Protein 1FMC (pdb70)

GO terms:
  GO:0051287 NAD binding (F, IDA)
  GO:0008709 cholate 7-alpha-dehydrogenase (NAD+) activity (F, IDA)
  GO:0106281 chenodeoxycholate 7-alpha-dehydrogenase (NAD+) activity (F, EXP)
  GO:0005829 cytosol (C, IDA)
  GO:0042802 identical protein binding (F, IDA)
  GO:0032991 protein-containing complex (C, IDA)
  GO:0030573 bile acid catabolic process (P, IDA)
  GO:0005829 cytosol (C, HDA)

Organism: Escherichia coli (strain K12) (NCBI:txid83333)

Solvent-accessible surface area: 20377 Å² total; per-residue (Å²): 237,162,74,63,92,64,69,92,0,78,61,63,9,0,0,0,0,16,0,6,55,27,27,0,52,45,0,0,26,18,0,8,66,8,27,3,24,0,0,0,1,18,98,78,44,116,21,0,80,86,0,14,68,53,0,96,147,97,70,18,86,6,50,33,19,115,6,30,13,43,25,76,132,53,3,45,52,0,6,103,52,0,51,81,100,22,51,67,0,16,2,0,0,4,21,23,33,23,38,18,51,56,72,22,116,4,85,21,73,50,0,66,118,2,0,40,24,4,0,7,4,0,0,24,1,0,25,52,0,1,76,23,0,82,151,61,45,17,12,17,0,0,2,13,4,14,27,10,13,134,30,106,18,44,54,24,0,1,44,1,0,0,9,10,0,2,5,2,0,0,69,1,0,15,93,7,0,38,141,52,103,3,29,0,1,0,0,4,11,15,10,10,58,21,102,72,22,108,98,60,36,42,99,124,33,58,86,48,5,18,126,93,6,97,116,147,118,17,15,84,22,71,34,0,0,83,14,0,36,86,6,4,0,52,48,1,80,246,47,42,12,98,43,78,58,34,20,28,66,8,60,20,37,47,94,233,156,68,62,96,61,70,97,0,83,56,59,11,0,0,0,0,21,0,9,60,26,29,0,58,38,0,0,23,18,0,7,68,9,27,3,27,0,0,0,1,19,95,73,40,121,25,0,79,102,1,11,69,54,0,95,151,103,70,20,101,4,44,22,21,123,4,32,12,45,30,60,140,54,2,48,54,0,6,96,51,0,52,88,102,25,56,63,0,14,2,0,0,5,20,21,35,21,39,21,55,59,71,21,115,5,85,18,72,44,0,70,127,2,0,47,18,5,0,7,4,0,0,28,0,0,27,44,0,2,75,31,0,81,153,58,55,11,12,15,0,0,2,13,5,14,26,6,13,128,27,102,18,34,59,32,0,1,42,0,0,0,11,10,0,2,4,2,0,0,65,0,0,15,95,4,1,40,125,58,105,3,30,0,0,0,0,5,11,16,11,11,53,21,112,79,23,127,97,56,39,54,86,127,34,56,80,41,4,19,131,93,6,97,111,161,135,19,14,90,24,75,38,0,0,78,13,0,35,90,6,4,0,52,45,2,80,242,43,43,11,97,42,79,61,34,20,31,65,8,60,21,40,51,110

InterPro domains:
  IPR002347 Short-chain dehydrogenase/reductase SDR [PF13561] (18-249)
  IPR002347 Short-chain dehydrogenase/reductase SDR [PR00080] (87-98)
  IPR002347 Short-chain dehydrogenase/reductase SDR [PR00080] (139-147)
  IPR002347 Short-chain dehydrogenase/reductase SDR [PR00080] (159-178)
  IPR002347 Short-chain dehydrogenase/reductase SDR [PR00081] (13-30)
  IPR002347 Short-chain dehydrogenase/reductase SDR [PR00081] (87-98)
  IPR002347 Short-chain dehydrogenase/reductase SDR [PR00081] (133-149)
  IPR002347 Short-chain dehydrogenase/reductase SDR [PR00081] (159-178)
  IPR002347 Short-chain dehydrogenase/reductase SDR [PR00081] (180-197)
  IPR002347 Short-chain dehydrogenase/reductase SDR [PR00081] (214-234)
  IPR020904 Short-chain dehydrogenase/reductase, conserved site [PS00061] (146-174)
  IPR036291 NAD(P)-binding domain superfamily [SSF51735] (10-249)
  IPR050259 Short-chain dehydrogenases/reductases [PTHR42879] (8-251)

Sequence (510 aa):
MFNSDNLRLDGKCAIITGAGAGIGKEIAITFATAGASVVVSDINADAANHVVDEIQQLGGQAFACRCDITSEQELSALADFAISKLGKVDILVNNAGGGGPKPFDMPMADFRRAYELNVFSFFHLSQLVAPEMEKNGGGVILTITSMAAENKNINMTSYASSKAAASHLVRNMAFDLGEKNIRVNGIAPGAILTDALKSVITPEIEQKMLQHTPIRRLGQPQDIANAALFLCSPAASWVSGQILTVSGGGVQELNMFNSDNLRLDGKCAIITGAGAGIGKEIAITFATAGASVVVSDINADAANHVVDEIQQLGGQAFACRCDITSEQELSALADFAISKLGKVDILVNNAGGGGPKPFDMPMADFRRAYELNVFSFFHLSQLVAPEMEKNGGGVILTITSMAAENKNINMTSYASSKAAASHLVRNMAFDLGEKNIRVNGIAPGAILTDALKSVITPEIEQKMLQHTPIRRLGQPQDIANAALFLCSPAASWVSGQILTVSGGGVQELN

Radius of gyration: 24.28 Å; Cα contacts (8 Å, |Δi|>4): 1160; chains: 2; bounding box: 56×53×75 Å

Secondary structure (DSSP, 8-state):
---GGGG--TT-EEEETTTTSHHHHHHHHHHHTTT-EEEEEES-HHHHHHHHHHHHHTT--EEEEE--TT-HHHHHHHHHHHHHHHSS--EEEE---------TT--HHHHHHHHIIIIIHHHHHHHHHHHHHHHHT-EEEEEE--GGGT---TT-HHHHHHHHHHHHHHHHHHHHHHTTTEEEEEEEE-SB-SHHHHTT--HHHHHHHHHT-SS-S-B-HHHHHHHHHHHHSGGGTT--S-EEEESTTS-----/---GGGG--TT-EEEETTTTSHHHHHHHHHHHHTT-EEEEEES-HHHHHHHHHHHHHTT--EEEEE--TT-HHHHHHHHHHHHHHHSS--EEEE---------TT--HHHHHHHHIIIIIHHHHHHHHHHHHHHHTT-EEEEEE--GGGT---TT-HHHHHHHHHHHHHHHHHHHHHHTTTEEEEEEEE-SB-SHHHHTT--HHHHHHHHHT-SS-S-B-HHHHHHHHHHHHSGGGTT--S-EEEESTTS-----

CATH classification: 3.40.50.720

Nearest PDB structures (foldseek):
  1ahi-assembly1_A  TM=1.003E+00  e=1.357E-51  Escherichia coli
  8hdi-assembly2_D  TM=9.750E-01  e=6.947E-38  Brucella melitensis bv. 1 str. 16M
  3gaf-assembly1_A  TM=9.792E-01  e=3.522E-37  Brucella abortus 2308
  8hsa-assembly3_D  TM=9.774E-01  e=2.941E-37  Brucella melitensis bv. 1 str. 16M
  8hs6-assembly2_D  TM=9.474E-01  e=1.299E-35  Brucella melitensis bv. 1 str. 16M

Foldseek 3Di:
DDDLLLLAQALAEEEFEQCLFFLRVLLQQLNQLSHYAYEQEYLDQVSQVVSCVVSVVVVGHYHYANADLLDLVSLLVSLVVRCVRSVAHAEYEAEWADLDFAAPPDDVVSLVRNLSRQPPSLVSSCVSRLVRQLVVQEHEYEYEAACLCVDDDGRCVSRNVSSVNNLVCQLVVCVVSVVSVYAGEYEHEAAEDTVRSVVQDDPVLLVVLQVFAQQRDGHYSNLVSSVVSCCRGSVNSPDHSYYHYDRNPGHRDSD/DDDLLLLADALAEEEFEQCLFFLRVLLQLLNQLSHYAYEQEYLDQVSSVVSCVVSVVSPGHYHYDYADLLDLVSLLVSLVVSCVRSVFHAEYEAEWADLDFAAPPDDVVSLVRRLSRQPPSLVSSCVNRLVRQLVVQEHEYEYEAACLCPDDDGRCPSRNVSSVNNLQCQLVVCVVSVVSLYAGEYEHEAAEDTVSNVVQDDVVLLVVQQVFAQQRDGHYSNLVSSVVSCCRGSVNSPDHSYYHYHYNPGHRDSD

B-factor: mean 26.11, std 12.67, range [6.68, 84.81]

Structure (mmCIF, N/CA/C/O backbone):
data_1FMC
#
_entry.id   1FMC
#
_cell.length_a   81.650
_cell.length_b   81.650
_cell.length_c   214.600
_cell.angle_alpha   90.00
_cell.angle_beta   90.00
_cell.angle_gamma   90.00
#
_symmetry.space_group_name_H-M   'P 41 21 2'
#
loop_
_entity.id
_entity.type
_entity.pdbx_description
1 polymer '7 ALPHA-HYDROXYSTEROID DEHYDROGENASE'
2 non-polymer 'GLYCOCHENODEOXYCHOLIC ACID'
3 non-polymer '1,4-DIHYDRONICOTINAMIDE ADENINE DINUCLEOTIDE'
4 water water
#
loop_
_atom_site.group_PDB
_atom_site.id
_atom_site.type_symbol
_atom_site.label_atom_id
_atom_site.label_alt_id
_atom_site.label_comp_id
_atom_site.label_asym_id
_atom_site.label_entity_id
_atom_site.label_seq_id
_atom_site.pdbx_PDB_ins_code
_atom_site.Cartn_x
_atom_site.Cartn_y
_atom_site.Cartn_z
_atom_site.occupancy
_atom_site.B_iso_or_equiv
_atom_site.auth_seq_id
_atom_site.auth_comp_id
_atom_site.auth_asym_id
_atom_site.auth_atom_id
_atom_site.pdbx_PDB_model_num
ATOM 1 N N . MET A 1 1 ? 22.518 17.379 31.003 1.00 34.99 1 MET A N 1
ATOM 2 C CA . MET A 1 1 ? 23.426 17.764 32.113 1.00 34.03 1 MET A CA 1
ATOM 3 C C . MET A 1 1 ? 24.847 17.467 31.658 1.00 31.63 1 MET A C 1
ATOM 4 O O . MET A 1 1 ? 25.068 16.552 30.866 1.00 30.35 1 MET A O 1
ATOM 9 N N . PHE A 1 2 ? 25.800 18.235 32.169 1.00 29.21 2 PHE A N 1
ATOM 10 C CA . PHE A 1 2 ? 27.202 18.085 31.815 1.00 30.12 2 PHE A CA 1
ATOM 11 C C . PHE A 1 2 ? 27.819 16.790 32.347 1.00 32.54 2 PHE A C 1
ATOM 12 O O . PHE A 1 2 ? 27.533 16.370 33.478 1.00 33.16 2 PHE A O 1
ATOM 20 N N . ASN A 1 3 ? 28.637 16.148 31.512 1.00 30.67 3 ASN A N 1
ATOM 21 C CA . ASN A 1 3 ? 29.330 14.920 31.877 1.00 28.32 3 ASN A CA 1
ATOM 22 C C . ASN A 1 3 ? 30.701 14.951 31.233 1.00 28.64 3 ASN A C 1
ATOM 23 O O . ASN A 1 3 ? 30.855 14.735 30.034 1.00 28.60 3 ASN A O 1
ATOM 28 N N . SER A 1 4 ? 31.700 15.221 32.050 1.00 28.08 4 SER A N 1
ATOM 29 C CA . SER A 1 4 ? 33.065 15.312 31.592 1.00 29.50 4 SER A CA 1
ATOM 30 C C . SER A 1 4 ? 33.536 14.084 30.839 1.00 27.19 4 SER A C 1
ATOM 31 O O . SER A 1 4 ? 34.386 14.185 29.963 1.00 26.71 4 SER A O 1
ATOM 34 N N . ASP A 1 5 ? 33.015 12.919 31.197 1.00 24.49 5 ASP A N 1
ATOM 35 C CA . ASP A 1 5 ? 33.434 11.694 30.538 1.00 24.03 5 ASP A CA 1
ATOM 36 C C . ASP A 1 5 ? 32.945 11.548 29.105 1.00 22.48 5 ASP A C 1
ATOM 37 O O . ASP A 1 5 ? 33.463 10.729 28.355 1.00 19.22 5 ASP A O 1
ATOM 42 N N . ASN A 1 6 ? 31.926 12.313 28.740 1.00 21.26 6 ASN A N 1
ATOM 43 C CA . ASN A 1 6 ? 31.381 12.266 27.388 1.00 23.61 6 ASN A CA 1
ATOM 44 C C . ASN A 1 6 ? 32.248 13.038 26.404 1.00 23.03 6 ASN A C 1
ATOM 45 O O . ASN A 1 6 ? 32.019 12.997 25.194 1.00 23.85 6 ASN A O 1
ATOM 50 N N . LEU A 1 7 ? 33.219 13.768 26.937 1.00 21.27 7 LEU A N 1
ATOM 51 C CA . LEU A 1 7 ? 34.133 14.549 26.126 1.00 22.48 7 LEU A CA 1
ATOM 52 C C . LEU A 1 7 ? 35.491 13.872 26.053 1.00 23.54 7 LEU A C 1
ATOM 53 O O . LEU A 1 7 ? 36.447 14.449 25.533 1.00 25.91 7 LEU A O 1
ATOM 58 N N . ARG A 1 8 ? 35.585 12.660 26.592 1.00 22.88 8 ARG A N 1
ATOM 59 C CA . ARG A 1 8 ? 36.838 11.918 26.575 1.00 22.62 8 ARG A CA 1
ATOM 60 C C . ARG A 1 8 ? 36.749 10.684 25.681 1.00 22.38 8 ARG A C 1
ATOM 61 O O . ARG A 1 8 ? 35.657 10.261 25.281 1.00 21.76 8 ARG A O 1
ATOM 69 N N . LEU A 1 9 ? 37.907 10.097 25.401 1.00 22.99 9 LEU A N 1
ATOM 70 C CA . LEU A 1 9 ? 38.018 8.939 24.522 1.00 25.34 9 LEU A CA 1
ATOM 71 C C . LEU A 1 9 ? 38.517 7.716 25.259 1.00 27.64 9 LEU A C 1
ATOM 72 O O . LEU A 1 9 ? 39.194 6.862 24.673 1.00 26.82 9 LEU A O 1
ATOM 77 N N . ASP A 1 10 ? 38.181 7.620 26.542 1.00 28.56 10 ASP A N 1
ATOM 78 C CA . ASP A 1 10 ? 38.621 6.486 27.341 1.00 27.78 10 ASP A CA 1
ATOM 79 C C . ASP A 1 10 ? 38.260 5.133 26.719 1.00 26.60 10 ASP A C 1
ATOM 80 O O . ASP A 1 10 ? 37.097 4.864 26.415 1.00 26.91 10 ASP A O 1
ATOM 85 N N . GLY A 1 11 ? 39.275 4.300 26.514 1.00 26.50 11 GLY A N 1
ATOM 86 C CA . GLY A 1 11 ? 39.060 2.976 25.954 1.00 27.05 11 GLY A CA 1
ATOM 87 C C . GLY A 1 11 ? 38.859 2.909 24.449 1.00 28.20 11 GLY A C 1
ATOM 88 O O . GLY A 1 11 ? 38.480 1.855 23.936 1.00 27.01 11 GLY A O 1
ATOM 89 N N . LYS A 1 12 ? 39.069 4.032 23.754 1.00 29.19 12 LYS A N 1
ATOM 90 C CA . LYS A 1 12 ? 38.925 4.117 22.295 1.00 26.40 12 LYS A CA 1
ATOM 91 C C . LYS A 1 12 ? 40.296 3.983 21.642 1.00 25.90 12 LYS A C 1
ATOM 92 O O . LYS A 1 12 ? 41.295 4.473 22.179 1.00 25.73 12 LYS A O 1
ATOM 98 N N . CYS A 1 13 ? 40.333 3.349 20.472 1.00 24.85 13 CYS A N 1
ATOM 99 C CA . CYS A 1 13 ? 41.571 3.139 19.713 1.00 23.61 13 CYS A CA 1
ATOM 100 C C . CYS A 1 13 ? 41.473 3.917 18.405 1.00 23.61 13 CYS A C 1
ATOM 101 O O . CYS A 1 13 ? 40.523 3.722 17.636 1.00 21.25 13 CYS A O 1
ATOM 104 N N . ALA A 1 14 ? 42.461 4.769 18.150 1.00 21.33 14 ALA A N 1
ATOM 105 C CA . ALA A 1 14 ? 42.464 5.614 16.961 1.00 20.05 14 ALA A CA 1
ATOM 106 C C . ALA A 1 14 ? 43.706 5.492 16.090 1.00 22.62 14 ALA A C 1
ATOM 107 O O . ALA A 1 14 ? 44.813 5.269 16.597 1.00 22.02 14 ALA A O 1
ATOM 109 N N . ILE A 1 15 ? 43.512 5.627 14.775 1.00 22.48 15 ILE A N 1
ATOM 110 C CA . ILE A 1 15 ? 44.613 5.622 13.814 1.00 21.31 15 ILE A CA 1
ATOM 111 C C . ILE A 1 15 ? 44.682 7.065 13.336 1.00 20.05 15 ILE A C 1
ATOM 112 O O . ILE A 1 15 ? 43.653 7.645 13.006 1.00 21.75 15 ILE A O 1
ATOM 117 N N . ILE A 1 16 ? 45.864 7.663 13.356 1.00 19.76 16 ILE A N 1
ATOM 118 C CA . ILE A 1 16 ? 46.031 9.042 12.908 1.00 23.07 16 ILE A CA 1
ATOM 119 C C . ILE A 1 16 ? 47.170 9.103 11.891 1.00 23.67 16 ILE A C 1
ATOM 120 O O . ILE A 1 16 ? 48.307 8.732 12.196 1.00 24.33 16 ILE A O 1
ATOM 125 N N . THR A 1 17 ? 46.839 9.505 10.666 1.00 22.47 17 THR A N 1
ATOM 126 C CA . THR A 1 17 ? 47.814 9.611 9.586 1.00 19.17 17 THR A CA 1
ATOM 127 C C . THR A 1 17 ? 48.455 10.982 9.602 1.00 18.77 17 THR A C 1
ATOM 128 O O . THR A 1 17 ? 47.827 11.956 10.013 1.00 20.48 17 THR A O 1
ATOM 132 N N . GLY A 1 18 ? 49.701 11.059 9.145 1.00 21.07 18 GLY A N 1
ATOM 133 C CA . GLY A 1 18 ? 50.434 12.319 9.140 1.00 22.03 18 GLY A CA 1
ATOM 134 C C . GLY A 1 18 ? 50.574 12.918 10.537 1.00 23.05 18 GLY A C 1
ATOM 135 O O . GLY A 1 18 ? 50.624 14.147 10.709 1.00 23.97 18 GLY A O 1
ATOM 136 N N . ALA A 1 19 ? 50.677 12.041 11.533 1.00 25.24 19 ALA A N 1
ATOM 137 C CA . ALA A 1 19 ? 50.773 12.439 12.935 1.00 26.55 19 ALA A CA 1
ATOM 138 C C . ALA A 1 19 ? 52.172 12.801 13.423 1.00 27.68 19 ALA A C 1
ATOM 139 O O . ALA A 1 19 ? 52.349 13.149 14.585 1.00 28.70 19 ALA A O 1
ATOM 141 N N . GLY A 1 20 ? 53.154 12.761 12.529 1.00 27.74 20 GLY A N 1
ATOM 142 C CA . GLY A 1 20 ? 54.521 13.081 12.903 1.00 25.82 20 GLY A CA 1
ATOM 143 C C . GLY A 1 20 ? 54.782 14.547 13.196 1.00 26.12 20 GLY A C 1
ATOM 144 O O . GLY A 1 20 ? 55.813 14.894 13.792 1.00 26.41 20 GLY A O 1
ATOM 145 N N . ALA A 1 21 ? 53.865 15.414 12.772 1.00 24.84 21 ALA A N 1
ATOM 146 C CA . ALA A 1 21 ? 54.019 16.846 12.992 1.00 23.83 21 ALA A CA 1
ATOM 147 C C . ALA A 1 21 ? 52.746 17.652 12.755 1.00 23.16 21 ALA A C 1
ATOM 148 O O . ALA A 1 21 ? 51.706 17.113 12.359 1.00 22.54 21 ALA A O 1
ATOM 150 N N . GLY A 1 22 ? 52.842 18.940 13.078 1.00 23.06 22 GLY A N 1
ATOM 151 C CA . GLY A 1 22 ? 51.747 19.879 12.908 1.00 23.61 22 GLY A CA 1
ATOM 152 C C . GLY A 1 22 ? 50.436 19.428 13.493 1.00 24.21 22 GLY A C 1
ATOM 153 O O . GLY A 1 22 ? 50.399 18.826 14.566 1.00 24.77 22 GLY A O 1
ATOM 154 N N . ILE A 1 23 ? 49.363 19.693 12.759 1.00 22.49 23 ILE A N 1
ATOM 155 C CA . ILE A 1 23 ? 48.013 19.331 13.164 1.00 21.86 23 ILE A CA 1
ATOM 156 C C . ILE A 1 23 ? 47.888 17.840 13.549 1.00 23.22 23 ILE A C 1
ATOM 157 O O . ILE A 1 23 ? 47.277 17.508 14.574 1.00 25.24 23 ILE A O 1
ATOM 162 N N . GLY A 1 24 ? 48.479 16.950 12.754 1.00 21.46 24 GLY A N 1
ATOM 163 C CA . GLY A 1 24 ? 48.387 15.528 13.036 1.00 20.86 24 GLY A CA 1
ATOM 164 C C . GLY A 1 24 ? 48.970 15.164 14.388 1.00 22.41 24 GLY A C 1
ATOM 165 O O . GLY A 1 24 ? 48.376 14.394 15.144 1.00 20.74 24 GLY A O 1
ATOM 166 N N . LYS A 1 25 ? 50.127 15.737 14.702 1.00 24.12 25 LYS A N 1
ATOM 167 C CA . LYS A 1 25 ? 50.789 15.482 15.982 1.00 27.88 25 LYS A CA 1
ATOM 168 C C . LYS A 1 25 ? 49.922 15.946 17.166 1.00 27.92 25 LYS A C 1
ATOM 169 O O . LYS A 1 25 ? 49.712 15.197 18.130 1.00 27.91 25 LYS A O 1
ATOM 175 N N . GLU A 1 26 ? 49.407 17.169 17.073 1.00 26.69 26 GLU A N 1
ATOM 176 C CA . GLU A 1 26 ? 48.574 17.730 18.124 1.00 26.24 26 GLU A CA 1
ATOM 177 C C . GLU A 1 26 ? 47.332 16.891 18.358 1.00 25.69 26 GLU A C 1
ATOM 178 O O . GLU A 1 26 ? 46.891 16.730 19.490 1.00 24.18 26 GLU A O 1
ATOM 184 N N . ILE A 1 27 ? 46.745 16.379 17.285 1.00 23.26 27 ILE A N 1
ATOM 185 C CA . ILE A 1 27 ? 45.570 15.542 17.420 1.00 21.66 27 ILE A CA 1
ATOM 186 C C . ILE A 1 27 ? 45.960 14.249 18.141 1.00 20.67 27 ILE A C 1
ATOM 187 O O . ILE A 1 27 ? 45.247 13.792 19.032 1.00 20.04 27 ILE A O 1
ATOM 192 N N . ALA A 1 28 ? 47.105 13.682 17.787 1.00 19.90 28 ALA A N 1
ATOM 193 C CA . ALA A 1 28 ? 47.565 12.446 18.406 1.00 19.84 28 ALA A CA 1
ATOM 194 C C . ALA A 1 28 ? 47.772 12.614 19.924 1.00 21.63 28 ALA A C 1
ATOM 195 O O . ALA A 1 28 ? 47.298 11.801 20.719 1.00 20.78 28 ALA A O 1
ATOM 197 N N . ILE A 1 29 ? 48.442 13.692 20.315 1.00 22.71 29 ILE A N 1
ATOM 198 C CA . ILE A 1 29 ? 48.713 13.963 21.722 1.00 23.47 29 ILE A CA 1
ATOM 199 C C . ILE A 1 29 ? 47.427 14.275 22.472 1.00 23.69 29 ILE A C 1
ATOM 200 O O . ILE A 1 29 ? 47.198 13.731 23.552 1.00 26.28 29 ILE A O 1
ATOM 205 N N . THR A 1 30 ? 46.577 15.119 21.898 1.00 21.99 30 THR A N 1
ATOM 206 C CA . THR A 1 30 ? 45.314 15.460 22.526 1.00 20.52 30 THR A CA 1
ATOM 207 C C . THR A 1 30 ? 44.430 14.225 22.722 1.00 22.41 30 THR A C 1
ATOM 208 O O . THR A 1 30 ? 43.829 14.065 23.781 1.00 24.16 30 THR A O 1
ATOM 212 N N . PHE A 1 31 ? 44.386 13.331 21.735 1.00 20.82 31 PHE A N 1
ATOM 213 C CA . PHE A 1 31 ? 43.574 12.114 21.828 1.00 20.64 31 PHE A CA 1
ATOM 214 C C . PHE A 1 31 ? 44.110 11.124 22.877 1.00 21.80 31 PHE A C 1
ATOM 215 O O . PHE A 1 31 ? 43.330 10.477 23.584 1.00 20.12 31 PHE A O 1
ATOM 223 N N . ALA A 1 32 ? 45.427 10.937 22.898 1.00 22.41 32 ALA A N 1
ATOM 224 C CA . ALA A 1 32 ? 46.072 10.033 23.858 1.00 23.92 32 ALA A CA 1
ATOM 225 C C . ALA A 1 32 ? 45.805 10.529 25.273 1.00 23.02 32 ALA A C 1
ATOM 226 O O . ALA A 1 32 ? 45.392 9.760 26.137 1.00 22.86 32 ALA A O 1
ATOM 228 N N . THR A 1 33 ? 45.979 11.831 25.482 1.00 22.89 33 THR A N 1
ATOM 229 C CA . THR A 1 33 ? 45.756 12.421 26.786 1.00 23.86 33 THR A CA 1
ATOM 230 C C . THR A 1 33 ? 44.279 12.575 27.172 1.00 24.99 33 THR A C 1
ATOM 231 O O . THR A 1 33 ? 43.970 13.044 28.265 1.00 27.99 33 THR A O 1
ATOM 235 N N . ALA A 1 34 ? 43.369 12.188 26.278 1.00 23.58 34 ALA A N 1
ATOM 236 C CA . ALA A 1 34 ? 41.934 12.233 26.551 1.00 19.92 34 ALA A CA 1
ATOM 237 C C . ALA A 1 34 ? 41.477 10.789 26.710 1.00 19.68 34 ALA A C 1
ATOM 238 O O . ALA A 1 34 ? 40.277 10.498 26.760 1.00 21.21 34 ALA A O 1
ATOM 240 N N . GLY A 1 35 ? 42.449 9.878 26.743 1.00 21.27 35 GLY A N 1
ATOM 241 C CA . GLY A 1 35 ? 42.147 8.475 26.953 1.00 21.09 35 GLY A CA 1
ATOM 242 C C . GLY A 1 35 ? 42.282 7.443 25.858 1.00 23.31 35 GLY A C 1
ATOM 243 O O . GLY A 1 35 ? 42.130 6.259 26.141 1.00 23.07 35 GLY A O 1
ATOM 244 N N . ALA A 1 36 ? 42.570 7.847 24.624 1.00 25.61 36 ALA A N 1
ATOM 245 C CA . ALA A 1 36 ? 42.667 6.870 23.538 1.00 25.85 36 ALA A CA 1
ATOM 246 C C . ALA A 1 36 ? 44.055 6.277 23.315 1.00 25.35 36 ALA A C 1
ATOM 247 O O . ALA A 1 36 ? 45.067 6.923 23.601 1.00 26.31 36 ALA A O 1
ATOM 249 N N . SER A 1 37 ? 44.078 5.023 22.863 1.00 25.66 37 SER A N 1
ATOM 250 C CA . SER A 1 37 ? 45.316 4.331 22.492 1.00 27.50 37 SER A CA 1
ATOM 251 C C . SER A 1 37 ? 45.502 4.808 21.048 1.00 25.98 37 SER A C 1
ATOM 252 O O . SER A 1 37 ? 44.575 4.731 20.242 1.00 25.26 37 SER A O 1
ATOM 255 N N . VAL A 1 38 ? 46.690 5.268 20.710 1.00 26.33 38 VAL A N 1
ATOM 256 C CA . VAL A 1 38 ? 46.907 5.818 19.385 1.00 28.14 38 VAL A CA 1
ATO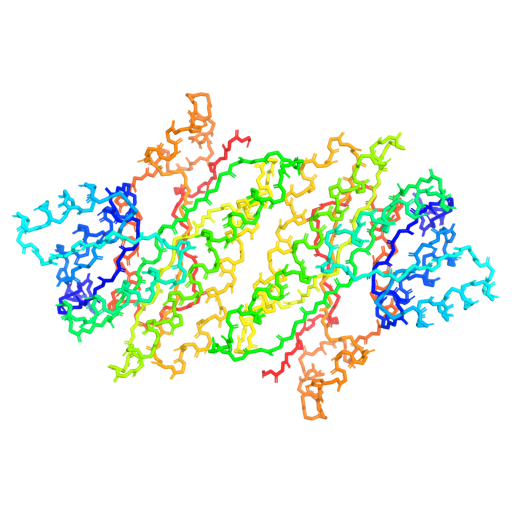M 257 C C . VAL A 1 38 ? 47.962 5.146 18.514 1.00 28.54 38 VAL A C 1
ATOM 258 O O . VAL A 1 38 ? 48.959 4.623 19.021 1.00 28.03 38 VAL A O 1
ATOM 262 N N . VAL A 1 39 ? 47.661 5.035 17.218 1.00 28.16 39 VAL A N 1
ATOM 263 C CA . VAL A 1 39 ? 48.635 4.539 16.254 1.00 26.21 39 VAL A CA 1
ATOM 264 C C . VAL A 1 39 ? 48.975 5.794 15.470 1.00 26.68 39 VAL A C 1
ATOM 265 O O . VAL A 1 39 ? 48.099 6.433 14.881 1.00 25.90 39 VAL A O 1
ATOM 269 N N . VAL A 1 40 ? 50.236 6.189 15.584 1.00 27.98 40 VAL A N 1
ATOM 270 C CA . VAL A 1 40 ? 50.805 7.360 14.936 1.00 30.12 40 VAL A CA 1
ATOM 271 C C . VAL A 1 40 ? 51.457 6.938 13.612 1.00 30.95 40 VAL A C 1
ATOM 272 O O . VAL A 1 40 ? 52.467 6.232 13.621 1.00 31.47 40 VAL A O 1
ATOM 276 N N . SER A 1 41 ? 50.852 7.292 12.482 1.00 29.63 41 SER A N 1
ATOM 277 C CA . SER A 1 41 ? 51.465 6.951 11.207 1.00 29.97 41 SER A CA 1
ATOM 278 C C . SER A 1 41 ? 51.985 8.214 10.527 1.00 29.06 41 SER A C 1
ATOM 279 O O . SER A 1 41 ? 51.460 9.311 10.743 1.00 30.34 41 SER A O 1
ATOM 282 N N . ASP A 1 42 ? 53.089 8.070 9.807 1.00 27.03 42 ASP A N 1
ATOM 283 C CA . ASP A 1 42 ? 53.707 9.178 9.108 1.00 26.87 42 ASP A CA 1
ATOM 284 C C . ASP A 1 42 ? 54.703 8.562 8.154 1.00 29.66 42 ASP A C 1
ATOM 285 O O . ASP A 1 42 ? 55.141 7.426 8.337 1.00 28.89 42 ASP A O 1
ATOM 290 N N . ILE A 1 43 ? 55.007 9.297 7.096 1.00 32.22 43 ILE A N 1
ATOM 291 C CA . ILE A 1 43 ? 55.962 8.844 6.105 1.00 34.71 43 ILE A CA 1
ATOM 292 C C . ILE A 1 43 ? 57.367 9.008 6.700 1.00 36.02 43 ILE A C 1
ATOM 293 O O . ILE A 1 43 ? 58.282 8.250 6.393 1.00 37.35 43 ILE A O 1
ATOM 298 N N . ASN A 1 44 ? 57.505 9.974 7.601 1.00 37.48 44 ASN A N 1
ATOM 299 C CA . ASN A 1 44 ? 58.765 10.249 8.279 1.00 39.95 44 ASN A CA 1
ATOM 300 C C . ASN A 1 44 ? 58.824 9.464 9.595 1.00 40.91 44 ASN A C 1
ATOM 301 O O . ASN A 1 44 ? 58.299 9.908 10.620 1.00 39.81 44 ASN A O 1
ATOM 306 N N . ALA A 1 45 ? 59.497 8.318 9.558 1.00 42.64 45 ALA A N 1
ATOM 307 C CA . ALA A 1 45 ? 59.630 7.438 10.717 1.00 44.85 45 ALA A CA 1
ATOM 308 C C . ALA A 1 45 ? 60.160 8.092 11.992 1.00 44.70 45 ALA A C 1
ATOM 309 O O . ALA A 1 45 ? 59.660 7.817 13.086 1.00 44.09 45 ALA A O 1
ATOM 311 N N . ASP A 1 46 ? 61.163 8.955 11.855 1.00 44.53 46 ASP A N 1
ATOM 312 C CA . ASP A 1 46 ? 61.749 9.619 13.012 1.00 44.52 46 ASP A CA 1
ATOM 313 C C . ASP A 1 46 ? 60.746 10.473 13.735 1.00 42.68 46 ASP A C 1
ATOM 314 O O . ASP A 1 46 ? 60.731 10.505 14.964 1.00 43.42 46 ASP A O 1
ATOM 319 N N . ALA A 1 47 ? 59.909 11.163 12.970 1.00 40.07 47 ALA A N 1
ATOM 320 C CA . ALA A 1 47 ? 58.888 12.021 13.542 1.00 36.06 47 ALA A CA 1
ATOM 321 C C . ALA A 1 47 ? 57.843 11.173 14.240 1.00 33.25 47 ALA A C 1
ATOM 322 O O . ALA A 1 47 ? 57.414 11.505 15.335 1.00 30.88 47 ALA A O 1
ATOM 324 N N . ALA A 1 48 ? 57.459 10.062 13.624 1.00 31.96 48 ALA A N 1
ATOM 325 C CA . ALA A 1 48 ? 56.454 9.183 14.217 1.00 34.14 48 ALA A CA 1
ATOM 326 C C . ALA A 1 48 ? 56.941 8.653 15.568 1.00 35.74 48 ALA A C 1
ATOM 327 O O . ALA A 1 48 ? 56.214 8.702 16.557 1.00 34.73 48 ALA A O 1
ATOM 329 N N . ASN A 1 49 ? 58.188 8.197 15.617 1.00 37.95 49 ASN A N 1
ATOM 330 C CA . ASN A 1 49 ? 58.765 7.672 16.852 1.00 39.15 49 ASN A CA 1
ATOM 331 C C . ASN A 1 49 ? 58.842 8.715 17.952 1.00 39.75 49 ASN A C 1
ATOM 332 O O . ASN A 1 49 ? 58.518 8.433 19.112 1.00 39.99 49 ASN A O 1
ATOM 337 N N . HIS A 1 50 ? 59.257 9.922 17.590 1.00 39.96 50 HIS A N 1
ATOM 338 C CA . HIS A 1 50 ? 59.344 11.013 18.547 1.00 42.27 50 HIS A CA 1
ATOM 339 C C . HIS A 1 50 ? 57.978 11.274 19.205 1.00 40.83 50 HIS A C 1
ATOM 340 O O . HIS A 1 50 ? 57.877 11.406 20.429 1.00 40.08 50 HIS A O 1
ATOM 347 N N . VAL A 1 51 ? 56.940 11.393 18.386 1.00 37.74 51 VAL A N 1
ATOM 348 C CA . VAL A 1 51 ? 55.605 11.637 18.897 1.00 33.96 51 VAL A CA 1
ATOM 349 C C . VAL A 1 51 ? 55.217 10.506 19.841 1.00 33.33 51 VAL A C 1
ATOM 350 O O . VAL A 1 51 ? 54.706 10.753 20.928 1.00 32.55 51 VAL A O 1
ATOM 354 N N . VAL A 1 52 ? 55.525 9.274 19.465 1.00 32.79 52 VAL A N 1
ATOM 355 C CA . VAL A 1 52 ? 55.199 8.144 20.313 1.00 35.09 52 VAL A CA 1
ATOM 356 C C . VAL A 1 52 ? 55.867 8.270 21.686 1.00 37.23 52 VAL A C 1
ATOM 357 O O . VAL A 1 52 ? 55.244 7.977 22.704 1.00 37.37 52 VAL A O 1
ATOM 361 N N . ASP A 1 53 ? 57.103 8.758 21.723 1.00 38.91 53 ASP A N 1
ATOM 362 C CA . ASP A 1 53 ? 57.807 8.932 22.995 1.00 42.82 53 ASP A CA 1
ATOM 363 C C . ASP A 1 53 ? 57.134 10.002 23.825 1.00 42.75 53 ASP A C 1
ATOM 364 O O . ASP A 1 53 ? 56.871 9.797 25.009 1.00 42.25 53 ASP A O 1
ATOM 369 N N . GLU A 1 54 ? 56.839 11.133 23.195 1.00 42.47 54 GLU A N 1
ATOM 370 C CA . GLU A 1 54 ? 56.173 12.237 23.870 1.00 42.72 54 GLU A CA 1
ATOM 371 C C . GLU A 1 54 ? 54.873 11.779 24.532 1.00 41.04 54 GLU A C 1
ATOM 372 O O . GLU A 1 54 ? 54.517 12.242 25.617 1.00 40.76 54 GLU A O 1
ATOM 378 N N . ILE A 1 55 ? 54.151 10.897 23.851 1.00 38.23 55 ILE A N 1
ATOM 379 C CA . ILE A 1 55 ? 52.887 10.390 24.356 1.00 36.95 55 ILE A CA 1
ATOM 380 C C . ILE A 1 55 ? 53.104 9.464 25.540 1.00 39.29 55 ILE A C 1
ATOM 381 O O . ILE A 1 55 ? 52.478 9.640 26.582 1.00 39.88 55 ILE A O 1
ATOM 386 N N . GLN A 1 56 ? 54.005 8.502 25.397 1.00 40.49 56 GLN A N 1
ATOM 387 C CA . GLN A 1 56 ? 54.285 7.574 26.484 1.00 43.52 56 GLN A CA 1
ATOM 388 C C . GLN A 1 56 ? 54.716 8.296 27.753 1.00 44.35 56 GLN A C 1
ATOM 389 O O . GLN A 1 56 ? 54.306 7.925 28.848 1.00 44.50 56 GLN A O 1
ATOM 395 N N . GLN A 1 57 ? 55.549 9.319 27.605 1.00 45.52 57 GLN A N 1
ATOM 396 C CA . GLN A 1 57 ? 56.014 10.096 28.747 1.00 49.34 57 GLN A CA 1
ATOM 397 C C . GLN A 1 57 ? 54.821 10.764 29.425 1.00 49.37 57 GLN A C 1
ATOM 398 O O . GLN A 1 57 ? 54.774 10.889 30.645 1.00 50.49 57 GLN A O 1
ATOM 404 N N . LEU A 1 58 ? 53.848 11.173 28.620 1.00 48.91 58 LEU A N 1
ATOM 405 C CA . LEU A 1 58 ? 52.631 11.797 29.121 1.00 47.29 58 LEU A CA 1
ATOM 406 C C . LEU A 1 58 ? 51.746 10.710 29.739 1.00 45.95 58 LEU A C 1
ATOM 407 O O . LEU A 1 58 ? 50.636 10.981 30.195 1.00 45.71 58 LEU A O 1
ATOM 412 N N . GLY A 1 59 ? 52.248 9.479 29.740 1.00 44.08 59 GLY A N 1
ATOM 413 C CA . GLY A 1 59 ? 51.502 8.361 30.283 1.00 46.08 59 GLY A CA 1
ATOM 414 C C . GLY A 1 59 ? 50.478 7.810 29.306 1.00 46.79 59 GLY A C 1
ATOM 415 O O . GLY A 1 59 ? 49.484 7.205 29.716 1.00 47.17 59 GLY A O 1
ATOM 416 N N . GLY A 1 60 ? 50.727 8.004 28.012 1.00 46.78 60 GLY A N 1
ATOM 417 C CA . GLY A 1 60 ? 49.808 7.530 26.994 1.00 45.08 60 GLY A CA 1
ATOM 418 C C . GLY A 1 60 ? 50.223 6.219 26.368 1.00 44.47 60 GLY A C 1
ATOM 419 O O . GLY A 1 60 ? 51.362 5.769 26.520 1.00 43.78 60 GLY A O 1
ATOM 420 N N . GLN A 1 61 ? 49.299 5.641 25.613 1.00 45.23 61 GLN A N 1
ATOM 421 C CA . GLN A 1 61 ? 49.498 4.365 24.927 1.00 45.93 61 GLN A CA 1
ATOM 422 C C . GLN A 1 61 ? 49.582 4.636 23.406 1.00 43.44 61 GLN A C 1
ATOM 423 O O . GLN A 1 61 ? 48.606 5.065 22.798 1.00 41.14 61 GLN A O 1
ATOM 429 N N . ALA A 1 62 ? 50.729 4.376 22.789 1.00 42.12 62 ALA A N 1
ATOM 430 C CA . ALA A 1 62 ? 50.882 4.653 21.364 1.00 41.93 62 ALA A CA 1
ATOM 431 C C . ALA A 1 62 ? 51.883 3.760 20.642 1.00 43.07 62 ALA A C 1
ATOM 432 O O . ALA A 1 62 ? 52.792 3.210 21.255 1.00 43.49 62 ALA A O 1
ATOM 434 N N . PHE A 1 63 ? 51.707 3.636 19.327 1.00 43.40 63 PHE A N 1
ATOM 435 C CA . PHE A 1 63 ? 52.579 2.831 18.468 1.00 42.68 63 PHE A CA 1
ATOM 436 C C . PHE A 1 63 ? 52.860 3.613 17.183 1.00 42.87 63 PHE A C 1
ATOM 437 O O . PHE A 1 63 ? 52.044 4.428 16.760 1.00 41.31 63 PHE A O 1
ATOM 445 N N . ALA A 1 64 ? 54.010 3.375 16.567 1.00 43.55 64 ALA A N 1
ATOM 446 C CA . ALA A 1 64 ? 54.367 4.085 15.344 1.00 44.45 64 ALA A CA 1
ATOM 447 C C . ALA A 1 64 ? 54.273 3.204 14.109 1.00 45.15 64 ALA A C 1
ATOM 448 O O . ALA A 1 64 ? 54.504 1.998 14.169 1.00 43.36 64 ALA A O 1
ATOM 450 N N . CYS A 1 65 ? 53.943 3.822 12.984 1.00 47.42 65 CYS A N 1
ATOM 451 C CA . CYS A 1 65 ? 53.816 3.103 11.726 1.00 49.84 65 CYS A CA 1
ATOM 452 C C . CYS A 1 65 ? 54.270 3.985 10.569 1.00 49.94 65 CYS A C 1
ATOM 453 O O . CYS A 1 65 ? 53.693 5.041 10.326 1.00 49.51 65 CYS A O 1
ATOM 456 N N . ARG A 1 66 ? 55.346 3.583 9.899 1.00 51.20 66 ARG A N 1
ATOM 457 C CA . ARG A 1 66 ? 55.857 4.336 8.763 1.00 52.63 66 ARG A CA 1
ATOM 458 C C . ARG A 1 66 ? 54.971 3.976 7.571 1.00 50.91 66 ARG A C 1
ATOM 459 O O . ARG A 1 66 ? 55.198 2.970 6.893 1.00 52.10 66 ARG A O 1
ATOM 467 N N . CYS A 1 67 ? 53.918 4.762 7.376 1.00 47.36 67 CYS A N 1
ATOM 468 C CA . CYS A 1 67 ? 52.978 4.541 6.290 1.00 43.88 67 CYS A CA 1
ATOM 469 C C . CYS A 1 67 ? 52.919 5.719 5.352 1.00 41.04 67 CYS A C 1
ATOM 470 O O . CYS A 1 67 ? 52.881 6.876 5.779 1.00 40.44 67 CYS A O 1
ATOM 473 N N . ASP A 1 68 ? 52.941 5.419 4.062 1.00 36.24 68 ASP A N 1
ATOM 474 C CA . ASP A 1 68 ? 52.824 6.445 3.054 1.00 31.95 68 ASP A CA 1
ATOM 475 C C . ASP A 1 68 ? 51.379 6.253 2.653 1.00 28.02 68 ASP A C 1
ATOM 476 O O . ASP A 1 68 ? 51.004 5.173 2.210 1.00 26.80 68 ASP A O 1
ATOM 481 N N . ILE A 1 69 ? 50.553 7.265 2.861 1.00 26.23 69 ILE A N 1
ATOM 482 C CA . ILE A 1 69 ? 49.138 7.146 2.514 1.00 29.03 69 ILE A CA 1
ATOM 483 C C . ILE A 1 69 ? 48.880 6.965 1.011 1.00 30.86 69 ILE A C 1
ATOM 484 O O . ILE A 1 69 ? 47.857 6.420 0.622 1.00 30.58 69 ILE A O 1
ATOM 489 N N . THR A 1 70 ? 49.809 7.416 0.171 1.00 32.19 70 THR A N 1
ATOM 490 C CA . THR A 1 70 ? 49.639 7.294 -1.272 1.00 33.68 70 THR A CA 1
ATOM 491 C C . THR A 1 70 ? 49.928 5.886 -1.827 1.00 35.66 70 THR A C 1
ATOM 492 O O . THR A 1 70 ? 49.990 5.700 -3.045 1.00 37.38 70 THR A O 1
ATOM 496 N N . SER A 1 71 ? 50.091 4.896 -0.947 1.00 36.21 71 SER A N 1
ATOM 497 C CA . SER A 1 71 ? 50.343 3.518 -1.380 1.00 36.16 71 SER A CA 1
ATOM 498 C C . SER A 1 71 ? 49.241 2.599 -0.878 1.00 36.27 71 SER A C 1
ATOM 499 O O . SER A 1 71 ? 49.057 2.462 0.331 1.00 37.95 71 SER A O 1
ATOM 502 N N . GLU A 1 72 ? 48.523 1.956 -1.796 1.00 36.04 72 GLU A N 1
ATOM 503 C CA . GLU A 1 72 ? 47.454 1.046 -1.413 1.00 38.69 72 GLU A CA 1
ATOM 504 C C . GLU A 1 72 ? 47.983 -0.041 -0.499 1.00 39.61 72 GLU A C 1
ATOM 505 O O . GLU A 1 72 ? 47.329 -0.431 0.465 1.00 38.94 72 GLU A O 1
ATOM 511 N N . GLN A 1 73 ? 49.189 -0.502 -0.793 1.00 40.49 73 GLN A N 1
ATOM 512 C CA . GLN A 1 73 ? 49.817 -1.567 -0.026 1.00 43.23 73 GLN A CA 1
ATOM 513 C C . GLN A 1 73 ? 50.156 -1.134 1.392 1.00 40.93 73 GLN A C 1
ATOM 514 O O . GLN A 1 73 ? 49.968 -1.897 2.335 1.00 40.17 73 GLN A O 1
ATOM 520 N N . GLU A 1 74 ? 50.672 0.078 1.546 1.00 38.05 74 GLU A N 1
ATOM 521 C CA . GLU A 1 74 ? 51.006 0.566 2.871 1.00 36.62 74 GLU A CA 1
ATOM 522 C C . GLU A 1 74 ? 49.763 0.941 3.668 1.00 34.81 74 GLU A C 1
ATOM 523 O O . GLU A 1 74 ? 49.789 0.952 4.894 1.00 34.63 74 GLU A O 1
ATOM 529 N N . LEU A 1 75 ? 48.663 1.217 2.981 1.00 32.93 75 LEU A N 1
ATOM 530 C CA . LEU A 1 75 ? 47.434 1.557 3.678 1.00 31.96 75 LEU A CA 1
ATOM 531 C C . LEU A 1 75 ? 46.834 0.314 4.332 1.00 31.72 75 LEU A C 1
ATOM 532 O O . LEU A 1 75 ? 46.411 0.362 5.494 1.00 31.01 75 LEU A O 1
ATOM 537 N N . SER A 1 76 ? 46.797 -0.806 3.617 1.00 29.51 76 SER A N 1
ATOM 538 C CA . SER A 1 76 ? 46.230 -2.001 4.226 1.00 30.92 76 SER A CA 1
ATOM 539 C C . SER A 1 76 ? 47.186 -2.532 5.296 1.00 29.37 76 SER A C 1
ATOM 540 O O . SER A 1 76 ? 46.771 -3.209 6.234 1.00 29.47 76 SER A O 1
ATOM 543 N N . ALA A 1 77 ? 48.466 -2.212 5.156 1.00 28.90 77 ALA A N 1
ATOM 544 C CA . ALA A 1 77 ? 49.461 -2.624 6.133 1.00 29.70 77 ALA A CA 1
ATOM 545 C C . ALA A 1 77 ? 49.174 -1.860 7.421 1.00 30.34 77 ALA A C 1
ATOM 546 O O . ALA A 1 77 ? 49.211 -2.440 8.508 1.00 31.39 77 ALA A O 1
ATOM 548 N N . LEU A 1 78 ? 48.893 -0.562 7.281 1.00 29.55 78 LEU A N 1
ATOM 549 C CA . LEU A 1 78 ? 48.583 0.330 8.399 1.00 29.00 78 LEU A CA 1
ATOM 550 C C . LEU A 1 78 ? 47.372 -0.238 9.084 1.00 29.36 78 LEU A C 1
ATOM 551 O O . LEU A 1 78 ? 47.339 -0.338 10.310 1.00 30.92 78 LEU A O 1
ATOM 556 N N . ALA A 1 79 ? 46.380 -0.618 8.285 1.00 28.78 79 ALA A N 1
ATOM 557 C CA . ALA A 1 79 ? 45.149 -1.183 8.822 1.00 30.88 79 ALA A CA 1
ATOM 558 C C . ALA A 1 79 ? 45.447 -2.450 9.629 1.00 32.15 79 ALA A C 1
ATOM 559 O O . ALA A 1 79 ? 45.032 -2.571 10.780 1.00 31.81 79 ALA A O 1
ATOM 561 N N . ASP A 1 80 ? 46.224 -3.359 9.056 1.00 32.87 80 ASP A N 1
ATOM 562 C CA . ASP A 1 80 ? 46.561 -4.593 9.747 1.00 35.13 80 ASP A CA 1
ATOM 563 C C . ASP A 1 80 ? 47.337 -4.368 11.033 1.00 34.15 80 ASP A C 1
ATOM 564 O O . ASP A 1 80 ? 47.044 -4.979 12.055 1.00 34.32 80 ASP A O 1
ATOM 569 N N . PHE A 1 81 ? 48.321 -3.482 10.976 1.00 33.56 81 PHE A N 1
ATOM 570 C CA . PHE A 1 81 ? 49.156 -3.164 12.124 1.00 32.93 81 PHE A CA 1
ATOM 571 C C . PHE A 1 81 ? 48.333 -2.591 13.282 1.00 33.54 81 PHE A C 1
ATOM 572 O O . PHE A 1 81 ? 48.508 -2.995 14.432 1.00 35.34 81 PHE A O 1
ATOM 580 N N . ALA A 1 82 ? 47.422 -1.672 12.977 1.00 31.23 82 ALA A N 1
ATOM 581 C CA . ALA A 1 82 ? 46.592 -1.058 14.002 1.00 31.47 82 ALA A CA 1
ATOM 582 C C . ALA A 1 82 ? 45.661 -2.044 14.707 1.00 32.60 82 ALA A C 1
ATOM 583 O O . ALA A 1 82 ? 45.547 -2.023 15.930 1.00 32.70 82 ALA A O 1
ATOM 585 N N . ILE A 1 83 ? 44.974 -2.890 13.950 1.00 32.70 83 ILE A N 1
ATOM 586 C CA . ILE A 1 83 ? 44.087 -3.862 14.570 1.00 35.27 83 ILE A CA 1
ATOM 587 C C . ILE A 1 83 ? 44.895 -4.873 15.389 1.00 36.22 83 ILE A C 1
ATOM 588 O O . ILE A 1 83 ? 44.394 -5.414 16.365 1.00 35.92 83 ILE A O 1
ATOM 593 N N . SER A 1 84 ? 46.144 -5.120 15.015 1.00 37.80 84 SER A N 1
ATOM 594 C CA . SER A 1 84 ? 46.959 -6.077 15.761 1.00 40.04 84 SER A CA 1
ATOM 595 C C . SER A 1 84 ? 47.496 -5.462 17.056 1.00 40.13 84 SER A C 1
ATOM 596 O O . SER A 1 84 ? 47.512 -6.118 18.104 1.00 41.73 84 SER A O 1
ATOM 599 N N . LYS A 1 85 ? 47.961 -4.219 16.965 1.00 38.61 85 LYS A N 1
ATOM 600 C CA . LYS A 1 85 ? 48.496 -3.507 18.113 1.00 37.74 85 LYS A CA 1
ATOM 601 C C . LYS A 1 85 ? 47.404 -3.016 19.057 1.00 37.43 85 LYS A C 1
ATOM 602 O O . LYS A 1 85 ? 47.467 -3.252 20.259 1.00 38.50 85 LYS A O 1
ATOM 608 N N . LEU A 1 86 ? 46.394 -2.350 18.511 1.00 35.60 86 LEU A N 1
ATOM 609 C CA . LEU A 1 86 ? 45.301 -1.815 19.316 1.00 34.57 86 LEU A CA 1
ATOM 610 C C . LEU A 1 86 ? 44.205 -2.817 19.693 1.00 33.25 86 LEU A C 1
ATOM 611 O O . LEU A 1 86 ? 43.531 -2.666 20.719 1.00 34.21 86 LEU A O 1
ATOM 616 N N . GLY A 1 87 ? 44.007 -3.823 18.852 1.00 32.78 87 GLY A N 1
ATOM 617 C CA . GLY A 1 87 ? 42.983 -4.819 19.110 1.00 30.24 87 GLY A CA 1
ATOM 618 C C . GLY A 1 87 ? 41.706 -4.530 18.344 1.00 30.04 87 GLY A C 1
ATOM 619 O O . GLY A 1 87 ? 40.954 -5.441 18.001 1.00 32.49 87 GLY A O 1
ATOM 620 N N . LYS A 1 88 ? 41.458 -3.256 18.069 1.00 28.09 88 LYS A N 1
ATOM 621 C CA . LYS A 1 88 ? 40.270 -2.840 17.345 1.00 25.59 88 LYS A CA 1
ATOM 622 C C . LYS A 1 88 ? 40.542 -1.423 16.895 1.00 24.79 88 LYS A C 1
ATOM 623 O O . LYS A 1 88 ? 41.572 -0.851 17.248 1.00 26.26 88 LYS A O 1
ATOM 629 N N . VAL A 1 89 ? 39.653 -0.872 16.077 1.00 22.96 89 VAL A N 1
ATOM 630 C CA . VAL A 1 89 ? 39.803 0.503 15.625 1.00 21.32 89 VAL A CA 1
ATOM 631 C C . VAL A 1 89 ? 38.444 1.133 15.797 1.00 19.97 89 VAL A C 1
ATOM 632 O O . VAL A 1 89 ? 37.450 0.584 15.356 1.00 22.87 89 VAL A O 1
ATOM 636 N N . ASP A 1 90 ? 38.391 2.241 16.512 1.00 19.36 90 ASP A N 1
ATOM 637 C CA . ASP A 1 90 ? 37.125 2.914 16.732 1.00 20.21 90 ASP A CA 1
ATOM 638 C C . ASP A 1 90 ? 37.103 4.253 16.023 1.00 18.45 90 ASP A C 1
ATOM 639 O O . ASP A 1 90 ? 36.044 4.759 15.651 1.00 19.47 90 ASP A O 1
ATOM 644 N N . ILE A 1 91 ? 38.280 4.834 15.861 1.00 18.48 91 ILE A N 1
ATOM 645 C CA . ILE A 1 91 ? 38.405 6.142 15.269 1.00 18.46 91 ILE A CA 1
ATOM 646 C C . ILE A 1 91 ? 39.512 6.192 14.215 1.00 19.12 91 ILE A C 1
ATOM 647 O O . ILE A 1 91 ? 40.604 5.664 14.416 1.00 19.05 91 ILE A O 1
ATOM 652 N N . LEU A 1 92 ? 39.201 6.810 13.080 1.00 19.02 92 LEU A N 1
ATOM 653 C CA . LEU A 1 92 ? 40.169 7.009 12.013 1.00 17.89 92 LEU A CA 1
ATOM 654 C C . LEU A 1 92 ? 40.239 8.498 11.758 1.00 16.66 92 LEU A C 1
ATOM 655 O O . LEU A 1 92 ? 39.220 9.126 11.449 1.00 19.01 92 LEU A O 1
ATOM 660 N N . VAL A 1 93 ? 41.413 9.077 11.979 1.00 16.78 93 VAL A N 1
ATOM 661 C CA . VAL A 1 93 ? 41.620 10.490 11.716 1.00 17.62 93 VAL A CA 1
ATOM 662 C C . VAL A 1 93 ? 42.532 10.596 10.484 1.00 18.93 93 VAL A C 1
ATOM 663 O O . VAL A 1 93 ? 43.744 10.362 10.555 1.00 18.93 93 VAL A O 1
ATOM 667 N N . ASN A 1 94 ? 41.918 10.895 9.345 1.00 20.44 94 ASN A N 1
ATOM 668 C CA . ASN A 1 94 ? 42.630 11.031 8.074 1.00 20.40 94 ASN A CA 1
ATOM 669 C C . ASN A 1 94 ? 43.111 12.471 7.986 1.00 17.81 94 ASN A C 1
ATOM 670 O O . ASN A 1 94 ? 42.378 13.369 7.583 1.00 18.98 94 ASN A O 1
ATOM 675 N N . ASN A 1 95 ? 44.335 12.685 8.440 1.00 17.28 95 ASN A N 1
ATOM 676 C CA . ASN A 1 95 ? 44.929 14.005 8.493 1.00 18.23 95 ASN A CA 1
ATOM 677 C C . ASN A 1 95 ? 45.888 14.307 7.358 1.00 18.35 95 ASN A C 1
ATOM 678 O O . ASN A 1 95 ? 45.877 15.415 6.827 1.00 20.95 95 ASN A O 1
ATOM 683 N N . ALA A 1 96 ? 46.752 13.346 7.030 1.00 18.85 96 ALA A N 1
ATOM 684 C CA . ALA A 1 96 ? 47.747 13.529 5.964 1.00 20.10 96 ALA A CA 1
ATOM 685 C C . ALA A 1 96 ? 47.089 13.902 4.642 1.00 20.24 96 ALA A C 1
ATOM 686 O O . ALA A 1 96 ? 46.073 13.332 4.254 1.00 19.76 96 ALA A O 1
ATOM 688 N N . GLY A 1 97 ? 47.653 14.906 3.995 1.00 21.35 97 GLY A N 1
ATOM 689 C CA . GLY A 1 97 ? 47.135 15.376 2.732 1.00 23.31 97 GLY A CA 1
ATOM 690 C C . GLY A 1 97 ? 48.108 16.444 2.293 1.00 25.53 97 GLY A C 1
ATOM 691 O O . GLY A 1 97 ? 49.240 16.482 2.791 1.00 28.82 97 GLY A O 1
ATOM 692 N N . GLY A 1 98 ? 47.699 17.310 1.372 1.00 25.19 98 GLY A N 1
ATOM 693 C CA . GLY A 1 98 ? 48.594 18.358 0.919 1.00 25.17 98 GLY A CA 1
ATOM 694 C C . GLY A 1 98 ? 48.427 18.705 -0.543 1.00 25.46 98 GLY A C 1
ATOM 695 O O . GLY A 1 98 ? 47.366 18.495 -1.118 1.00 24.42 98 GLY A O 1
ATOM 696 N N . GLY A 1 99 ? 49.487 19.220 -1.149 1.00 25.82 99 GLY A N 1
ATOM 697 C CA . GLY A 1 99 ? 49.424 19.604 -2.546 1.00 27.03 99 GLY A CA 1
ATOM 698 C C . GLY A 1 99 ? 49.858 21.047 -2.696 1.00 26.76 99 GLY A C 1
ATOM 699 O O . GLY A 1 99 ? 50.922 21.317 -3.253 1.00 31.20 99 GLY A O 1
ATOM 700 N N . GLY A 1 100 ? 49.060 21.976 -2.189 1.00 23.11 100 GLY A N 1
ATOM 701 C CA . GLY A 1 100 ? 49.430 23.373 -2.291 1.00 22.37 100 GLY A CA 1
ATOM 702 C C . GLY A 1 100 ? 49.150 24.071 -3.617 1.00 24.03 100 GLY A C 1
ATOM 703 O O . GLY A 1 100 ? 48.648 23.478 -4.584 1.00 19.95 100 GLY A O 1
ATOM 704 N N . PRO A 1 101 ? 49.524 25.350 -3.695 1.00 24.36 101 PRO A N 1
ATOM 705 C CA . PRO A 1 101 ? 49.346 26.218 -4.863 1.00 24.41 101 PRO A CA 1
ATOM 706 C C . PRO A 1 101 ? 50.101 25.692 -6.064 1.00 24.07 101 PRO A C 1
ATOM 707 O O . PRO A 1 101 ? 51.236 25.230 -5.936 1.00 23.94 101 PRO A O 1
ATOM 711 N N . LYS A 1 102 ? 49.485 25.799 -7.236 1.00 24.78 102 LYS A N 1
ATOM 712 C CA . LYS A 1 102 ? 50.097 25.341 -8.472 1.00 21.71 102 LYS A CA 1
ATOM 713 C C . LYS A 1 102 ? 49.553 26.135 -9.639 1.00 21.12 102 LYS A C 1
ATOM 714 O O . LYS A 1 102 ? 48.401 26.554 -9.622 1.00 19.61 102 LYS A O 1
ATOM 720 N N . PRO A 1 103 ? 50.397 26.411 -10.643 1.00 20.45 103 PRO A N 1
ATOM 721 C CA . PRO A 1 103 ? 49.985 27.175 -11.829 1.00 21.14 103 PRO A CA 1
ATOM 722 C C . PRO A 1 103 ? 49.059 26.334 -12.720 1.00 18.74 103 PRO A C 1
ATOM 723 O O . PRO A 1 103 ? 49.168 25.103 -12.748 1.00 20.15 103 PRO A O 1
ATOM 727 N N . PHE A 1 104 ? 48.156 26.992 -13.442 1.00 19.59 104 PHE A N 1
ATOM 728 C CA . PHE A 1 104 ? 47.210 26.296 -14.314 1.00 19.93 104 PHE A CA 1
ATOM 729 C C . PHE A 1 104 ? 47.853 25.319 -15.294 1.00 19.05 104 PHE A C 1
ATOM 730 O O . PHE A 1 104 ? 47.294 24.266 -15.589 1.00 17.26 104 PHE A O 1
ATOM 738 N N . ASP A 1 105 ? 49.044 25.647 -15.767 1.00 19.62 105 ASP A N 1
ATOM 739 C CA . ASP A 1 105 ? 49.726 24.793 -16.716 1.00 23.01 105 ASP A CA 1
ATOM 740 C C . ASP A 1 105 ? 50.681 23.791 -16.099 1.00 23.67 105 ASP A C 1
ATOM 741 O O . ASP A 1 105 ? 51.703 23.461 -16.690 1.00 24.11 105 ASP A O 1
ATOM 746 N N . MET A 1 106 ? 50.360 23.314 -14.903 1.00 22.89 106 MET A N 1
ATOM 747 C CA . MET A 1 106 ? 51.198 22.334 -14.212 1.00 20.29 106 MET A CA 1
ATOM 748 C C . MET A 1 106 ? 51.107 20.966 -14.906 1.00 19.59 106 MET A C 1
ATOM 749 O O . MET A 1 106 ? 50.122 20.683 -15.598 1.00 18.71 106 MET A O 1
ATOM 754 N N . PRO A 1 107 ? 52.129 20.103 -14.739 1.00 18.69 107 PRO A N 1
ATOM 755 C CA . PRO A 1 107 ? 52.089 18.774 -15.359 1.00 19.25 107 PRO A CA 1
ATOM 756 C C . PRO A 1 107 ? 50.867 18.042 -14.788 1.00 22.35 107 PRO A C 1
ATOM 757 O O . PRO A 1 107 ? 50.483 18.271 -13.629 1.00 22.70 107 PRO A O 1
ATOM 761 N N . MET A 1 108 ? 50.248 17.173 -15.576 1.00 20.79 108 MET A N 1
ATOM 762 C CA . MET A 1 108 ? 49.100 16.426 -15.085 1.00 21.37 108 MET A CA 1
ATOM 763 C C . MET A 1 108 ? 49.479 15.560 -13.862 1.00 22.13 108 MET A C 1
ATOM 764 O O . MET A 1 108 ? 48.618 15.198 -13.050 1.00 21.47 108 MET A O 1
ATOM 769 N N . ALA A 1 109 ? 50.760 15.209 -13.745 1.00 20.70 109 ALA A N 1
ATOM 770 C CA . ALA A 1 109 ? 51.219 14.415 -12.608 1.00 22.08 109 ALA A CA 1
ATOM 771 C C . ALA A 1 109 ? 50.946 15.187 -11.316 1.00 21.21 109 ALA A C 1
ATOM 772 O O . ALA A 1 109 ? 50.519 14.610 -10.323 1.00 21.29 109 ALA A O 1
ATOM 774 N N . ASP A 1 110 ? 51.217 16.485 -11.343 1.00 20.83 110 ASP A N 1
ATOM 775 C CA . ASP A 1 110 ? 51.001 17.356 -10.202 1.00 23.27 110 ASP A CA 1
ATOM 776 C C . ASP A 1 110 ? 49.526 17.445 -9.847 1.00 24.00 110 ASP A C 1
ATOM 777 O O . ASP A 1 110 ? 49.160 17.396 -8.666 1.00 24.37 110 ASP A O 1
ATOM 782 N N . PHE A 1 111 ? 48.680 17.595 -10.861 1.00 20.83 111 PHE A N 1
ATOM 783 C CA . PHE A 1 111 ? 47.251 17.696 -10.627 1.00 19.90 111 PHE A CA 1
ATOM 784 C C . PHE A 1 111 ? 46.741 16.393 -10.002 1.00 20.58 111 PHE A C 1
ATOM 785 O O . PHE A 1 111 ? 45.986 16.412 -9.022 1.00 20.86 111 PHE A O 1
ATOM 793 N N . ARG A 1 112 ? 47.188 15.265 -10.540 1.00 20.14 112 ARG A N 1
ATOM 794 C CA . ARG A 1 112 ? 46.771 13.966 -10.034 1.00 21.81 112 ARG A CA 1
ATOM 795 C C . ARG A 1 112 ? 47.297 13.688 -8.626 1.00 22.76 112 ARG A C 1
ATOM 796 O O . ARG A 1 112 ? 46.626 13.020 -7.844 1.00 23.33 112 ARG A O 1
ATOM 804 N N . ARG A 1 113 ? 48.487 14.197 -8.304 1.00 22.31 113 ARG A N 1
ATOM 805 C CA . ARG A 1 113 ? 49.073 13.998 -6.980 1.00 23.35 113 ARG A CA 1
ATOM 806 C C . ARG A 1 113 ? 48.167 14.544 -5.858 1.00 20.22 113 ARG A C 1
ATOM 807 O O . ARG A 1 113 ? 47.976 13.892 -4.828 1.00 22.32 113 ARG A O 1
ATOM 815 N N . ALA A 1 114 ? 47.578 15.713 -6.074 1.00 19.44 114 ALA A N 1
ATOM 816 C CA . ALA A 1 114 ? 46.698 16.303 -5.074 1.00 18.42 114 ALA A CA 1
ATOM 817 C C . ALA A 1 114 ? 45.549 15.353 -4.757 1.00 19.44 114 ALA A C 1
ATOM 818 O O . ALA A 1 114 ? 45.149 15.228 -3.606 1.00 19.68 114 ALA A O 1
ATOM 820 N N . TYR A 1 115 ? 45.057 14.644 -5.769 1.00 15.94 115 TYR A N 1
ATOM 821 C CA . TYR A 1 115 ? 43.966 13.707 -5.597 1.00 15.47 115 TYR A CA 1
ATOM 822 C C . TYR A 1 115 ? 44.401 12.423 -4.911 1.00 17.59 115 TYR A C 1
ATOM 823 O O . TYR A 1 115 ? 43.596 11.780 -4.228 1.00 17.13 115 TYR A O 1
ATOM 832 N N . GLU A 1 116 ? 45.661 12.035 -5.108 1.00 19.68 116 GLU A N 1
ATOM 833 C CA . GLU A 1 116 ? 46.208 10.842 -4.454 1.00 22.71 116 GLU A CA 1
ATOM 834 C C . GLU A 1 116 ? 46.252 11.145 -2.962 1.00 21.74 116 GLU A C 1
ATOM 835 O O . GLU A 1 116 ? 45.909 10.304 -2.137 1.00 22.60 116 GLU A O 1
ATOM 841 N N . LEU A 1 117 ? 46.721 12.346 -2.653 1.00 19.88 117 LEU A N 1
ATOM 842 C CA . LEU A 1 117 ? 46.877 12.825 -1.289 1.00 21.09 117 LEU A CA 1
ATOM 843 C C . LEU A 1 117 ? 45.614 13.146 -0.483 1.00 20.49 117 LEU A C 1
ATOM 844 O O . LEU A 1 117 ? 45.520 12.776 0.683 1.00 22.40 117 LEU A O 1
ATOM 849 N N . ASN A 1 118 ? 44.653 13.837 -1.091 1.00 20.12 118 ASN A N 1
ATOM 850 C CA . ASN A 1 118 ? 43.439 14.256 -0.392 1.00 17.10 118 ASN A CA 1
ATOM 851 C C . ASN A 1 118 ? 42.187 13.443 -0.625 1.00 17.23 118 ASN A C 1
ATOM 852 O O . ASN A 1 118 ? 41.218 13.565 0.125 1.00 17.51 118 ASN A O 1
ATOM 857 N N . VAL A 1 119 ? 42.197 12.594 -1.645 1.00 17.73 119 VAL A N 1
ATOM 858 C CA . VAL A 1 119 ? 40.987 11.858 -1.986 1.00 17.06 119 VAL A CA 1
ATOM 859 C C . VAL A 1 119 ? 41.066 10.348 -2.004 1.00 18.73 119 VAL A C 1
ATOM 860 O O . VAL A 1 119 ? 40.384 9.685 -1.203 1.00 18.06 119 VAL A O 1
ATOM 864 N N . PHE A 1 120 ? 41.855 9.802 -2.936 1.00 16.35 120 PHE A N 1
ATOM 865 C CA . PHE A 1 120 ? 41.967 8.356 -3.098 1.00 16.80 120 PHE A CA 1
ATOM 866 C C . PHE A 1 120 ? 42.463 7.648 -1.844 1.00 15.66 120 PHE A C 1
ATOM 867 O O . PHE A 1 120 ? 41.937 6.600 -1.470 1.00 16.70 120 PHE A O 1
ATOM 875 N N . SER A 1 121 ? 43.437 8.251 -1.177 1.00 16.33 121 SER A N 1
ATOM 876 C CA . SER A 1 121 ? 44.007 7.697 0.053 1.00 18.03 121 SER A CA 1
ATOM 877 C C . SER A 1 121 ? 42.909 7.640 1.127 1.00 15.43 121 SER A C 1
ATOM 878 O O . SER A 1 121 ? 42.609 6.580 1.685 1.00 18.18 121 SER A O 1
ATOM 881 N N . PHE A 1 122 ? 42.264 8.786 1.327 1.00 16.98 122 PHE A N 1
ATOM 882 C CA . PHE A 1 122 ? 41.172 8.948 2.271 1.00 16.10 122 PHE A CA 1
ATOM 883 C C . PHE A 1 122 ? 40.099 7.892 2.023 1.00 17.90 122 PHE A C 1
ATOM 884 O O . PHE A 1 122 ? 39.782 7.092 2.911 1.00 16.72 122 PHE A O 1
ATOM 892 N N . PHE A 1 123 ? 39.593 7.829 0.796 1.00 16.65 123 PHE A N 1
ATOM 893 C CA . PHE A 1 123 ? 38.553 6.865 0.477 1.00 14.65 123 PHE A CA 1
ATOM 894 C C . PHE A 1 123 ? 38.964 5.429 0.699 1.00 15.09 123 PHE A C 1
ATOM 895 O O . PHE A 1 123 ? 38.201 4.642 1.253 1.00 15.74 123 PHE A O 1
ATOM 903 N N . HIS A 1 124 ? 40.146 5.068 0.224 1.00 14.00 124 HIS A N 1
ATOM 904 C CA . HIS A 1 124 ? 40.617 3.709 0.382 1.00 15.98 124 HIS A CA 1
ATOM 905 C C . HIS A 1 124 ? 40.874 3.298 1.840 1.00 18.91 124 HIS A C 1
ATOM 906 O O . HIS A 1 124 ? 40.609 2.154 2.204 1.00 20.04 124 HIS A O 1
ATOM 913 N N . LEU A 1 125 ? 41.447 4.193 2.648 1.00 21.07 125 LEU A N 1
ATOM 914 C CA . LEU A 1 125 ? 41.691 3.878 4.060 1.00 19.01 125 LEU A CA 1
ATOM 915 C C . LEU A 1 125 ? 40.343 3.647 4.744 1.00 19.27 125 LEU A C 1
ATOM 916 O O . LEU A 1 125 ? 40.191 2.702 5.527 1.00 21.04 125 LEU A O 1
ATOM 921 N N . SER A 1 126 ? 39.345 4.460 4.404 1.00 17.75 126 SER A N 1
ATOM 922 C CA . SER A 1 126 ? 38.016 4.285 4.971 1.00 16.88 126 SER A CA 1
ATOM 923 C C . SER A 1 126 ? 37.429 2.921 4.627 1.00 18.88 126 SER A C 1
ATOM 924 O O . SER A 1 126 ? 36.777 2.295 5.456 1.00 18.25 126 SER A O 1
ATOM 927 N N . GLN A 1 127 ? 37.629 2.456 3.397 1.00 19.71 127 GLN A N 1
ATOM 928 C CA . GLN A 1 127 ? 37.093 1.153 3.012 1.00 19.05 127 GLN A CA 1
ATOM 929 C C . GLN A 1 127 ? 37.738 0.038 3.843 1.00 18.90 127 GLN A C 1
ATOM 930 O O . GLN A 1 127 ? 37.091 -0.963 4.174 1.00 17.54 127 GLN A O 1
ATOM 936 N N . LEU A 1 128 ? 39.031 0.205 4.113 1.00 18.81 128 LEU A N 1
ATOM 937 C CA . LEU A 1 128 ? 39.834 -0.751 4.876 1.00 21.49 128 LEU A CA 1
ATOM 938 C C . LEU A 1 128 ? 39.417 -0.852 6.344 1.00 21.99 128 LEU A C 1
ATOM 939 O O . LEU A 1 128 ? 39.394 -1.931 6.930 1.00 23.95 128 LEU A O 1
ATOM 944 N N . VAL A 1 129 ? 39.073 0.289 6.915 1.00 22.14 129 VAL A N 1
ATOM 945 C CA . VAL A 1 129 ? 38.682 0.408 8.314 1.00 23.69 129 VAL A CA 1
ATOM 946 C C . VAL A 1 129 ? 37.203 0.128 8.620 1.00 23.24 129 VAL A C 1
ATOM 947 O O . VAL A 1 129 ? 36.874 -0.502 9.632 1.00 21.69 129 VAL A O 1
ATOM 951 N N . ALA A 1 130 ? 36.320 0.519 7.709 1.00 21.86 130 ALA A N 1
ATOM 952 C CA . ALA A 1 130 ? 34.892 0.345 7.891 1.00 20.42 130 ALA A CA 1
ATOM 953 C C . ALA A 1 130 ? 34.412 -1.032 8.348 1.00 21.37 130 ALA A C 1
ATOM 954 O O . ALA A 1 130 ? 33.542 -1.127 9.206 1.00 19.75 130 ALA A O 1
ATOM 956 N N . PRO A 1 131 ? 34.959 -2.120 7.788 1.00 22.12 131 PRO A N 1
ATOM 957 C CA . PRO A 1 131 ? 34.517 -3.460 8.201 1.00 22.10 131 PRO A CA 1
ATOM 958 C C . PRO A 1 131 ? 34.828 -3.769 9.668 1.00 22.55 131 PRO A C 1
ATOM 959 O O . PRO A 1 131 ? 34.073 -4.495 10.336 1.00 20.36 131 PRO A O 1
ATOM 963 N N . GLU A 1 132 ? 35.953 -3.244 10.145 1.00 22.66 132 GLU A N 1
ATOM 964 C CA . GLU A 1 132 ? 36.373 -3.431 11.528 1.00 24.35 132 GLU A CA 1
ATOM 965 C C . GLU A 1 132 ? 35.358 -2.718 12.428 1.00 23.65 132 GLU A C 1
ATOM 966 O O . GLU A 1 132 ? 34.773 -3.315 13.345 1.00 23.91 132 GLU A O 1
ATOM 972 N N . MET A 1 133 ? 35.122 -1.449 12.121 1.00 20.35 133 MET A N 1
ATOM 973 C CA . MET A 1 133 ? 34.183 -0.644 12.872 1.00 19.80 133 MET A CA 1
ATOM 974 C C . MET A 1 133 ? 32.800 -1.257 12.831 1.00 21.26 133 MET A C 1
ATOM 975 O O . MET A 1 133 ? 32.102 -1.290 13.839 1.00 23.70 133 MET A O 1
ATOM 980 N N . GLU A 1 134 ? 32.409 -1.781 11.680 1.00 20.44 134 GLU A N 1
ATOM 981 C CA . GLU A 1 134 ? 31.098 -2.390 11.549 1.00 22.04 134 GLU A CA 1
ATOM 982 C C . GLU A 1 134 ? 30.977 -3.597 12.491 1.00 22.81 134 GLU A C 1
ATOM 983 O O . GLU A 1 134 ? 29.959 -3.792 13.152 1.00 22.87 134 GLU A O 1
ATOM 989 N N . LYS A 1 135 ? 32.043 -4.383 12.559 1.00 22.95 135 LYS A N 1
ATOM 990 C CA . LYS A 1 135 ? 32.088 -5.572 13.382 1.00 25.73 135 LYS A CA 1
ATOM 991 C C . LYS A 1 135 ? 31.891 -5.206 14.855 1.00 26.08 135 LYS A C 1
ATOM 992 O O . LYS A 1 135 ? 31.228 -5.937 15.606 1.00 27.25 135 LYS A O 1
ATOM 998 N N . ASN A 1 136 ? 32.466 -4.075 15.253 1.00 23.42 136 ASN A N 1
ATOM 999 C CA . ASN A 1 136 ? 32.377 -3.602 16.623 1.00 23.17 136 ASN A CA 1
ATOM 1000 C C . ASN A 1 136 ? 31.090 -2.853 16.929 1.00 24.12 136 ASN A C 1
ATOM 1001 O O . ASN A 1 136 ? 30.857 -2.461 18.070 1.00 25.25 136 ASN A O 1
ATOM 1006 N N . GLY A 1 137 ? 30.276 -2.598 15.914 1.00 20.54 137 GLY A N 1
ATOM 1007 C CA . GLY A 1 137 ? 29.035 -1.895 16.143 1.00 17.26 137 GLY A CA 1
ATOM 1008 C C . GLY A 1 137 ? 29.084 -0.394 15.979 1.00 15.90 137 GLY A C 1
ATOM 1009 O O . GLY A 1 137 ? 28.100 0.278 16.290 1.00 17.40 137 GLY A O 1
ATOM 1010 N N . GLY A 1 138 ? 30.199 0.147 15.501 1.00 14.30 138 GLY A N 1
ATOM 1011 C CA . GLY A 1 138 ? 30.276 1.587 15.317 1.00 13.39 138 GLY A CA 1
ATOM 1012 C C . GLY A 1 138 ? 31.679 2.135 15.244 1.00 13.00 138 GLY A C 1
ATOM 1013 O O . GLY A 1 138 ? 32.656 1.438 15.519 1.00 17.32 138 GLY A O 1
ATOM 1014 N N . GLY A 1 139 ? 31.801 3.403 14.895 1.00 11.55 139 GLY A N 1
ATOM 1015 C CA . GLY A 1 139 ? 33.115 3.991 14.808 1.00 10.95 139 GLY A CA 1
ATOM 1016 C C . GLY A 1 139 ? 32.972 5.411 14.335 1.00 7.95 139 GLY A C 1
ATOM 1017 O O . GLY A 1 139 ? 31.865 5.901 14.112 1.00 10.73 139 GLY A O 1
ATOM 1018 N N . VAL A 1 140 ? 34.089 6.093 14.190 1.00 12.57 140 VAL A N 1
ATOM 1019 C CA . VAL A 1 140 ? 34.059 7.464 13.724 1.00 15.03 140 VAL A CA 1
ATOM 1020 C C . VAL A 1 140 ? 35.212 7.690 12.750 1.00 17.75 140 VAL A C 1
ATOM 1021 O O . VAL A 1 140 ? 36.312 7.167 12.948 1.00 18.65 140 VAL A O 1
ATOM 1025 N N . ILE A 1 141 ? 34.934 8.412 11.667 1.00 16.88 141 ILE A N 1
ATOM 1026 C CA . ILE A 1 141 ? 35.955 8.754 10.680 1.00 14.75 141 ILE A CA 1
ATOM 1027 C C . ILE A 1 141 ? 35.915 10.272 10.593 1.00 13.26 141 ILE A C 1
ATOM 1028 O O . ILE A 1 141 ? 34.834 10.870 10.522 1.00 13.64 141 ILE A O 1
ATOM 1033 N N . LEU A 1 142 ? 37.087 10.884 10.658 1.00 13.53 142 LEU A N 1
ATOM 1034 C CA . LEU A 1 142 ? 37.217 12.324 10.578 1.00 17.29 142 LEU A CA 1
ATOM 1035 C C . LEU A 1 142 ? 38.324 12.583 9.567 1.00 17.18 142 LEU A C 1
ATOM 1036 O O . LEU A 1 142 ? 39.325 11.864 9.543 1.00 19.18 142 LEU A O 1
ATOM 1041 N N . THR A 1 143 ? 38.131 13.563 8.695 1.00 17.90 143 THR A N 1
ATOM 1042 C CA . THR A 1 143 ? 39.178 13.879 7.727 1.00 18.25 143 THR A CA 1
ATOM 1043 C C . THR A 1 143 ? 39.453 15.367 7.826 1.00 15.53 143 THR A C 1
ATOM 1044 O O . THR A 1 143 ? 38.566 16.141 8.184 1.00 16.59 143 THR A O 1
ATOM 1048 N N . ILE A 1 144 ? 40.701 15.751 7.599 1.00 15.11 144 ILE A N 1
ATOM 1049 C CA . ILE A 1 144 ? 41.077 17.145 7.623 1.00 15.49 144 ILE A CA 1
ATOM 1050 C C . ILE A 1 144 ? 41.067 17.634 6.167 1.00 17.65 144 ILE A C 1
ATOM 1051 O O . ILE A 1 144 ? 41.896 17.203 5.365 1.00 16.75 144 ILE A O 1
ATOM 1056 N N . THR A 1 145 ? 40.072 18.441 5.809 1.00 19.37 145 THR A N 1
ATOM 1057 C CA . THR A 1 145 ? 40.000 19.007 4.465 1.00 20.55 145 THR A CA 1
ATOM 1058 C C . THR A 1 145 ? 40.657 20.391 4.486 1.00 16.65 145 THR A C 1
ATOM 1059 O O . THR A 1 145 ? 41.794 20.519 4.928 1.00 20.23 145 THR A O 1
ATOM 1063 N N . SER A 1 146 ? 39.943 21.435 4.089 1.00 14.33 146 SER A N 1
ATOM 1064 C CA . SER A 1 146 ? 40.524 22.772 4.062 1.00 14.58 146 SER A CA 1
ATOM 1065 C C . SER A 1 146 ? 39.497 23.796 3.620 1.00 15.24 146 SER A C 1
ATOM 1066 O O . SER A 1 146 ? 38.508 23.447 2.972 1.00 17.75 146 SER A O 1
ATOM 1069 N N . MET A 1 147 ? 39.724 25.057 3.976 1.00 13.05 147 MET A N 1
ATOM 1070 C CA . MET A 1 147 ? 38.840 26.132 3.548 1.00 16.47 147 MET A CA 1
ATOM 1071 C C . MET A 1 147 ? 38.982 26.294 2.016 1.00 15.78 147 MET A C 1
ATOM 1072 O O . MET A 1 147 ? 38.149 26.934 1.374 1.00 16.12 147 MET A O 1
ATOM 1077 N N . ALA A 1 148 ? 40.062 25.746 1.453 1.00 16.46 148 ALA A N 1
ATOM 1078 C CA . ALA A 1 148 ? 40.293 25.803 0.007 1.00 15.23 148 ALA A CA 1
ATOM 1079 C C . ALA A 1 148 ? 39.112 25.145 -0.734 1.00 17.34 148 ALA A C 1
ATOM 1080 O O . ALA A 1 148 ? 38.767 25.556 -1.842 1.00 18.43 148 ALA A O 1
ATOM 1082 N N . ALA A 1 149 ? 38.456 24.177 -0.086 1.00 15.71 149 ALA A N 1
ATOM 1083 C CA . ALA A 1 149 ? 37.298 23.485 -0.646 1.00 15.84 149 ALA A CA 1
ATOM 1084 C C . ALA A 1 149 ? 36.128 24.440 -0.877 1.00 15.71 149 ALA A C 1
ATOM 1085 O O . ALA A 1 149 ? 35.171 24.111 -1.578 1.00 18.36 149 ALA A O 1
ATOM 1087 N N . GLU A 1 150 ? 36.202 25.629 -0.301 1.00 17.15 150 GLU A N 1
ATOM 1088 C CA . GLU A 1 150 ? 35.147 26.619 -0.483 1.00 20.69 150 GLU A CA 1
ATOM 1089 C C . GLU A 1 150 ? 35.656 27.938 -1.068 1.00 19.17 150 GLU A C 1
ATOM 1090 O O . GLU A 1 150 ? 34.893 28.673 -1.698 1.00 21.73 150 GLU A O 1
ATOM 1096 N N . ASN A 1 151 ? 36.930 28.240 -0.851 1.00 17.19 151 ASN A N 1
ATOM 1097 C CA . ASN A 1 151 ? 37.526 29.453 -1.394 1.00 18.81 151 ASN A CA 1
ATOM 1098 C C . ASN A 1 151 ? 37.746 29.306 -2.904 1.00 18.75 151 ASN A C 1
ATOM 1099 O O . ASN A 1 151 ? 37.813 28.183 -3.430 1.00 18.35 151 ASN A O 1
ATOM 1104 N N . LYS A 1 152 ? 37.891 30.445 -3.577 1.00 19.40 152 LYS A N 1
ATOM 1105 C CA . LYS A 1 152 ? 38.143 30.489 -5.016 1.00 18.49 152 LYS A CA 1
ATOM 1106 C C . LYS A 1 152 ? 39.241 31.528 -5.192 1.00 17.58 152 LYS A C 1
ATOM 1107 O O . LYS A 1 152 ? 39.109 32.656 -4.725 1.00 18.03 152 LYS A O 1
ATOM 1113 N N . ASN A 1 153 ? 40.331 31.147 -5.844 1.00 18.09 153 ASN A N 1
ATOM 1114 C CA . ASN A 1 153 ? 41.437 32.065 -6.087 1.00 20.31 153 ASN A CA 1
ATOM 1115 C C . ASN A 1 153 ? 42.326 31.475 -7.169 1.00 20.22 153 ASN A C 1
ATOM 1116 O O . ASN A 1 153 ? 42.106 30.355 -7.641 1.00 19.50 153 ASN A O 1
ATOM 1121 N N . ILE A 1 154 ? 43.331 32.242 -7.556 1.00 21.17 154 ILE A N 1
ATOM 1122 C CA . ILE A 1 154 ? 44.263 31.827 -8.587 1.00 22.64 154 ILE A CA 1
ATOM 1123 C C . ILE A 1 154 ? 45.292 30.848 -8.016 1.00 22.55 154 ILE A C 1
ATOM 1124 O O . ILE A 1 154 ? 45.491 30.789 -6.798 1.00 22.76 154 ILE A O 1
ATOM 1129 N N . ASN A 1 155 ? 45.869 30.023 -8.885 1.00 21.38 155 ASN A N 1
ATOM 1130 C CA . ASN A 1 155 ? 46.886 29.032 -8.513 1.00 22.59 155 ASN A CA 1
ATOM 1131 C C . ASN A 1 155 ? 46.452 27.992 -7.493 1.00 22.49 155 ASN A C 1
ATOM 1132 O O . ASN A 1 155 ? 47.286 27.469 -6.750 1.00 23.17 155 ASN A O 1
ATOM 1137 N N . MET A 1 156 ? 45.179 27.624 -7.514 1.00 21.42 156 MET A N 1
ATOM 1138 C CA . MET A 1 156 ? 44.638 26.676 -6.540 1.00 21.41 156 MET A CA 1
ATOM 1139 C C . MET A 1 156 ? 43.825 25.545 -7.147 1.00 21.25 156 MET A C 1
ATOM 1140 O O . MET A 1 156 ? 43.201 24.780 -6.412 1.00 17.5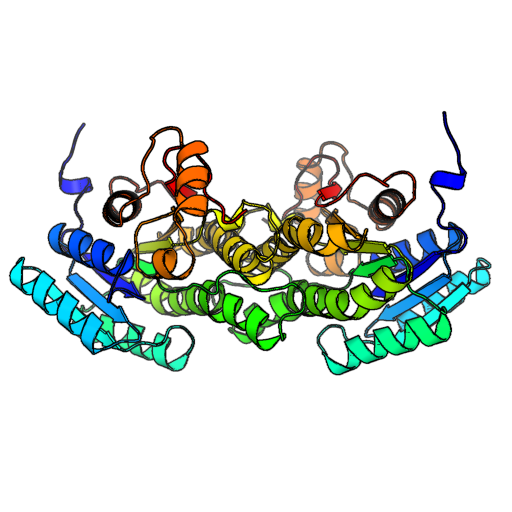4 156 MET A O 1
ATOM 1145 N N . THR A 1 157 ? 43.822 25.418 -8.471 1.00 20.14 157 THR A N 1
ATOM 1146 C CA . THR A 1 157 ? 43.006 24.388 -9.116 1.00 16.61 157 THR A CA 1
ATOM 1147 C C . THR A 1 157 ? 43.087 22.971 -8.533 1.00 15.09 157 THR A C 1
ATOM 1148 O O . THR A 1 157 ? 42.058 22.395 -8.188 1.00 17.16 157 THR A O 1
ATOM 1152 N N . SER A 1 158 ? 44.294 22.417 -8.441 1.00 14.45 158 SER A N 1
ATOM 1153 C CA . SER A 1 158 ? 44.501 21.065 -7.920 1.00 15.84 158 SER A CA 1
ATOM 1154 C C . SER A 1 158 ? 44.158 20.906 -6.425 1.00 16.91 158 SER A C 1
ATOM 1155 O O . SER A 1 158 ? 43.391 20.018 -6.045 1.00 17.08 158 SER A O 1
ATOM 1158 N N . TYR A 1 159 ? 44.723 21.782 -5.594 1.00 18.92 159 TYR A N 1
ATOM 1159 C CA . TYR A 1 159 ? 44.504 21.741 -4.152 1.00 17.26 159 TYR A CA 1
ATOM 1160 C C . TYR A 1 159 ? 43.039 21.967 -3.781 1.00 15.22 159 TYR A C 1
ATOM 1161 O O . TYR A 1 159 ? 42.430 21.133 -3.118 1.00 17.78 159 TYR A O 1
ATOM 1170 N N . ALA A 1 160 ? 42.464 23.068 -4.252 1.00 14.67 160 ALA A N 1
ATOM 1171 C CA . ALA A 1 160 ? 41.083 23.393 -3.934 1.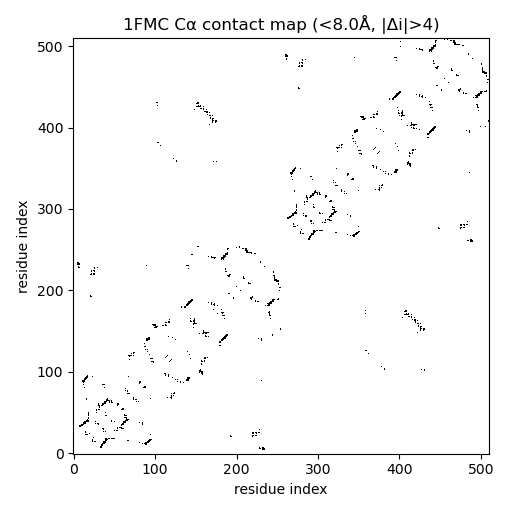00 13.18 160 ALA A CA 1
ATOM 1172 C C . ALA A 1 160 ? 40.050 22.380 -4.441 1.00 16.72 160 ALA A C 1
ATOM 1173 O O . ALA A 1 160 ? 39.098 22.027 -3.716 1.00 14.66 160 ALA A O 1
ATOM 1175 N N . SER A 1 161 ? 40.219 21.889 -5.667 1.00 15.61 161 SER A N 1
ATOM 1176 C CA . SER A 1 161 ? 39.243 20.945 -6.200 1.00 13.88 161 SER A CA 1
ATOM 1177 C C . SER A 1 161 ? 39.317 19.565 -5.529 1.00 12.00 161 SER A C 1
ATOM 1178 O O . SER A 1 161 ? 38.285 18.912 -5.335 1.00 11.26 161 SER A O 1
ATOM 1181 N N . SER A 1 162 ? 40.524 19.122 -5.172 1.00 12.19 162 SER A N 1
ATOM 1182 C CA . SER A 1 162 ? 40.689 17.833 -4.495 1.00 13.79 162 SER A CA 1
ATOM 1183 C C . SER A 1 162 ? 40.124 17.907 -3.060 1.00 14.37 162 SER A C 1
ATOM 1184 O O . SER A 1 162 ? 39.527 16.954 -2.595 1.00 15.29 162 SER A O 1
ATOM 1187 N N . LYS A 1 163 ? 40.305 19.034 -2.374 1.00 16.59 163 LYS A N 1
ATOM 1188 C CA . LYS A 1 163 ? 39.744 19.190 -1.023 1.00 16.55 163 LYS A CA 1
ATOM 1189 C C . LYS A 1 163 ? 38.213 19.287 -1.114 1.00 16.29 163 LYS A C 1
ATOM 1190 O O . LYS A 1 163 ? 37.501 18.792 -0.241 1.00 15.94 163 LYS A O 1
ATOM 1196 N N . ALA A 1 164 ? 37.702 19.878 -2.196 1.00 14.80 164 ALA A N 1
ATOM 1197 C CA . ALA A 1 164 ? 36.256 19.970 -2.391 1.00 12.70 164 ALA A CA 1
ATOM 1198 C C . ALA A 1 164 ? 35.689 18.566 -2.578 1.00 12.55 164 ALA A C 1
ATOM 1199 O O . ALA A 1 164 ? 34.594 18.257 -2.101 1.00 15.80 164 ALA A O 1
ATOM 1201 N N . ALA A 1 165 ? 36.441 17.697 -3.242 1.00 11.43 165 ALA A N 1
ATOM 1202 C CA . ALA A 1 165 ? 35.995 16.337 -3.446 1.00 10.50 165 ALA A CA 1
ATOM 1203 C C . ALA A 1 165 ? 35.959 15.623 -2.094 1.00 13.59 165 ALA A C 1
ATOM 1204 O O . ALA A 1 165 ? 35.027 14.867 -1.826 1.00 9.99 165 ALA A O 1
ATOM 1206 N N . ALA A 1 166 ? 36.997 15.827 -1.277 1.00 13.50 166 ALA A N 1
ATOM 1207 C CA . ALA A 1 166 ? 37.079 15.191 0.054 1.00 14.72 166 ALA A CA 1
ATOM 1208 C C . ALA A 1 166 ? 35.914 15.643 0.938 1.00 12.00 166 ALA A C 1
ATOM 1209 O O . ALA A 1 166 ? 35.302 14.817 1.617 1.00 14.83 166 ALA A O 1
ATOM 1211 N N . SER A 1 167 ? 35.560 16.927 0.885 1.00 12.55 167 SER A N 1
ATOM 1212 C CA . SER A 1 167 ? 34.431 17.418 1.667 1.00 13.02 167 SER A CA 1
ATOM 1213 C C . SER A 1 167 ? 33.112 16.818 1.198 1.00 13.16 167 SER A C 1
ATOM 1214 O O . SER A 1 167 ? 32.289 16.401 2.025 1.00 12.50 167 SER A O 1
ATOM 1217 N N . HIS A 1 168 ? 32.902 16.709 -0.117 1.00 12.61 168 HIS A N 1
ATOM 1218 C CA . HIS A 1 168 ? 31.648 16.141 -0.574 1.00 11.35 168 HIS A CA 1
ATOM 1219 C C . HIS A 1 168 ? 31.542 14.638 -0.367 1.00 8.88 168 HIS A C 1
ATOM 1220 O O . HIS A 1 168 ? 30.446 14.105 -0.193 1.00 10.93 168 HIS A O 1
ATOM 1227 N N . LEU A 1 169 ? 32.689 13.969 -0.358 1.00 10.83 169 LEU A N 1
ATOM 1228 C CA . LEU A 1 169 ? 32.783 12.533 -0.107 1.00 12.10 169 LEU A CA 1
ATOM 1229 C C . LEU A 1 169 ? 32.257 12.311 1.329 1.00 13.98 169 LEU A C 1
ATOM 1230 O O . LEU A 1 169 ? 31.550 11.331 1.594 1.00 14.29 169 LEU A O 1
ATOM 1235 N N . VAL A 1 170 ? 32.628 13.218 2.243 1.00 15.76 170 VAL A N 1
ATOM 1236 C CA . VAL A 1 170 ? 32.191 13.167 3.641 1.00 13.94 170 VAL A CA 1
ATOM 1237 C C . VAL A 1 170 ? 30.668 13.183 3.721 1.00 12.87 170 VAL A C 1
ATOM 1238 O O . VAL A 1 170 ? 30.083 12.316 4.371 1.00 11.62 170 VAL A O 1
ATOM 1242 N N . ARG A 1 171 ? 30.026 14.125 3.034 1.00 10.65 171 ARG A N 1
ATOM 1243 C CA . ARG A 1 171 ? 28.561 14.202 3.068 1.00 12.18 171 ARG A CA 1
ATOM 1244 C C . ARG A 1 171 ? 27.848 12.962 2.541 1.00 13.50 171 ARG A C 1
ATOM 1245 O O . ARG A 1 171 ? 26.779 12.579 3.023 1.00 15.64 171 ARG A O 1
ATOM 1253 N N . ASN A 1 172 ? 28.456 12.302 1.564 1.00 15.69 172 ASN A N 1
ATOM 1254 C CA . ASN A 1 172 ? 27.860 11.115 0.971 1.00 14.29 172 ASN A CA 1
ATOM 1255 C C . ASN A 1 172 ? 28.221 9.825 1.680 1.00 11.82 172 ASN A C 1
ATOM 1256 O O . ASN A 1 172 ? 27.373 8.946 1.827 1.00 11.51 172 ASN A O 1
ATOM 1261 N N . MET A 1 173 ? 29.471 9.714 2.128 1.00 13.76 173 MET A N 1
ATOM 1262 C CA . MET A 1 173 ? 29.935 8.539 2.871 1.00 16.62 173 MET A CA 1
ATOM 1263 C C . MET A 1 173 ? 29.092 8.354 4.163 1.00 16.58 173 MET A C 1
ATOM 1264 O O . MET A 1 173 ? 28.819 7.227 4.586 1.00 19.13 173 MET A O 1
ATOM 1269 N N . ALA A 1 174 ? 28.663 9.470 4.754 1.00 17.05 174 ALA A N 1
ATOM 1270 C CA . ALA A 1 174 ? 27.835 9.472 5.962 1.00 14.33 174 ALA A CA 1
ATOM 1271 C C . ALA A 1 174 ? 26.601 8.608 5.745 1.00 16.93 174 ALA A C 1
ATOM 1272 O O . ALA A 1 174 ? 26.114 7.948 6.670 1.00 14.88 174 ALA A O 1
ATOM 1274 N N . PHE A 1 175 ? 26.078 8.632 4.519 1.00 14.36 175 PHE A N 1
ATOM 1275 C CA . PHE A 1 175 ? 24.917 7.838 4.181 1.00 13.00 175 PHE A CA 1
ATOM 1276 C C . PHE A 1 175 ? 25.253 6.365 4.106 1.00 15.17 175 PHE A C 1
ATOM 1277 O O . PHE A 1 175 ? 24.567 5.535 4.702 1.00 16.62 175 PHE A O 1
ATOM 1285 N N . ASP A 1 176 ? 26.332 6.037 3.399 1.00 14.95 176 ASP A N 1
ATOM 1286 C CA . ASP A 1 176 ? 26.735 4.646 3.234 1.00 17.44 176 ASP A CA 1
ATOM 1287 C C . ASP A 1 176 ? 27.153 3.993 4.543 1.00 18.08 176 ASP A C 1
ATOM 1288 O O . ASP A 1 176 ? 26.799 2.849 4.818 1.00 19.01 176 ASP A O 1
ATOM 1293 N N . LEU A 1 177 ? 27.932 4.721 5.331 1.00 19.00 177 LEU A N 1
ATOM 1294 C CA . LEU A 1 177 ? 28.441 4.220 6.601 1.00 17.67 177 LEU A CA 1
ATOM 1295 C C . LEU A 1 177 ? 27.474 4.371 7.790 1.00 20.15 177 LEU A C 1
ATOM 1296 O O . LEU A 1 177 ? 27.627 3.692 8.819 1.00 18.38 177 LEU A O 1
ATOM 1301 N N . GLY A 1 178 ? 26.460 5.219 7.626 1.00 18.46 178 GLY A N 1
ATOM 1302 C CA . GLY A 1 178 ? 25.467 5.422 8.666 1.00 21.95 178 GLY A CA 1
ATOM 1303 C C . GLY A 1 178 ? 24.779 4.107 8.988 1.00 23.51 178 GLY A C 1
ATOM 1304 O O . GLY A 1 178 ? 24.450 3.821 10.139 1.00 21.43 178 GLY A O 1
ATOM 1305 N N . GLU A 1 179 ? 24.598 3.279 7.968 1.00 25.37 179 GLU A N 1
ATOM 1306 C CA . GLU A 1 179 ? 23.975 1.977 8.141 1.00 25.79 179 GLU A CA 1
ATOM 1307 C C . GLU A 1 179 ? 24.831 1.071 9.018 1.00 22.21 179 GLU A C 1
ATOM 1308 O O . GLU A 1 179 ? 24.300 0.205 9.680 1.00 24.27 179 GLU A O 1
ATOM 1314 N N . LYS A 1 180 ? 26.146 1.282 9.033 1.00 20.21 180 LYS A N 1
ATOM 1315 C CA . LYS A 1 180 ? 27.046 0.472 9.845 1.00 19.44 180 LYS A CA 1
ATOM 1316 C C . LYS A 1 180 ? 27.216 1.155 11.205 1.00 20.59 180 LYS A C 1
ATOM 1317 O O . LYS A 1 180 ? 28.075 0.765 11.993 1.00 18.67 180 LYS A O 1
ATOM 1323 N N . ASN A 1 181 ? 26.458 2.228 11.424 1.00 18.78 181 ASN A N 1
ATOM 1324 C CA . ASN A 1 181 ? 26.520 3.019 12.647 1.00 19.93 181 ASN A CA 1
ATOM 1325 C C . ASN A 1 181 ? 27.869 3.758 12.768 1.00 17.55 181 ASN A C 1
ATOM 1326 O O . ASN A 1 181 ? 28.433 3.870 13.857 1.00 15.74 181 ASN A O 1
ATOM 1331 N N . ILE A 1 182 ? 28.380 4.251 11.634 1.00 16.22 182 ILE A N 1
ATOM 1332 C CA . ILE A 1 182 ? 29.641 4.996 11.590 1.00 14.27 182 ILE A CA 1
ATOM 1333 C C . ILE A 1 182 ? 29.357 6.453 11.213 1.00 16.60 182 ILE A C 1
ATOM 1334 O O . ILE A 1 182 ? 28.593 6.720 10.277 1.00 16.88 182 ILE A O 1
ATOM 1339 N N . ARG A 1 183 ? 29.941 7.389 11.963 1.00 15.16 183 ARG A N 1
ATOM 1340 C CA . ARG A 1 183 ? 29.763 8.813 11.703 1.00 15.99 183 ARG A CA 1
ATOM 1341 C C . ARG A 1 183 ? 30.962 9.284 10.890 1.00 15.57 183 ARG A C 1
ATOM 1342 O O . ARG A 1 183 ? 32.074 8.774 11.083 1.00 14.97 183 ARG A O 1
ATOM 1350 N N . VAL A 1 184 ? 30.745 10.246 9.994 1.00 13.77 184 VAL A N 1
ATOM 1351 C CA . VAL A 1 184 ? 31.822 10.751 9.152 1.00 12.22 184 VAL A CA 1
ATOM 1352 C C . VAL A 1 184 ? 31.715 12.255 9.129 1.00 8.93 184 VAL A C 1
ATOM 1353 O O . VAL A 1 184 ? 30.661 12.788 8.827 1.00 12.43 184 VAL A O 1
ATOM 1357 N N . ASN A 1 185 ? 32.797 12.942 9.475 1.00 13.19 185 ASN A N 1
ATOM 1358 C CA . ASN A 1 185 ? 32.809 14.403 9.477 1.00 13.57 185 ASN A CA 1
ATOM 1359 C C . ASN A 1 185 ? 34.174 14.884 9.012 1.00 12.90 185 ASN A C 1
ATOM 1360 O O . ASN A 1 185 ? 35.107 14.092 8.833 1.00 14.36 185 ASN A O 1
ATOM 1365 N N . GLY A 1 186 ? 34.282 16.186 8.807 1.00 12.87 186 GLY A N 1
ATOM 1366 C CA . GLY A 1 186 ? 35.536 16.757 8.418 1.00 12.16 186 GLY A CA 1
ATOM 1367 C C . GLY A 1 186 ? 35.705 18.089 9.111 1.00 13.45 186 GLY A C 1
ATOM 1368 O O . GLY A 1 186 ? 34.750 18.655 9.660 1.00 15.38 186 GLY A O 1
ATOM 1369 N N . ILE A 1 187 ? 36.942 18.559 9.146 1.00 12.58 187 ILE A N 1
ATOM 1370 C CA . ILE A 1 187 ? 37.261 19.861 9.700 1.00 16.17 187 ILE A CA 1
ATOM 1371 C C . ILE A 1 187 ? 38.018 20.579 8.580 1.00 15.36 187 ILE A C 1
ATOM 1372 O O . ILE A 1 187 ? 38.963 20.017 8.006 1.00 15.61 187 ILE A O 1
ATOM 1377 N N . ALA A 1 188 ? 37.610 21.813 8.302 1.00 16.15 188 ALA A N 1
ATOM 1378 C CA . ALA A 1 188 ? 38.242 22.641 7.287 1.00 15.66 188 ALA A CA 1
ATOM 1379 C C . ALA A 1 188 ? 38.960 23.787 7.985 1.00 14.45 188 ALA A C 1
ATOM 1380 O O . ALA A 1 188 ? 38.358 24.810 8.320 1.00 16.15 188 ALA A O 1
ATOM 1382 N N . PRO A 1 189 ? 40.261 23.630 8.224 1.00 15.79 189 PRO A N 1
ATOM 1383 C CA . PRO A 1 189 ? 41.050 24.667 8.889 1.00 17.14 189 PRO A CA 1
ATOM 1384 C C . PRO A 1 189 ? 41.360 25.837 7.963 1.00 20.64 189 PRO A C 1
ATOM 1385 O O . PRO A 1 189 ? 41.386 25.681 6.727 1.00 22.20 189 PRO A O 1
ATOM 1389 N N . GLY A 1 190 ? 41.530 27.008 8.568 1.00 20.32 190 GLY A N 1
ATOM 1390 C CA . GLY A 1 190 ? 41.920 28.203 7.850 1.00 19.22 190 GLY A CA 1
ATOM 1391 C C . GLY A 1 190 ? 43.437 28.177 7.995 1.00 17.62 190 GLY A C 1
ATOM 1392 O O . GLY A 1 190 ? 44.026 27.094 8.079 1.00 18.04 190 GLY A O 1
ATOM 1393 N N . ALA A 1 191 ? 44.074 29.338 8.080 1.00 20.53 191 ALA A N 1
ATOM 1394 C CA . ALA A 1 191 ? 45.535 29.395 8.211 1.00 23.56 191 ALA A CA 1
ATOM 1395 C C . ALA A 1 191 ? 45.995 28.871 9.571 1.00 24.40 191 ALA A C 1
ATOM 1396 O O . ALA A 1 191 ? 45.715 29.484 10.601 1.00 24.68 191 ALA A O 1
ATOM 1398 N N . ILE A 1 192 ? 46.675 27.734 9.575 1.00 23.28 192 ILE A N 1
ATOM 1399 C CA . ILE A 1 192 ? 47.156 27.147 10.811 1.00 25.21 192 ILE A CA 1
ATOM 1400 C C . ILE A 1 192 ? 48.680 27.174 10.796 1.00 28.41 192 ILE A C 1
ATOM 1401 O O . ILE A 1 192 ? 49.313 26.719 9.834 1.00 28.69 192 ILE A O 1
ATOM 1406 N N . LEU A 1 193 ? 49.264 27.692 11.874 1.00 31.38 193 LEU A N 1
ATOM 1407 C CA . LEU A 1 193 ? 50.716 27.782 1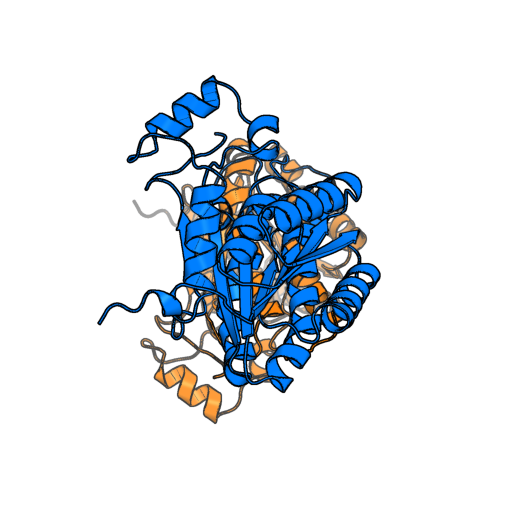2.010 1.00 34.36 193 LEU A CA 1
ATOM 1408 C C . LEU A 1 193 ? 51.452 26.434 12.113 1.00 35.89 193 LEU A C 1
ATOM 1409 O O . LEU A 1 193 ? 51.631 25.883 13.207 1.00 38.00 193 LEU A O 1
ATOM 1414 N N . THR A 1 194 ? 51.862 25.904 10.964 1.00 34.71 194 THR A N 1
ATOM 1415 C CA . THR A 1 194 ? 52.607 24.649 10.887 1.00 32.41 194 THR A CA 1
ATOM 1416 C C . THR A 1 194 ? 53.764 24.918 9.930 1.00 33.12 194 THR A C 1
ATOM 1417 O O . THR A 1 194 ? 53.861 26.007 9.354 1.00 29.18 194 THR A O 1
ATOM 1421 N N . ASP A 1 195 ? 54.645 23.943 9.753 1.00 34.22 195 ASP A N 1
ATOM 1422 C CA . ASP A 1 195 ? 55.757 24.142 8.840 1.00 38.22 195 ASP A CA 1
ATOM 1423 C C . ASP A 1 195 ? 55.211 24.327 7.430 1.00 38.86 195 ASP A C 1
ATOM 1424 O O . ASP A 1 195 ? 55.760 25.109 6.650 1.00 38.49 195 ASP A O 1
ATOM 1429 N N . ALA A 1 196 ? 54.086 23.664 7.149 1.00 38.91 196 ALA A N 1
ATOM 1430 C CA . ALA A 1 196 ? 53.417 23.743 5.851 1.00 39.05 196 ALA A CA 1
ATOM 1431 C C . ALA A 1 196 ? 52.978 25.176 5.536 1.00 40.05 196 ALA A C 1
ATOM 1432 O O . ALA A 1 196 ? 53.269 25.693 4.4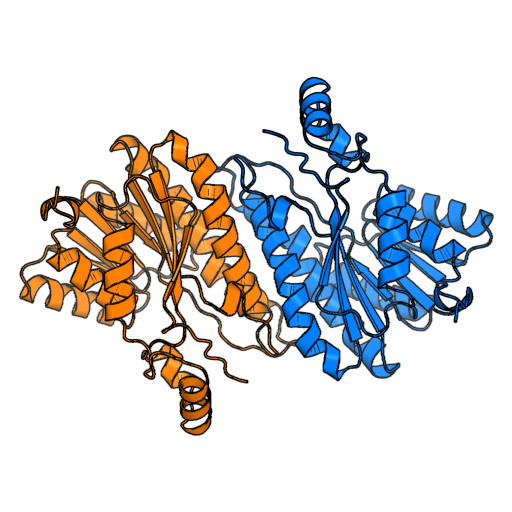63 1.00 38.96 196 ALA A O 1
ATOM 1434 N N . LEU A 1 197 ? 52.298 25.828 6.475 1.00 41.35 197 LEU A N 1
ATOM 1435 C CA . LEU A 1 197 ? 51.869 27.206 6.251 1.00 42.42 197 LEU A CA 1
ATOM 1436 C C . LEU A 1 197 ? 53.103 28.077 6.124 1.00 44.46 197 LEU A C 1
ATOM 1437 O O . LEU A 1 197 ? 53.167 28.948 5.265 1.00 42.81 197 LEU A O 1
ATOM 1442 N N . LYS A 1 198 ? 54.094 27.809 6.967 1.00 47.98 198 LYS A N 1
ATOM 1443 C CA . LYS A 1 198 ? 55.337 28.569 6.969 1.00 52.72 198 LYS A CA 1
ATOM 1444 C C . LYS A 1 198 ? 56.141 28.486 5.666 1.00 53.88 198 LYS A C 1
ATOM 1445 O O . LYS A 1 198 ? 56.946 29.376 5.376 1.00 53.47 198 LYS A O 1
ATOM 1451 N N . SER A 1 199 ? 55.887 27.456 4.862 1.00 53.66 199 SER A N 1
ATOM 1452 C CA . SER A 1 199 ? 56.598 27.291 3.602 1.00 54.94 199 SER A CA 1
ATOM 1453 C C . SER A 1 199 ? 56.041 28.155 2.461 1.00 56.22 199 SER A C 1
ATOM 1454 O O . SER A 1 199 ? 56.683 28.312 1.421 1.00 56.51 199 SER A O 1
ATOM 1457 N N . VAL A 1 200 ? 54.852 28.715 2.648 1.00 57.02 200 VAL A N 1
ATOM 1458 C CA . VAL A 1 200 ? 54.240 29.533 1.606 1.00 57.50 200 VAL A CA 1
ATOM 1459 C C . VAL A 1 200 ? 53.790 30.924 2.104 1.00 58.70 200 VAL A C 1
ATOM 1460 O O . VAL A 1 200 ? 53.431 31.801 1.311 1.00 58.75 200 VAL A O 1
ATOM 1464 N N . ILE A 1 201 ? 53.853 31.141 3.412 1.00 59.51 201 ILE A N 1
ATOM 1465 C CA . ILE A 1 201 ? 53.440 32.412 3.992 1.00 59.50 201 ILE A CA 1
ATOM 1466 C C . ILE A 1 201 ? 54.595 33.406 4.028 1.00 59.46 201 ILE A C 1
ATOM 1467 O O . ILE A 1 201 ? 55.755 33.023 4.174 1.00 59.56 201 ILE A O 1
ATOM 1472 N N . THR A 1 202 ? 54.267 34.679 3.850 1.00 60.12 202 THR A N 1
ATOM 1473 C CA . THR A 1 202 ? 55.251 35.754 3.886 1.00 60.35 202 THR A CA 1
ATOM 1474 C C . THR A 1 202 ? 54.646 36.826 4.803 1.00 61.24 202 THR A C 1
ATOM 1475 O O . THR A 1 202 ? 53.421 36.929 4.903 1.00 61.97 202 THR A O 1
ATOM 1479 N N . PRO A 1 203 ? 55.481 37.609 5.513 1.00 61.90 203 PRO A N 1
ATOM 1480 C CA . PRO A 1 203 ? 54.953 38.645 6.411 1.00 61.92 203 PRO A CA 1
ATOM 1481 C C . PRO A 1 203 ? 53.893 39.563 5.798 1.00 61.35 203 PRO A C 1
ATOM 1482 O O . PRO A 1 203 ? 53.018 40.057 6.508 1.00 60.02 203 PRO A O 1
ATOM 1486 N N . GLU A 1 204 ? 53.958 39.767 4.483 1.00 62.30 204 GLU A N 1
ATOM 1487 C CA . GLU A 1 204 ? 52.975 40.597 3.787 1.00 63.42 204 GLU A CA 1
ATOM 1488 C C . GLU A 1 204 ? 51.656 39.836 3.719 1.00 60.60 204 GLU A C 1
ATOM 1489 O O . GLU A 1 204 ? 50.585 40.412 3.900 1.00 60.49 204 GLU A O 1
ATOM 1495 N N . ILE A 1 205 ? 51.748 38.539 3.439 1.00 56.89 205 ILE A N 1
ATOM 1496 C CA . ILE A 1 205 ? 50.581 37.670 3.355 1.00 54.06 205 ILE A CA 1
ATOM 1497 C C . ILE A 1 205 ? 49.923 37.527 4.738 1.00 52.89 205 ILE A C 1
ATOM 1498 O O . ILE A 1 205 ? 48.705 37.649 4.873 1.00 50.63 205 ILE A O 1
ATOM 1503 N N . GLU A 1 206 ? 50.741 37.340 5.769 1.00 52.12 206 GLU A N 1
ATOM 1504 C CA . GLU A 1 206 ? 50.232 37.187 7.122 1.00 52.29 206 GLU A CA 1
ATOM 1505 C C . GLU A 1 206 ? 49.389 38.371 7.535 1.00 50.62 206 GLU A C 1
ATOM 1506 O O . GLU A 1 206 ? 48.310 38.206 8.090 1.00 48.75 206 GLU A O 1
ATOM 1512 N N . GLN A 1 207 ? 49.892 39.566 7.266 1.00 50.66 207 GLN A N 1
ATOM 1513 C CA . GLN A 1 207 ? 49.171 40.777 7.612 1.00 52.53 207 GLN A CA 1
ATOM 1514 C C . GLN A 1 207 ? 47.819 40.871 6.935 1.00 50.64 207 GLN A C 1
ATOM 1515 O O . GLN A 1 207 ? 46.853 41.330 7.549 1.00 49.52 207 GLN A O 1
ATOM 1521 N N . LYS A 1 208 ? 47.752 40.438 5.677 1.00 49.30 208 LYS A N 1
ATOM 1522 C CA . LYS A 1 208 ? 46.504 40.460 4.920 1.00 46.73 208 LYS A CA 1
ATOM 1523 C C . LYS A 1 208 ? 45.561 39.459 5.548 1.00 41.54 208 LYS A C 1
ATOM 1524 O O . LYS A 1 208 ? 44.385 39.750 5.761 1.00 40.83 208 LYS A O 1
ATOM 1530 N N . MET A 1 209 ? 46.083 38.272 5.829 1.00 37.09 209 MET A N 1
ATOM 1531 C CA . MET A 1 209 ? 45.292 37.220 6.444 1.00 34.58 209 MET A CA 1
ATOM 1532 C C . MET A 1 209 ? 44.643 37.751 7.715 1.00 32.86 209 MET A C 1
ATOM 1533 O O . MET A 1 209 ? 43.416 37.695 7.866 1.00 30.16 209 MET A O 1
ATOM 1538 N N . LEU A 1 210 ? 45.463 38.343 8.581 1.00 31.76 210 LEU A N 1
ATOM 1539 C CA . LEU A 1 210 ? 44.978 38.894 9.841 1.00 31.16 210 LEU A CA 1
ATOM 1540 C C . LEU A 1 210 ? 43.954 39.992 9.647 1.00 31.60 210 LEU A C 1
ATOM 1541 O O . LEU A 1 210 ? 42.971 40.045 10.379 1.00 31.97 210 LEU A O 1
ATOM 1546 N N . GLN A 1 211 ? 44.135 40.848 8.648 1.00 34.03 211 GLN A N 1
ATOM 1547 C CA . GLN A 1 211 ? 43.157 41.908 8.465 1.00 37.95 211 GLN A CA 1
ATOM 1548 C C . GLN A 1 211 ? 41.804 41.392 7.979 1.00 37.18 211 GLN A C 1
ATOM 1549 O O . GLN A 1 211 ? 40.816 42.125 7.986 1.00 37.14 211 GLN A O 1
ATOM 1555 N N . HIS A 1 212 ? 41.747 40.116 7.610 1.00 36.20 212 HIS A N 1
ATOM 1556 C CA . HIS A 1 212 ? 40.495 39.521 7.151 1.00 36.21 212 HIS A CA 1
ATOM 1557 C C . HIS A 1 212 ? 39.954 38.479 8.127 1.00 32.08 212 HIS A C 1
ATOM 1558 O O . HIS A 1 212 ? 39.017 37.750 7.811 1.00 30.42 212 HIS A O 1
ATOM 1565 N N . THR A 1 213 ? 40.539 38.439 9.320 1.00 27.48 213 THR A N 1
ATOM 1566 C CA . THR A 1 213 ? 40.133 37.505 10.368 1.00 25.18 213 THR A CA 1
ATOM 1567 C C . THR A 1 213 ? 39.607 38.268 11.604 1.00 23.16 213 THR A C 1
ATOM 1568 O O . THR A 1 213 ? 40.376 38.935 12.303 1.00 23.72 213 THR A O 1
ATOM 1572 N N . PRO A 1 214 ? 38.283 38.218 11.850 1.00 21.22 214 PRO A N 1
ATOM 1573 C CA . PRO A 1 214 ? 37.620 38.884 12.978 1.00 22.02 214 PRO A CA 1
ATOM 1574 C C . PRO A 1 214 ? 38.314 38.590 14.320 1.00 22.81 214 PRO A C 1
ATOM 1575 O O . PRO A 1 214 ? 38.619 39.522 15.067 1.00 24.29 214 PRO A O 1
ATOM 1579 N N . ILE A 1 215 ? 38.520 37.308 14.641 1.00 22.59 215 ILE A N 1
ATOM 1580 C CA . ILE A 1 215 ? 39.229 36.916 15.865 1.00 22.20 215 ILE A CA 1
ATOM 1581 C C . ILE A 1 215 ? 40.679 36.956 15.397 1.00 23.97 215 ILE A C 1
ATOM 1582 O O . ILE A 1 215 ? 41.269 35.955 14.992 1.00 24.01 215 ILE A O 1
ATOM 1587 N N . ARG A 1 216 ? 41.228 38.160 15.449 1.00 27.32 216 ARG A N 1
ATOM 1588 C CA . ARG A 1 216 ? 42.549 38.456 14.948 1.00 28.63 216 ARG A CA 1
ATOM 1589 C C . ARG A 1 216 ? 43.778 37.715 15.431 1.00 28.74 216 ARG A C 1
ATOM 1590 O O . ARG A 1 216 ? 44.542 38.197 16.269 1.00 29.66 216 ARG A O 1
ATOM 1598 N N . ARG A 1 217 ? 43.997 36.563 14.816 1.00 27.22 217 ARG A N 1
ATOM 1599 C CA . ARG A 1 217 ? 45.155 35.736 15.077 1.00 25.29 217 ARG A CA 1
ATOM 1600 C C . ARG A 1 217 ? 45.113 34.579 14.106 1.00 24.52 217 ARG A C 1
ATOM 1601 O O . ARG A 1 217 ? 44.091 34.338 13.477 1.00 23.24 217 ARG A O 1
ATOM 1609 N N . LEU A 1 218 ? 46.245 33.914 13.942 1.00 24.46 218 LEU A N 1
ATOM 1610 C CA . LEU A 1 218 ? 46.323 32.750 13.079 1.00 25.87 218 LEU A CA 1
ATOM 1611 C C . LEU A 1 218 ? 46.001 31.537 13.955 1.00 26.99 218 LEU A C 1
ATOM 1612 O O . LEU A 1 218 ? 46.168 31.575 15.183 1.00 26.48 218 LEU A O 1
ATOM 1617 N N . GLY A 1 219 ? 45.500 30.480 13.326 1.00 26.04 219 GLY A N 1
ATOM 1618 C CA . GLY A 1 219 ? 45.142 29.277 14.040 1.00 23.82 219 GLY A CA 1
ATOM 1619 C C . GLY A 1 219 ? 46.366 28.551 14.528 1.00 26.57 219 GLY A C 1
ATOM 1620 O O . GLY A 1 219 ? 47.478 28.804 14.062 1.00 25.81 219 GLY A O 1
ATOM 1621 N N . GLN A 1 220 ? 46.136 27.607 15.433 1.00 26.31 220 GLN A N 1
ATOM 1622 C CA . GLN A 1 220 ? 47.178 26.800 16.042 1.00 25.84 220 GLN A CA 1
ATOM 1623 C C . GLN A 1 220 ? 46.739 25.358 15.943 1.00 21.95 220 GLN A C 1
ATOM 1624 O O . GLN A 1 220 ? 45.544 25.071 15.952 1.00 21.91 220 GLN A O 1
ATOM 1630 N N . PRO A 1 221 ? 47.691 24.423 15.868 1.00 21.72 221 PRO A N 1
ATOM 1631 C CA . PRO A 1 221 ? 47.314 23.009 15.782 1.00 20.82 221 PRO A CA 1
ATOM 1632 C C . PRO A 1 221 ? 46.303 22.609 16.879 1.00 21.54 221 PRO A C 1
ATOM 1633 O O . PRO A 1 221 ? 45.424 21.771 16.654 1.00 20.15 221 PRO A O 1
ATOM 1637 N N . GLN A 1 222 ? 46.418 23.225 18.059 1.00 20.99 222 GLN A N 1
ATOM 1638 C CA . GLN A 1 222 ? 45.517 22.919 19.165 1.00 20.78 222 GLN A CA 1
ATOM 1639 C C . GLN A 1 222 ? 44.054 23.277 18.865 1.00 20.19 222 GLN A C 1
ATOM 1640 O O . GLN A 1 222 ? 43.141 22.587 19.327 1.00 18.78 222 GLN A O 1
ATOM 1646 N N . ASP A 1 223 ? 43.831 24.339 18.091 1.00 18.95 223 ASP A N 1
ATOM 1647 C CA . ASP A 1 223 ? 42.474 24.743 17.717 1.00 18.67 223 ASP A CA 1
ATOM 1648 C C . ASP A 1 223 ? 41.801 23.614 16.943 1.00 18.32 223 ASP A C 1
ATOM 1649 O O . ASP A 1 223 ? 40.617 23.329 17.119 1.00 18.94 223 ASP A O 1
ATOM 1654 N N . ILE A 1 224 ? 42.578 22.958 16.094 1.00 17.74 224 ILE A N 1
ATOM 1655 C CA . ILE A 1 224 ? 42.054 21.863 15.303 1.00 17.63 224 ILE A CA 1
ATOM 1656 C C . ILE A 1 224 ? 41.905 20.608 16.154 1.00 19.00 224 ILE A C 1
ATOM 1657 O O . ILE A 1 224 ? 40.918 19.882 16.010 1.00 17.87 224 ILE A O 1
ATOM 1662 N N . ALA A 1 225 ? 42.872 20.349 17.038 1.00 18.11 225 ALA A N 1
ATOM 1663 C CA . ALA A 1 225 ? 42.800 19.161 17.893 1.00 16.91 225 ALA A CA 1
ATOM 1664 C C . ALA A 1 225 ? 41.566 19.227 18.811 1.00 15.22 225 ALA A C 1
ATOM 1665 O O . ALA A 1 225 ? 40.886 18.231 19.014 1.00 15.23 225 ALA A O 1
ATOM 1667 N N . ASN A 1 226 ? 41.218 20.422 19.275 1.00 16.08 226 ASN A N 1
ATOM 1668 C CA . ASN A 1 226 ? 40.053 20.580 20.143 1.00 16.77 226 ASN A CA 1
ATOM 1669 C C . ASN A 1 226 ? 38.782 20.203 19.397 1.00 17.60 226 ASN A C 1
ATOM 1670 O O . ASN A 1 226 ? 37.968 19.430 19.903 1.00 17.40 226 ASN A O 1
ATOM 1675 N N . ALA A 1 227 ? 38.643 20.711 18.173 1.00 16.24 227 ALA A N 1
ATOM 1676 C CA . ALA A 1 227 ? 37.477 20.418 17.352 1.00 14.77 227 ALA A CA 1
ATOM 1677 C C . ALA A 1 227 ? 37.416 18.924 17.003 1.00 13.57 227 ALA A C 1
ATOM 1678 O O . ALA A 1 227 ? 36.350 18.308 17.049 1.00 13.47 227 ALA A O 1
ATOM 1680 N N . ALA A 1 228 ? 38.569 18.336 16.700 1.00 14.22 228 ALA A N 1
ATOM 1681 C CA . ALA A 1 228 ? 38.653 16.927 16.371 1.00 13.52 228 ALA A CA 1
ATOM 1682 C C . ALA A 1 228 ? 38.193 16.088 17.559 1.00 15.68 228 ALA A C 1
ATOM 1683 O O . ALA A 1 228 ? 37.466 15.103 17.381 1.00 16.86 228 ALA A O 1
ATOM 1685 N N . LEU A 1 229 ? 38.627 16.472 18.766 1.00 15.74 229 LEU A N 1
ATOM 1686 C CA . LEU A 1 229 ? 38.250 15.750 20.000 1.00 15.91 229 LEU A CA 1
ATOM 1687 C C . LEU A 1 229 ? 36.749 15.722 20.128 1.00 12.32 229 LEU A C 1
ATOM 1688 O O . LEU A 1 229 ? 36.163 14.656 20.282 1.00 14.71 229 LEU A O 1
ATOM 1693 N N . PHE A 1 230 ? 36.131 16.894 20.027 1.00 14.12 230 PHE A N 1
ATOM 1694 C CA . PHE A 1 230 ? 34.685 17.001 20.114 1.00 16.05 230 PHE A CA 1
ATOM 1695 C C . PHE A 1 230 ? 33.960 16.127 19.074 1.00 16.23 230 PHE A C 1
ATOM 1696 O O . PHE A 1 230 ? 33.096 15.306 19.427 1.00 13.83 230 PHE A O 1
ATOM 1704 N N . LEU A 1 231 ? 34.325 16.294 17.803 1.00 15.94 231 LEU A N 1
ATOM 1705 C CA . LEU A 1 231 ? 33.678 15.545 16.722 1.00 17.25 231 LEU A CA 1
ATOM 1706 C C . LEU A 1 231 ? 33.810 14.041 16.849 1.00 14.73 231 LEU A C 1
ATOM 1707 O O . LEU A 1 231 ? 32.912 13.312 16.452 1.00 18.93 231 LEU A O 1
ATOM 1712 N N . CYS A 1 232 ? 34.907 13.578 17.433 1.00 16.16 232 CYS A N 1
ATOM 1713 C CA . CYS A 1 232 ? 35.122 12.146 17.616 1.00 16.91 232 CYS A CA 1
ATOM 1714 C C . CYS A 1 232 ? 34.646 11.595 18.960 1.00 17.18 232 CYS A C 1
ATOM 1715 O O . CYS A 1 232 ? 34.745 10.388 19.201 1.00 17.02 232 CYS A O 1
ATOM 1718 N N . SER A 1 233 ? 34.124 12.469 19.816 1.00 18.62 233 SER A N 1
ATOM 1719 C CA . SER A 1 233 ? 33.683 12.078 21.158 1.00 17.96 233 SER A CA 1
ATOM 1720 C C . SER A 1 233 ? 32.223 11.710 21.237 1.00 18.40 233 SER A C 1
ATOM 1721 O O . SER A 1 233 ? 31.434 12.086 20.370 1.00 19.88 233 SER A O 1
ATOM 1724 N N . PRO A 1 234 ? 31.818 11.025 22.326 1.00 17.66 234 PRO A N 1
ATOM 1725 C CA . PRO A 1 234 ? 30.414 10.642 22.493 1.00 15.52 234 PRO A CA 1
ATOM 1726 C C . PRO A 1 234 ? 29.508 11.885 22.551 1.00 13.81 234 PRO A C 1
ATOM 1727 O O . PRO A 1 234 ? 28.317 11.801 22.280 1.00 17.32 234 PRO A O 1
ATOM 1731 N N . ALA A 1 235 ? 30.063 13.042 22.894 1.00 12.30 235 ALA A N 1
ATOM 1732 C CA . ALA A 1 235 ? 29.261 14.255 22.956 1.00 13.87 235 ALA A CA 1
ATOM 1733 C C . ALA A 1 235 ? 28.704 14.647 21.570 1.00 16.37 235 ALA A C 1
ATOM 1734 O O . ALA A 1 235 ? 27.758 15.436 21.477 1.00 15.52 235 ALA A O 1
ATOM 1736 N N . ALA A 1 236 ? 29.303 14.106 20.506 1.00 16.09 236 ALA A N 1
ATOM 1737 C CA . ALA A 1 236 ? 28.881 14.386 19.125 1.00 16.01 236 ALA A CA 1
ATOM 1738 C C . ALA A 1 236 ? 28.232 13.165 18.459 1.00 17.99 236 ALA A C 1
ATOM 1739 O O . ALA A 1 236 ? 28.276 13.023 17.237 1.00 18.05 236 ALA A O 1
ATOM 1741 N N . SER A 1 237 ? 27.566 12.322 19.240 1.00 15.76 237 SER A N 1
ATOM 1742 C CA . SER A 1 237 ? 26.949 11.116 18.707 1.00 16.22 237 SER A CA 1
ATOM 1743 C C . SER A 1 237 ? 25.878 11.276 17.610 1.00 13.35 237 SER A C 1
ATOM 1744 O O . SER A 1 237 ? 25.532 10.297 16.960 1.00 15.65 237 SER A O 1
ATOM 1747 N N . TRP A 1 238 ? 25.331 12.469 17.415 1.00 11.23 238 TRP A N 1
ATOM 1748 C CA . TRP A 1 238 ? 24.327 12.640 16.376 1.00 12.45 238 TRP A CA 1
ATOM 1749 C C . TRP A 1 238 ? 24.803 13.668 15.354 1.00 11.59 238 TRP A C 1
ATOM 1750 O O . TRP A 1 238 ? 23.999 14.336 14.707 1.00 14.55 238 TRP A O 1
ATOM 1761 N N . VAL A 1 239 ? 26.110 13.844 15.267 1.00 11.35 239 VAL A N 1
ATOM 1762 C CA . VAL A 1 239 ? 26.688 14.777 14.315 1.00 12.79 239 VAL A CA 1
ATOM 1763 C C . VAL A 1 239 ? 27.387 13.952 13.240 1.00 13.98 239 VAL A C 1
ATOM 1764 O O . VAL A 1 239 ? 28.326 13.213 13.533 1.00 12.70 239 VAL A O 1
ATOM 1768 N N . SER A 1 240 ? 26.899 14.036 12.002 1.00 14.84 240 SER A N 1
ATOM 1769 C CA . SER A 1 240 ? 27.511 13.272 10.910 1.00 12.86 240 SER A CA 1
ATOM 1770 C C . SER A 1 240 ? 27.313 14.018 9.599 1.00 10.91 240 SER A C 1
ATOM 1771 O O . SER A 1 240 ? 26.414 14.844 9.492 1.00 10.29 240 SER A O 1
ATOM 1774 N N . GLY A 1 241 ? 28.192 13.742 8.640 1.00 14.22 241 GLY A N 1
ATOM 1775 C CA . GLY A 1 241 ? 28.145 14.384 7.336 1.00 16.27 241 GLY A CA 1
ATOM 1776 C C . GLY A 1 241 ? 28.440 15.869 7.360 1.00 16.89 241 GLY A C 1
ATOM 1777 O O . GLY A 1 241 ? 28.102 16.580 6.415 1.00 16.52 241 GLY A O 1
ATOM 1778 N N . GLN A 1 242 ? 29.131 16.338 8.396 1.00 15.59 242 GLN A N 1
ATOM 1779 C CA . GLN A 1 242 ? 29.426 17.766 8.535 1.00 13.15 242 GLN A CA 1
ATOM 1780 C C . GLN A 1 242 ? 30.871 18.160 8.363 1.00 10.61 242 GLN A C 1
ATOM 1781 O O . GLN A 1 242 ? 31.768 17.352 8.565 1.00 16.06 242 GLN A O 1
ATOM 1787 N N . ILE A 1 243 ? 31.083 19.406 7.967 1.00 10.88 243 ILE A N 1
ATOM 1788 C CA . ILE A 1 243 ? 32.408 19.964 7.809 1.00 12.63 243 ILE A CA 1
ATOM 1789 C C . ILE A 1 243 ? 32.424 21.173 8.746 1.00 15.13 243 ILE A C 1
ATOM 1790 O O . ILE A 1 243 ? 31.658 22.133 8.560 1.00 15.12 243 ILE A O 1
ATOM 1795 N N . LEU A 1 244 ? 33.299 21.152 9.739 1.00 14.06 244 LEU A N 1
ATOM 1796 C CA . LEU A 1 244 ? 33.389 22.283 10.637 1.00 14.62 244 LEU A CA 1
ATOM 1797 C C . LEU A 1 244 ? 34.589 23.134 10.246 1.00 13.41 244 LEU A C 1
ATOM 1798 O O . LEU A 1 244 ? 35.711 22.631 10.180 1.00 15.14 244 LEU A O 1
ATOM 1803 N N . THR A 1 245 ? 34.351 24.422 10.004 1.00 14.92 245 THR A N 1
ATOM 1804 C CA . THR A 1 245 ? 35.417 25.344 9.624 1.00 16.68 245 THR A CA 1
ATOM 1805 C C . THR A 1 245 ? 35.951 26.070 10.853 1.00 16.72 245 THR A C 1
ATOM 1806 O O . THR A 1 245 ? 35.181 26.672 11.606 1.00 18.77 245 THR A O 1
ATOM 1810 N N . VAL A 1 246 ? 37.263 25.994 11.041 1.00 18.16 246 VAL A N 1
ATOM 1811 C CA . VAL A 1 246 ? 37.960 26.627 12.166 1.00 17.67 246 VAL A CA 1
ATOM 1812 C C . VAL A 1 246 ? 38.795 27.693 11.465 1.00 17.27 246 VAL A C 1
ATOM 1813 O O . VAL A 1 246 ? 39.841 27.399 10.862 1.00 18.42 246 VAL A O 1
ATOM 1817 N N . SER A 1 247 ? 38.321 28.929 11.550 1.00 16.90 247 SER A N 1
ATOM 1818 C CA . SER A 1 247 ? 38.924 30.016 10.799 1.00 20.57 247 SER A CA 1
ATOM 1819 C C . SER A 1 247 ? 38.998 31.388 11.458 1.00 20.41 247 SER A C 1
ATOM 1820 O O . SER A 1 247 ? 39.370 32.370 10.796 1.00 19.30 247 SER A O 1
ATOM 1823 N N . GLY A 1 248 ? 38.581 31.496 12.716 1.00 19.54 248 GLY A N 1
ATOM 1824 C CA . GLY A 1 248 ? 38.602 32.795 13.360 1.00 15.10 248 GLY A CA 1
ATOM 1825 C C . GLY A 1 248 ? 37.504 33.675 12.790 1.00 16.89 248 GLY A C 1
ATOM 1826 O O . GLY A 1 248 ? 37.504 34.885 13.023 1.00 16.72 248 GLY A O 1
ATOM 1827 N N . GLY A 1 249 ? 36.577 33.064 12.041 1.00 16.08 249 GLY A N 1
ATOM 1828 C CA . GLY A 1 249 ? 35.469 33.789 11.439 1.00 18.06 249 GLY A CA 1
ATOM 1829 C C . GLY A 1 249 ? 35.821 34.500 10.137 1.00 20.15 249 GLY A C 1
ATOM 1830 O O . GLY A 1 249 ? 34.989 35.209 9.550 1.00 20.42 249 GLY A O 1
ATOM 1831 N N . GLY A 1 250 ? 37.041 34.301 9.661 1.00 19.76 250 GLY A N 1
ATOM 1832 C CA . GLY A 1 250 ? 37.451 34.982 8.451 1.00 21.45 250 GLY A CA 1
ATOM 1833 C C . GLY A 1 250 ? 37.958 34.067 7.368 1.00 23.07 250 GLY A C 1
ATOM 1834 O O . GLY A 1 250 ? 37.618 32.879 7.318 1.00 23.02 250 GLY A O 1
ATOM 1835 N N . VAL A 1 251 ? 38.792 34.635 6.507 1.00 24.48 251 VAL A N 1
ATOM 1836 C CA . VAL A 1 251 ? 39.368 33.918 5.381 1.00 27.29 251 VAL A CA 1
ATOM 1837 C C . VAL A 1 251 ? 40.836 34.313 5.223 1.00 27.08 251 VAL A C 1
ATOM 1838 O O . VAL A 1 251 ? 41.175 35.500 5.170 1.00 29.27 251 VAL A O 1
ATOM 1842 N N . GLN A 1 252 ? 41.700 33.313 5.138 1.00 26.18 252 GLN A N 1
ATOM 1843 C CA . GLN A 1 252 ? 43.125 33.545 4.980 1.00 27.32 252 GLN A CA 1
ATOM 1844 C C . GLN A 1 252 ? 43.546 32.917 3.643 1.00 28.01 252 GLN A C 1
ATOM 1845 O O . GLN A 1 252 ? 43.452 31.694 3.437 1.00 24.52 252 GLN A O 1
ATOM 1851 N N . GLU A 1 253 ? 43.954 33.771 2.716 1.00 30.62 253 GLU A N 1
ATOM 1852 C CA . GLU A 1 253 ? 44.357 33.312 1.394 1.00 32.09 253 GLU A CA 1
ATOM 1853 C C . GLU A 1 253 ? 45.699 33.887 1.049 1.00 34.18 253 GLU A C 1
ATOM 1854 O O . GLU A 1 253 ? 46.164 34.821 1.716 1.00 34.68 253 GLU A O 1
ATOM 1860 N N . LEU A 1 254 ? 46.326 33.297 0.032 1.00 35.36 254 LEU A N 1
ATOM 1861 C CA . LEU A 1 254 ? 47.643 33.714 -0.451 1.00 38.11 254 LEU A CA 1
ATOM 1862 C C . LEU A 1 254 ? 47.557 34.909 -1.403 1.00 41.18 254 LEU A C 1
ATOM 1863 O O . LEU A 1 254 ? 48.558 35.583 -1.665 1.00 41.19 254 LEU A O 1
ATOM 1868 N N . ASN A 1 255 ? 46.350 35.165 -1.900 1.00 45.52 255 ASN A N 1
ATOM 1869 C CA . ASN A 1 255 ? 46.088 36.258 -2.829 1.00 50.06 255 ASN A CA 1
ATOM 1870 C C . ASN A 1 255 ? 44.877 37.037 -2.317 1.00 51.61 255 ASN A C 1
ATOM 1871 O O . ASN A 1 255 ? 43.942 36.397 -1.787 1.00 53.41 255 ASN A O 1
ATOM 1877 N N . MET B 1 1 ? 19.556 47.588 -24.039 1.00 52.24 1 MET B N 1
ATOM 1878 C CA . MET B 1 1 ? 18.382 47.328 -24.914 1.00 51.22 1 MET B CA 1
ATOM 1879 C C . MET B 1 1 ? 18.564 45.939 -25.504 1.00 48.91 1 MET B C 1
ATOM 1880 O O . MET B 1 1 ? 19.695 45.456 -25.581 1.00 47.95 1 MET B O 1
ATOM 1885 N N . PHE B 1 2 ? 17.471 45.310 -25.930 1.00 45.39 2 PHE B N 1
ATOM 1886 C CA . PHE B 1 2 ? 17.548 43.970 -26.493 1.00 44.19 2 PHE B CA 1
ATOM 1887 C C . PHE B 1 2 ? 18.402 43.955 -27.756 1.00 43.24 2 PHE B C 1
ATOM 1888 O O . PHE B 1 2 ? 18.300 44.858 -28.580 1.00 44.90 2 PHE B O 1
ATOM 1896 N N . ASN B 1 3 ? 19.287 42.967 -27.864 1.00 41.35 3 ASN B N 1
ATOM 1897 C CA . ASN B 1 3 ? 20.146 42.807 -29.036 1.00 39.10 3 ASN B CA 1
ATOM 1898 C C . ASN B 1 3 ? 20.273 41.332 -29.387 1.00 37.26 3 ASN B C 1
ATOM 1899 O O . ASN B 1 3 ? 21.177 40.646 -28.911 1.00 35.63 3 ASN B O 1
ATOM 1904 N N . SER B 1 4 ? 19.408 40.874 -30.286 1.00 37.63 4 SER B N 1
ATOM 1905 C CA . SER B 1 4 ? 19.379 39.474 -30.714 1.00 37.96 4 SER B CA 1
ATOM 1906 C C . SER B 1 4 ? 20.725 38.895 -31.114 1.00 35.50 4 SER B C 1
ATOM 1907 O O . SER B 1 4 ? 20.936 37.699 -31.001 1.00 35.35 4 SER B O 1
ATOM 1910 N N . ASP B 1 5 ? 21.639 39.734 -31.577 1.00 35.94 5 ASP B N 1
ATOM 1911 C CA . ASP B 1 5 ? 22.941 39.245 -31.995 1.00 36.99 5 ASP B CA 1
ATOM 1912 C C . ASP B 1 5 ? 23.769 38.725 -30.837 1.00 35.96 5 ASP B C 1
ATOM 1913 O O . ASP B 1 5 ? 24.526 37.764 -30.992 1.00 35.64 5 ASP B O 1
ATOM 1918 N N . ASN B 1 6 ? 23.609 39.327 -29.665 1.00 32.85 6 ASN B N 1
ATOM 1919 C CA . ASN B 1 6 ? 24.375 38.882 -28.510 1.00 31.48 6 ASN B CA 1
ATOM 1920 C C . ASN B 1 6 ? 23.983 37.508 -28.022 1.00 28.95 6 ASN B C 1
ATOM 1921 O O . ASN B 1 6 ? 24.710 36.890 -27.252 1.00 28.40 6 ASN B O 1
ATOM 1926 N N . LEU B 1 7 ? 22.849 37.019 -28.503 1.00 25.14 7 LEU B N 1
ATOM 1927 C CA . LEU B 1 7 ? 22.361 35.716 -28.122 1.00 25.20 7 LEU B CA 1
ATOM 1928 C C . LEU B 1 7 ? 22.766 34.651 -29.112 1.00 26.36 7 LEU B C 1
ATOM 1929 O O . LEU B 1 7 ? 22.437 33.474 -28.917 1.00 27.59 7 LEU B O 1
ATOM 1934 N N . ARG B 1 8 ? 23.483 35.058 -30.163 1.00 25.50 8 ARG B N 1
ATOM 1935 C CA . ARG B 1 8 ? 23.931 34.147 -31.216 1.00 23.77 8 ARG B CA 1
ATOM 1936 C C . ARG B 1 8 ? 25.425 33.832 -31.142 1.00 22.78 8 ARG B C 1
ATOM 1937 O O . ARG B 1 8 ? 26.194 34.562 -30.512 1.00 25.00 8 ARG B O 1
ATOM 1945 N N . LEU B 1 9 ? 25.834 32.752 -31.803 1.00 20.96 9 LEU B N 1
ATOM 1946 C CA . LEU B 1 9 ? 27.228 32.315 -31.804 1.00 21.31 9 LEU B CA 1
ATOM 1947 C C . LEU B 1 9 ? 27.901 32.442 -33.182 1.00 21.63 9 LEU B C 1
ATOM 1948 O O . LEU B 1 9 ? 28.787 31.656 -33.528 1.00 20.94 9 LEU B O 1
ATOM 1953 N N . ASP B 1 10 ? 27.529 33.468 -33.933 1.00 23.76 10 ASP B N 1
ATOM 1954 C CA . ASP B 1 10 ? 28.055 33.667 -35.278 1.00 25.67 10 ASP B CA 1
ATOM 1955 C C . ASP B 1 10 ? 29.562 33.732 -35.409 1.00 25.59 10 ASP B C 1
ATOM 1956 O O . ASP B 1 10 ? 30.224 34.602 -34.834 1.00 27.60 10 ASP B O 1
ATOM 1961 N N . GLY B 1 11 ? 30.104 32.773 -36.150 1.00 26.49 11 GLY B N 1
ATOM 1962 C CA . GLY B 1 11 ? 31.533 32.745 -36.385 1.00 27.55 11 GLY B CA 1
ATOM 1963 C C . GLY B 1 11 ? 32.383 32.190 -35.265 1.00 28.48 11 GLY B C 1
ATOM 1964 O O . GLY B 1 11 ? 33.606 32.351 -35.280 1.00 28.69 11 GLY B O 1
ATOM 1965 N N . LYS B 1 12 ? 31.758 31.535 -34.294 1.00 26.67 12 LYS B N 1
ATOM 1966 C CA . LYS B 1 12 ? 32.518 30.963 -33.188 1.00 23.53 12 LYS B CA 1
ATOM 1967 C C . LYS B 1 12 ? 32.766 29.519 -33.555 1.00 20.26 12 LYS B C 1
ATOM 1968 O O . LYS B 1 12 ? 31.966 28.914 -34.272 1.00 19.99 12 LYS B O 1
ATOM 1974 N N . CYS B 1 13 ? 33.866 28.968 -33.063 1.00 16.45 13 CYS B N 1
ATOM 1975 C CA . CYS B 1 13 ? 34.214 27.585 -33.316 1.00 16.96 13 CYS B CA 1
ATOM 1976 C C . CYS B 1 13 ? 34.188 26.897 -31.961 1.00 15.98 13 CYS B C 1
ATOM 1977 O O . CYS B 1 13 ? 34.859 27.343 -31.022 1.00 17.35 13 CYS B O 1
ATOM 1980 N N . ALA B 1 14 ? 33.425 25.816 -31.876 1.00 15.68 14 ALA B N 1
ATOM 1981 C CA . ALA B 1 14 ? 33.250 25.069 -30.631 1.00 16.93 14 ALA B CA 1
ATOM 1982 C C . ALA B 1 14 ? 33.588 23.596 -30.697 1.00 16.93 14 ALA B C 1
ATOM 1983 O O . ALA B 1 14 ? 33.403 22.956 -31.731 1.00 18.24 14 ALA B O 1
ATOM 1985 N N . ILE B 1 15 ? 34.132 23.069 -29.602 1.00 17.10 15 ILE B N 1
ATOM 1986 C CA . ILE B 1 15 ? 34.427 21.644 -29.496 1.00 15.55 15 ILE B CA 1
ATOM 1987 C C . ILE B 1 15 ? 33.393 21.131 -28.487 1.00 18.33 15 ILE B C 1
ATOM 1988 O O . ILE B 1 15 ? 33.131 21.808 -27.491 1.00 17.17 15 ILE B O 1
ATOM 1993 N N . ILE B 1 16 ? 32.768 19.989 -28.766 1.00 17.35 16 ILE B N 1
ATOM 1994 C CA . ILE B 1 16 ? 31.776 19.402 -27.865 1.00 18.18 16 ILE B CA 1
ATOM 1995 C C . ILE B 1 16 ? 32.056 17.911 -27.693 1.00 18.63 16 ILE B C 1
ATOM 1996 O O . ILE B 1 16 ? 32.071 17.150 -28.675 1.00 16.70 16 ILE B O 1
ATOM 2001 N N . THR B 1 17 ? 32.321 17.504 -26.447 1.00 15.85 17 THR B N 1
ATOM 2002 C CA . THR B 1 17 ? 32.625 16.109 -26.126 1.00 14.48 17 THR B CA 1
ATOM 2003 C C . THR B 1 17 ? 31.351 15.308 -25.813 1.00 12.66 17 THR B C 1
ATOM 2004 O O . THR B 1 17 ? 30.363 15.865 -25.341 1.00 16.05 17 THR B O 1
ATOM 2008 N N . GLY B 1 18 ? 31.363 14.008 -26.075 1.00 12.42 18 GLY B N 1
ATOM 2009 C CA . GLY B 1 18 ? 30.180 13.191 -25.835 1.00 14.02 18 GLY B CA 1
ATOM 2010 C C . GLY B 1 18 ? 28.951 13.728 -26.551 1.00 15.63 18 GLY B C 1
ATOM 2011 O O . GLY B 1 18 ? 27.840 13.574 -26.061 1.00 14.13 18 GLY B O 1
ATOM 2012 N N . ALA B 1 19 ? 29.123 14.253 -27.768 1.00 16.10 19 ALA B N 1
ATOM 2013 C CA . ALA B 1 19 ? 28.012 14.857 -28.513 1.00 14.59 19 ALA B CA 1
ATOM 2014 C C . ALA B 1 19 ? 27.245 13.963 -29.480 1.00 16.65 19 ALA B C 1
ATOM 2015 O O . ALA B 1 19 ? 26.419 14.445 -30.246 1.00 18.57 19 ALA B O 1
ATOM 2017 N N . GLY B 1 20 ? 27.464 12.658 -29.388 1.00 16.72 20 GLY B N 1
ATOM 2018 C CA . GLY B 1 20 ? 26.791 11.706 -30.258 1.00 17.23 20 GLY B CA 1
ATOM 2019 C C . GLY B 1 20 ? 25.363 11.417 -29.846 1.00 20.35 20 GLY B C 1
ATOM 2020 O O . GLY B 1 20 ? 24.578 10.883 -30.631 1.00 19.81 20 GLY B O 1
ATOM 2021 N N . ALA B 1 21 ? 25.020 11.768 -28.610 1.00 19.43 21 ALA B N 1
ATOM 2022 C CA . ALA B 1 21 ? 23.680 11.543 -28.098 1.00 17.84 21 ALA B CA 1
ATOM 2023 C C . ALA B 1 21 ? 23.377 12.430 -26.891 1.00 16.83 21 ALA B C 1
ATOM 2024 O O . ALA B 1 21 ? 24.215 13.227 -26.448 1.00 16.04 21 ALA B O 1
ATOM 2026 N N . GLY B 1 22 ? 22.139 12.319 -26.421 1.00 18.76 22 GLY B N 1
ATOM 2027 C CA . GLY B 1 22 ? 21.679 13.033 -25.245 1.00 16.92 22 GLY B CA 1
ATOM 2028 C C . GLY B 1 22 ? 21.863 14.522 -25.203 1.00 17.29 22 GLY B C 1
ATOM 2029 O O . GLY B 1 22 ? 21.510 15.257 -26.136 1.00 17.31 22 GLY B O 1
ATOM 2030 N N . ILE B 1 23 ? 22.413 14.973 -24.083 1.00 17.95 23 ILE B N 1
ATOM 2031 C CA . ILE B 1 23 ? 22.646 16.394 -23.840 1.00 15.18 23 ILE B CA 1
ATOM 2032 C C . ILE B 1 23 ? 23.657 17.010 -24.820 1.00 14.51 23 ILE B C 1
ATOM 2033 O O . ILE B 1 23 ? 23.402 18.076 -25.371 1.00 12.36 23 ILE B O 1
ATOM 2038 N N . GLY B 1 24 ? 24.787 16.335 -25.026 1.00 14.97 24 GLY B N 1
ATOM 2039 C CA . GLY B 1 24 ? 25.827 16.832 -25.923 1.00 15.30 24 GLY B CA 1
ATOM 2040 C C . GLY B 1 24 ? 25.353 17.018 -27.356 1.00 14.94 24 GLY B C 1
ATOM 2041 O O . GLY B 1 24 ? 25.643 18.035 -27.982 1.00 14.03 24 GLY B O 1
ATOM 2042 N N . LYS B 1 25 ? 24.601 16.044 -27.855 1.00 15.62 25 LYS B N 1
ATOM 2043 C CA . LYS B 1 25 ? 24.052 16.112 -29.203 1.00 15.96 25 LYS B CA 1
ATOM 2044 C C . LYS B 1 25 ? 23.210 17.354 -29.361 1.00 18.51 25 LYS B C 1
ATOM 2045 O O . LYS B 1 25 ? 23.381 18.103 -30.322 1.00 18.24 25 LYS B O 1
ATOM 2051 N N . GLU B 1 26 ? 22.328 17.599 -28.389 1.00 18.02 26 GLU B N 1
ATOM 2052 C CA . GLU B 1 26 ? 21.445 18.742 -28.452 1.00 15.54 26 GLU B CA 1
ATOM 2053 C C . GLU B 1 26 ? 22.183 20.058 -28.318 1.00 14.19 26 GLU B C 1
ATOM 2054 O O . GLU B 1 26 ? 21.774 21.075 -28.879 1.00 15.84 26 GLU B O 1
ATOM 2060 N N . ILE B 1 27 ? 23.272 20.050 -27.568 1.00 13.80 27 ILE B N 1
ATOM 2061 C CA . ILE B 1 27 ? 24.056 21.263 -27.429 1.00 14.43 27 ILE B CA 1
ATOM 2062 C C . ILE B 1 27 ? 24.702 21.540 -28.794 1.00 14.89 27 ILE B C 1
ATOM 2063 O O . ILE B 1 27 ? 24.711 22.676 -29.254 1.00 13.86 27 ILE B O 1
ATOM 2068 N N . ALA B 1 28 ? 25.231 20.494 -29.424 1.00 15.94 28 ALA B N 1
ATOM 2069 C CA . ALA B 1 28 ? 25.869 20.625 -30.745 1.00 16.20 28 ALA B CA 1
ATOM 2070 C C . ALA B 1 28 ? 24.896 21.202 -31.781 1.00 16.00 28 ALA B C 1
ATOM 2071 O O . ALA B 1 28 ? 25.192 22.218 -32.424 1.00 19.35 28 ALA B O 1
ATOM 2073 N N . ILE B 1 29 ? 23.710 20.614 -31.889 1.00 14.38 29 ILE B N 1
ATOM 2074 C CA . ILE B 1 29 ? 22.731 21.094 -32.852 1.00 14.82 29 ILE B CA 1
ATOM 2075 C C . ILE B 1 29 ? 22.278 22.530 -32.580 1.00 16.94 29 ILE B C 1
ATOM 2076 O O . ILE B 1 29 ? 22.116 23.320 -33.513 1.00 17.36 29 ILE B O 1
ATOM 2081 N N . TH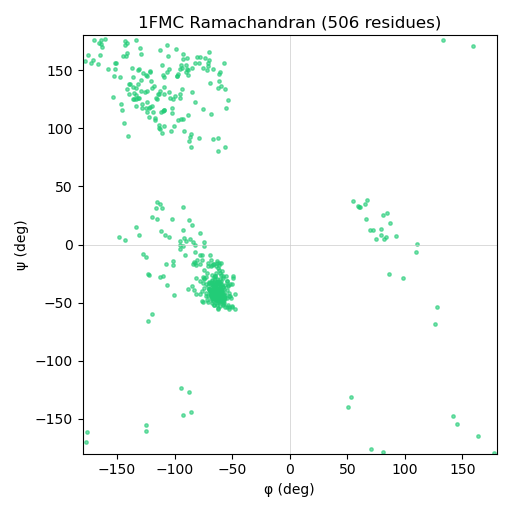R B 1 30 ? 22.086 22.882 -31.311 1.00 14.31 30 THR B N 1
ATOM 2082 C CA . THR B 1 30 ? 21.631 24.219 -30.968 1.00 12.63 30 THR B CA 1
ATOM 2083 C C . THR B 1 30 ? 22.721 25.231 -31.247 1.00 10.64 30 THR B C 1
ATOM 2084 O O . THR B 1 30 ? 22.443 26.320 -31.736 1.00 14.10 30 THR B O 1
ATOM 2088 N N . PHE B 1 31 ? 23.966 24.870 -30.955 1.00 12.45 31 PHE B N 1
ATOM 2089 C CA . PHE B 1 31 ? 25.096 25.767 -31.173 1.00 15.52 31 PHE B CA 1
ATOM 2090 C C . PHE B 1 31 ? 25.313 25.986 -32.672 1.00 17.52 31 PHE B C 1
ATOM 2091 O O . PHE B 1 31 ? 25.543 27.112 -33.121 1.00 18.04 31 PHE B O 1
ATOM 2099 N N . ALA B 1 32 ? 25.249 24.896 -33.428 1.00 18.85 32 ALA B N 1
ATOM 2100 C CA . ALA B 1 32 ? 25.437 24.942 -34.875 1.00 19.19 32 ALA B CA 1
ATOM 2101 C C . ALA B 1 32 ? 24.337 25.786 -35.499 1.00 19.93 32 ALA B C 1
ATOM 2102 O O . ALA B 1 32 ? 24.613 26.638 -36.344 1.00 22.02 32 ALA B O 1
ATOM 2104 N N . THR B 1 33 ? 23.098 25.598 -35.051 1.00 20.54 33 THR B N 1
ATOM 2105 C CA . THR B 1 33 ? 21.992 26.377 -35.585 1.00 19.40 33 THR B CA 1
ATOM 2106 C C . THR B 1 33 ? 21.957 27.808 -35.052 1.00 20.29 33 THR B C 1
ATOM 2107 O O . THR B 1 33 ? 21.198 28.637 -35.559 1.00 23.08 33 THR B O 1
ATOM 2111 N N . ALA B 1 34 ? 22.794 28.117 -34.055 1.00 20.42 34 ALA B N 1
ATOM 2112 C CA . ALA B 1 34 ? 22.874 29.479 -33.525 1.00 18.05 34 ALA B CA 1
ATOM 2113 C C . ALA B 1 34 ? 24.028 30.213 -34.210 1.00 18.41 34 ALA B C 1
ATOM 2114 O O . ALA B 1 34 ? 24.354 31.342 -33.852 1.00 19.22 34 ALA B O 1
ATOM 2116 N N . GLY B 1 35 ? 24.674 29.541 -35.166 1.00 19.82 35 GLY B N 1
ATOM 2117 C CA . GLY B 1 35 ? 25.746 30.155 -35.925 1.00 18.95 35 GLY B CA 1
ATOM 2118 C C . GLY B 1 35 ? 27.177 29.693 -35.732 1.00 19.83 35 GLY B C 1
ATOM 2119 O O . GLY B 1 35 ? 28.078 30.218 -36.395 1.00 22.01 35 GLY B O 1
ATOM 2120 N N . ALA B 1 36 ? 27.400 28.716 -34.863 1.00 19.02 36 ALA B N 1
ATOM 2121 C CA . ALA B 1 36 ? 28.747 28.233 -34.599 1.00 18.55 36 ALA B CA 1
ATOM 2122 C C . ALA B 1 36 ? 29.130 27.032 -35.449 1.00 18.90 36 ALA B C 1
ATOM 2123 O O . ALA B 1 36 ? 28.259 26.267 -35.870 1.00 18.97 36 ALA B O 1
ATOM 2125 N N . SER B 1 37 ? 30.431 26.896 -35.716 1.00 19.96 37 SER B N 1
ATOM 2126 C CA . SER B 1 37 ? 31.000 25.754 -36.456 1.00 21.36 37 SER B CA 1
ATOM 2127 C C . SER B 1 37 ? 31.402 24.815 -35.309 1.00 20.43 37 SER B C 1
ATOM 2128 O O . SER B 1 37 ? 32.074 25.237 -34.366 1.00 22.22 37 SER B O 1
ATOM 2131 N N . VAL B 1 38 ? 31.068 23.543 -35.425 1.00 17.82 38 VAL B N 1
ATOM 2132 C CA . VAL B 1 38 ? 31.278 22.616 -34.332 1.00 19.29 38 VAL B CA 1
ATOM 2133 C C . VAL B 1 38 ? 32.000 21.321 -34.630 1.00 18.66 38 VAL B C 1
ATOM 2134 O O . VAL B 1 38 ? 31.775 20.699 -35.660 1.00 22.58 38 VAL B O 1
ATOM 2138 N N . VAL B 1 39 ? 32.848 20.900 -33.699 1.00 18.80 39 VAL B N 1
ATOM 2139 C CA . VAL B 1 39 ? 33.542 19.625 -33.788 1.00 16.99 39 VAL B CA 1
ATOM 2140 C C . VAL B 1 39 ? 32.766 18.715 -32.815 1.00 20.42 39 VAL B C 1
ATOM 2141 O O . VAL B 1 39 ? 32.653 19.001 -31.616 1.00 22.25 39 VAL B O 1
ATOM 2145 N N . VAL B 1 40 ? 32.106 17.717 -33.377 1.00 18.19 40 VAL B N 1
ATOM 2146 C CA . VAL B 1 40 ? 31.303 16.760 -32.648 1.00 18.57 40 VAL B CA 1
ATOM 2147 C C . VAL B 1 40 ? 32.184 15.570 -32.307 1.00 21.91 40 VAL B C 1
ATOM 2148 O O . VAL B 1 40 ? 32.581 14.784 -33.176 1.00 22.75 40 VAL B O 1
ATOM 2152 N N . SER B 1 41 ? 32.522 15.456 -31.033 1.00 20.22 41 SER B N 1
ATOM 2153 C CA . SER B 1 41 ? 33.372 14.383 -30.578 1.00 19.61 41 SER B CA 1
ATOM 2154 C C . SER B 1 41 ? 32.597 13.361 -29.746 1.00 18.97 41 SER B C 1
ATOM 2155 O O . SER B 1 41 ? 31.657 13.717 -29.026 1.00 17.57 41 SER B O 1
ATOM 2158 N N . ASP B 1 42 ? 32.951 12.091 -29.884 1.00 17.00 42 ASP B N 1
ATOM 2159 C CA . ASP B 1 42 ? 32.295 11.036 -29.133 1.00 18.86 42 ASP B CA 1
ATOM 2160 C C . ASP B 1 42 ? 33.146 9.802 -29.219 1.00 21.00 42 ASP B C 1
ATOM 2161 O O . ASP B 1 42 ? 34.036 9.715 -30.066 1.00 23.90 42 ASP B O 1
ATOM 2166 N N . ILE B 1 43 ? 32.911 8.850 -28.327 1.00 21.00 43 ILE B N 1
ATOM 2167 C CA . ILE B 1 43 ? 33.678 7.626 -28.370 1.00 21.33 43 ILE B CA 1
ATOM 2168 C C . ILE B 1 43 ? 33.007 6.733 -29.407 1.00 22.22 43 ILE B C 1
ATOM 2169 O O . ILE B 1 43 ? 33.583 5.744 -29.843 1.00 24.27 43 ILE B O 1
ATOM 2174 N N . ASN B 1 44 ? 31.777 7.084 -29.780 1.00 23.24 44 ASN B N 1
ATOM 2175 C CA . ASN B 1 44 ? 31.030 6.352 -30.802 1.00 25.06 44 ASN B CA 1
ATOM 2176 C C . ASN B 1 44 ? 31.087 7.176 -32.101 1.00 23.83 44 ASN B C 1
ATOM 2177 O O . ASN B 1 44 ? 30.321 8.132 -32.287 1.00 21.86 44 ASN B O 1
ATOM 2182 N N . ALA B 1 45 ? 32.017 6.808 -32.979 1.00 24.31 45 ALA B N 1
ATOM 2183 C CA . ALA B 1 45 ? 32.220 7.498 -34.249 1.00 23.92 45 ALA B CA 1
ATOM 2184 C C . ALA B 1 45 ? 30.960 7.520 -35.104 1.00 22.81 45 ALA B C 1
ATOM 2185 O O . ALA B 1 45 ? 30.680 8.521 -35.763 1.00 24.62 45 ALA B O 1
ATOM 2187 N N . ASP B 1 46 ? 30.183 6.440 -35.070 1.00 23.12 46 ASP B N 1
ATOM 2188 C CA . ASP B 1 46 ? 28.952 6.382 -35.855 1.00 25.77 46 ASP B CA 1
ATOM 2189 C C . ASP B 1 46 ? 27.958 7.429 -35.376 1.00 25.15 46 ASP B C 1
ATOM 2190 O O . ASP B 1 46 ? 27.374 8.172 -36.191 1.00 24.64 46 ASP B O 1
ATOM 2195 N N . ALA B 1 47 ? 27.785 7.513 -34.058 1.00 20.26 47 ALA B N 1
ATOM 2196 C CA . ALA B 1 47 ? 26.860 8.481 -33.485 1.00 15.66 47 ALA B CA 1
ATOM 2197 C C . ALA B 1 47 ? 27.311 9.898 -33.791 1.00 14.04 47 ALA B C 1
ATOM 2198 O O . ALA B 1 47 ? 26.506 10.760 -34.161 1.00 16.51 47 ALA B O 1
ATOM 2200 N N . ALA B 1 48 ? 28.613 10.124 -33.669 1.00 11.56 48 ALA B N 1
ATOM 2201 C CA . ALA B 1 48 ? 29.184 11.435 -33.913 1.00 14.56 48 ALA B CA 1
ATOM 2202 C C . ALA B 1 48 ? 28.943 11.828 -35.357 1.00 17.28 48 ALA B C 1
ATOM 2203 O O . ALA B 1 48 ? 28.591 12.968 -35.647 1.00 17.14 48 ALA B O 1
ATOM 2205 N N . ASN B 1 49 ? 29.109 10.870 -36.263 1.00 18.45 49 ASN B N 1
ATOM 2206 C CA . ASN B 1 49 ? 28.902 11.169 -37.673 1.00 21.34 49 ASN B CA 1
ATOM 2207 C C . ASN B 1 49 ? 27.446 11.411 -38.010 1.00 21.92 49 ASN B C 1
ATOM 2208 O O . ASN B 1 49 ? 27.131 12.282 -38.832 1.00 21.21 49 ASN B O 1
ATOM 2213 N N . HIS B 1 50 ? 26.541 10.722 -37.326 1.00 22.93 50 HIS B N 1
ATOM 2214 C CA . HIS B 1 50 ? 25.145 10.971 -37.605 1.00 25.83 50 HIS B CA 1
ATOM 2215 C C . HIS B 1 50 ? 24.750 12.387 -37.192 1.00 24.06 50 HIS B C 1
ATOM 2216 O O . HIS B 1 50 ? 23.960 13.037 -37.879 1.00 22.97 50 HIS B O 1
ATOM 2223 N N . VAL B 1 51 ? 25.289 12.864 -36.071 1.00 21.91 51 VAL B N 1
ATOM 2224 C CA . VAL B 1 51 ? 24.992 14.212 -35.616 1.00 20.11 51 VAL B CA 1
ATOM 2225 C C . VAL B 1 51 ? 25.493 15.218 -36.635 1.00 18.94 51 VAL B C 1
ATOM 2226 O O . VAL B 1 51 ? 24.804 16.197 -36.918 1.00 20.04 51 VAL B O 1
ATOM 2230 N N . VAL B 1 52 ? 26.690 14.985 -37.173 1.00 20.62 52 VAL B N 1
ATOM 2231 C CA . VAL B 1 52 ? 27.267 15.877 -38.191 1.00 23.33 52 VAL B CA 1
ATOM 2232 C C . VAL B 1 52 ? 26.306 16.015 -39.379 1.00 23.75 52 VAL B C 1
ATOM 2233 O O . VAL B 1 52 ? 26.029 17.130 -39.834 1.00 22.68 52 VAL B O 1
ATOM 2237 N N . ASP B 1 53 ? 25.765 14.891 -39.847 1.00 25.77 53 ASP B N 1
ATOM 2238 C CA . ASP B 1 53 ? 24.820 14.904 -40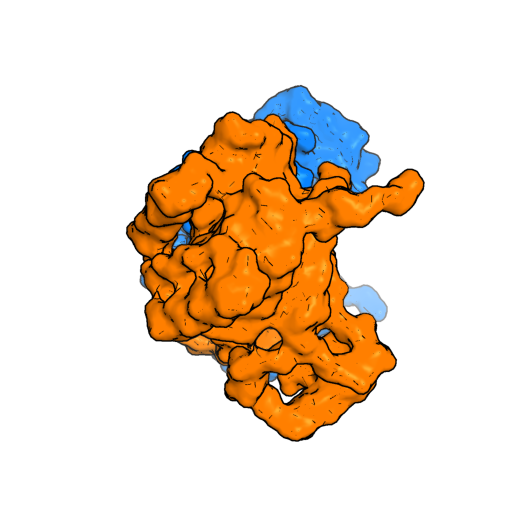.964 1.00 28.10 53 ASP B CA 1
ATOM 2239 C C . ASP B 1 53 ? 23.608 15.759 -40.663 1.00 28.35 53 ASP B C 1
ATOM 2240 O O . ASP B 1 53 ? 23.223 16.599 -41.477 1.00 26.64 53 ASP B O 1
ATOM 2245 N N . GLU B 1 54 ? 23.018 15.561 -39.487 1.00 29.57 54 GLU B N 1
ATOM 2246 C CA . GLU B 1 54 ? 21.854 16.347 -39.100 1.00 29.29 54 GLU B CA 1
ATOM 2247 C C . GLU B 1 54 ? 22.184 17.825 -39.116 1.00 27.55 54 GLU B C 1
ATOM 2248 O O . GLU B 1 54 ? 21.412 18.627 -39.647 1.00 28.22 54 GLU B O 1
ATOM 2254 N N . ILE B 1 55 ? 23.348 18.186 -38.587 1.00 22.08 55 ILE B N 1
ATOM 2255 C CA . ILE B 1 55 ? 23.734 19.589 -38.563 1.00 23.53 55 ILE B CA 1
ATOM 2256 C C . ILE B 1 55 ? 23.839 20.122 -39.987 1.00 25.61 55 ILE B C 1
ATOM 2257 O O . ILE B 1 55 ? 23.356 21.215 -40.292 1.00 25.57 55 ILE B O 1
ATOM 2262 N N . GLN B 1 56 ? 24.418 19.320 -40.871 1.00 28.86 56 GLN B N 1
ATOM 2263 C CA . GLN B 1 56 ? 24.558 19.723 -42.266 1.00 32.61 56 GLN B CA 1
ATOM 2264 C C . GLN B 1 56 ? 23.195 19.857 -42.914 1.00 32.20 56 GLN B C 1
ATOM 2265 O O . GLN B 1 56 ? 22.952 20.807 -43.641 1.00 32.46 56 GLN B O 1
ATOM 2271 N N . GLN B 1 57 ? 22.285 18.954 -42.572 1.00 34.24 57 GLN B N 1
ATOM 2272 C CA . GLN B 1 57 ? 20.931 19.000 -43.101 1.00 38.07 57 GLN B CA 1
ATOM 2273 C C . GLN B 1 57 ? 20.280 20.320 -42.695 1.00 38.01 57 GLN B C 1
ATOM 2274 O O . GLN B 1 57 ? 19.496 20.893 -43.442 1.00 39.55 57 GLN B O 1
ATOM 2280 N N . LEU B 1 58 ? 20.598 20.787 -41.493 1.00 37.64 58 LEU B N 1
ATOM 2281 C CA . LEU B 1 58 ? 20.055 22.037 -40.978 1.00 36.17 58 LEU B CA 1
ATOM 2282 C C . LEU B 1 58 ? 20.839 23.218 -41.512 1.00 35.43 58 LEU B C 1
ATOM 2283 O O . LEU B 1 58 ? 20.556 24.363 -41.170 1.00 36.55 58 LEU B O 1
ATOM 2288 N N . GLY B 1 59 ? 21.850 22.929 -42.321 1.00 34.02 59 GLY B N 1
ATOM 2289 C CA . GLY B 1 59 ? 22.655 23.981 -42.901 1.00 33.52 59 GLY B CA 1
ATOM 2290 C C . GLY B 1 59 ? 23.784 24.497 -42.034 1.00 34.38 59 GLY B C 1
ATOM 2291 O O . GLY B 1 59 ? 24.203 25.636 -42.202 1.00 35.73 59 GLY B O 1
ATOM 2292 N N . GLY B 1 60 ? 24.298 23.666 -41.133 1.00 33.06 60 GLY B N 1
ATOM 2293 C CA . GLY B 1 60 ? 25.391 24.102 -40.286 1.00 30.29 60 GLY B CA 1
ATOM 2294 C C . GLY B 1 60 ? 26.717 23.480 -40.676 1.00 29.82 60 GLY B C 1
ATOM 2295 O O . GLY B 1 60 ? 26.764 22.569 -41.504 1.00 29.01 60 GLY B O 1
ATOM 2296 N N . GLN B 1 61 ? 27.791 23.957 -40.062 1.00 28.44 61 GLN B N 1
ATOM 2297 C CA . GLN B 1 61 ? 29.146 23.476 -40.312 1.00 29.20 61 GLN B CA 1
ATOM 2298 C C . GLN B 1 61 ? 29.545 22.583 -39.146 1.00 26.88 61 GLN B C 1
ATOM 2299 O O . GLN B 1 61 ? 29.496 23.021 -38.004 1.00 26.99 61 GLN B O 1
ATOM 2305 N N . ALA B 1 62 ? 29.974 21.360 -39.420 1.00 23.33 62 ALA B N 1
ATOM 2306 C CA . ALA B 1 62 ? 30.353 20.455 -38.353 1.00 23.37 62 ALA B CA 1
ATOM 2307 C C . ALA B 1 62 ? 31.287 19.364 -38.835 1.00 24.66 62 ALA B C 1
ATOM 2308 O O . ALA B 1 62 ? 31.226 18.971 -39.998 1.00 25.95 62 ALA B O 1
ATOM 2310 N N . PHE B 1 63 ? 32.139 18.868 -37.935 1.00 22.49 63 PHE B N 1
ATOM 2311 C CA . PHE B 1 63 ? 33.120 17.823 -38.240 1.00 23.46 63 PHE B CA 1
ATOM 2312 C C . PHE B 1 63 ? 33.089 16.820 -37.105 1.00 23.75 63 PHE B C 1
ATOM 2313 O O . PHE B 1 63 ? 32.914 17.209 -35.961 1.00 23.24 63 PHE B O 1
ATOM 2321 N N . ALA B 1 64 ? 33.258 15.541 -37.413 1.00 24.42 64 ALA B N 1
ATOM 2322 C CA . ALA B 1 64 ? 33.227 14.504 -36.394 1.00 25.38 64 ALA B CA 1
ATOM 2323 C C . ALA B 1 64 ? 34.611 13.975 -36.066 1.00 27.23 64 ALA B C 1
ATOM 2324 O O . ALA B 1 64 ? 35.513 13.972 -36.912 1.00 26.73 64 ALA B O 1
ATOM 2326 N N . CYS B 1 65 ? 34.772 13.523 -34.829 1.00 27.45 65 CYS B N 1
ATOM 2327 C CA . CYS B 1 65 ? 36.040 12.997 -34.356 1.00 28.07 65 CYS B CA 1
ATOM 2328 C C . CYS B 1 65 ? 35.770 12.004 -33.241 1.00 27.85 65 CYS B C 1
ATOM 2329 O O . CYS B 1 65 ? 34.993 12.297 -32.335 1.00 28.32 65 CYS B O 1
ATOM 2332 N N . ARG B 1 66 ? 36.309 10.798 -33.357 1.00 27.35 66 ARG B N 1
ATOM 2333 C CA . ARG B 1 66 ? 36.130 9.819 -32.305 1.00 29.87 66 ARG B CA 1
ATOM 2334 C C . ARG B 1 66 ? 37.186 10.177 -31.262 1.00 31.38 66 ARG B C 1
ATOM 2335 O O . ARG B 1 66 ? 38.365 10.297 -31.584 1.00 33.49 66 ARG B O 1
ATOM 2343 N N . CYS B 1 67 ? 36.760 10.436 -30.035 1.00 29.85 67 CYS B N 1
ATOM 2344 C CA . CYS B 1 67 ? 37.697 10.776 -28.981 1.00 28.42 67 CYS B CA 1
ATOM 2345 C C . CYS B 1 67 ? 37.214 10.242 -27.667 1.00 25.03 67 CYS B C 1
ATOM 2346 O O . CYS B 1 67 ? 36.101 10.554 -27.242 1.00 24.30 67 CYS B O 1
ATOM 2349 N N . ASP B 1 68 ? 38.034 9.395 -27.064 1.00 22.40 68 ASP B N 1
ATOM 2350 C CA . ASP B 1 68 ? 37.750 8.840 -25.749 1.00 24.33 68 ASP B CA 1
ATOM 2351 C C . ASP B 1 68 ? 38.369 9.889 -24.813 1.00 22.79 68 ASP B C 1
ATOM 2352 O O . ASP B 1 68 ? 39.598 10.052 -24.780 1.00 22.99 68 ASP B O 1
ATOM 2357 N N . ILE B 1 69 ? 37.535 10.612 -24.072 1.00 22.31 69 ILE B N 1
ATOM 2358 C CA . ILE B 1 69 ? 38.050 11.654 -23.176 1.00 21.03 69 ILE B CA 1
ATOM 2359 C C . ILE B 1 69 ? 38.954 11.129 -22.049 1.00 20.25 69 ILE B C 1
ATOM 2360 O O . ILE B 1 69 ? 39.675 11.905 -21.423 1.00 17.84 69 ILE B O 1
ATOM 2365 N N . THR B 1 70 ? 38.912 9.822 -21.794 1.00 19.77 70 THR B N 1
ATOM 2366 C CA . THR B 1 70 ? 39.726 9.231 -20.743 1.00 21.30 70 THR B CA 1
ATOM 2367 C C . THR B 1 70 ? 41.132 8.890 -21.206 1.00 22.34 70 THR B C 1
ATOM 2368 O O . THR B 1 70 ? 41.835 8.135 -20.549 1.00 24.12 70 THR B O 1
ATOM 2372 N N . SER B 1 71 ? 41.548 9.459 -22.332 1.00 22.86 71 SER B N 1
ATOM 2373 C CA . SER B 1 71 ? 42.885 9.227 -22.874 1.00 21.69 71 SER B CA 1
ATOM 2374 C C . SER B 1 71 ? 43.511 10.578 -23.149 1.00 21.21 71 SER B C 1
ATOM 2375 O O . SER B 1 71 ? 42.966 11.380 -23.913 1.00 22.15 71 SER B O 1
ATOM 2378 N N . GLU B 1 72 ? 44.641 10.853 -22.512 1.00 20.05 72 GLU B N 1
ATOM 2379 C CA . GLU B 1 72 ? 45.305 12.128 -22.732 1.00 22.80 72 GLU B CA 1
ATOM 2380 C C . GLU B 1 72 ? 45.756 12.271 -24.185 1.00 20.94 72 GLU B C 1
ATOM 2381 O O . GLU B 1 72 ? 45.804 13.380 -24.710 1.00 20.18 72 GLU B O 1
ATOM 2387 N N . GLN B 1 73 ? 46.112 11.151 -24.809 1.00 20.87 73 GLN B N 1
ATOM 2388 C CA . GLN B 1 73 ? 46.547 11.146 -26.208 1.00 20.54 73 GLN B CA 1
ATOM 2389 C C . GLN B 1 73 ? 45.383 11.530 -27.095 1.00 20.54 73 GLN B C 1
ATOM 2390 O O . GLN B 1 73 ? 45.515 12.443 -27.909 1.00 23.51 73 GLN B O 1
ATOM 2396 N N . GLU B 1 74 ? 44.229 10.894 -26.889 1.00 19.00 74 GLU B N 1
ATOM 2397 C CA . GLU B 1 74 ? 43.041 11.207 -27.676 1.00 19.32 74 GLU B CA 1
ATOM 2398 C C . GLU B 1 74 ? 42.540 12.622 -27.451 1.00 18.05 74 GLU B C 1
ATOM 2399 O O . GLU B 1 74 ? 41.976 13.235 -28.348 1.00 16.96 74 GLU B O 1
ATOM 2405 N N . LEU B 1 75 ? 42.769 13.160 -26.262 1.00 18.31 75 LEU B N 1
ATOM 2406 C CA . LEU B 1 75 ? 42.365 14.534 -25.983 1.00 17.00 75 LEU B CA 1
ATOM 2407 C C . LEU B 1 75 ? 43.242 15.503 -26.785 1.00 15.61 75 LEU B C 1
ATOM 2408 O O . LEU B 1 75 ? 42.764 16.498 -27.324 1.00 14.68 75 LEU B O 1
ATOM 2413 N N . SER B 1 76 ? 44.531 15.195 -26.868 1.00 15.56 76 SER B N 1
ATOM 2414 C CA . SER B 1 76 ? 45.478 16.034 -27.598 1.00 18.98 76 SER B CA 1
ATOM 2415 C C . SER B 1 76 ? 45.153 16.010 -29.107 1.00 17.94 76 SER B C 1
ATOM 2416 O O . SER B 1 76 ? 45.202 17.035 -29.789 1.00 17.88 76 SER B O 1
ATOM 2419 N N . ALA B 1 77 ? 44.826 14.826 -29.600 1.00 16.99 77 ALA B N 1
ATOM 2420 C CA . ALA B 1 77 ? 44.461 14.632 -30.998 1.00 18.99 77 ALA B CA 1
ATOM 2421 C C . ALA B 1 77 ? 43.201 15.439 -31.317 1.00 19.19 77 ALA B C 1
ATOM 2422 O O . ALA B 1 77 ? 43.125 16.100 -32.366 1.00 17.77 77 ALA B O 1
ATOM 2424 N N . LEU B 1 78 ? 42.231 15.396 -30.398 1.00 15.95 78 LEU B N 1
ATOM 2425 C CA . LEU B 1 78 ? 40.972 16.107 -30.543 1.00 16.29 78 LEU B CA 1
ATOM 2426 C C . LEU B 1 78 ? 41.273 17.586 -30.659 1.00 15.85 78 LEU B C 1
ATOM 2427 O O . LEU B 1 78 ? 40.688 18.272 -31.491 1.00 18.75 78 LEU B O 1
ATOM 2432 N N . ALA B 1 79 ? 42.186 18.096 -29.845 1.00 15.23 79 ALA B N 1
ATOM 2433 C CA . ALA B 1 79 ? 42.491 19.519 -29.930 1.00 16.06 79 ALA B CA 1
ATOM 2434 C C . ALA B 1 79 ? 43.183 19.856 -31.262 1.00 16.79 79 ALA B C 1
ATOM 2435 O O . ALA B 1 79 ? 42.872 20.864 -31.890 1.00 17.11 79 ALA B O 1
ATOM 2437 N N . ASP B 1 80 ? 44.097 18.996 -31.695 1.00 18.19 80 ASP B N 1
ATOM 2438 C CA . ASP B 1 80 ? 44.800 19.198 -32.965 1.00 19.25 80 ASP B CA 1
ATOM 2439 C C . ASP B 1 80 ? 43.798 19.135 -34.129 1.00 19.17 80 ASP B C 1
ATOM 2440 O O . ASP B 1 80 ? 43.868 19.940 -35.053 1.00 19.59 80 ASP B O 1
ATOM 2445 N N . PHE B 1 81 ? 42.870 18.182 -34.072 1.00 17.58 81 PHE B N 1
ATOM 2446 C CA . PHE B 1 81 ? 41.850 18.015 -35.107 1.00 18.56 81 PHE B CA 1
ATOM 2447 C C . PHE B 1 81 ? 40.958 19.239 -35.249 1.00 21.04 81 PHE B C 1
ATOM 2448 O O . PHE B 1 81 ? 40.722 19.714 -36.358 1.00 22.98 81 PHE B O 1
ATOM 2456 N N . ALA B 1 82 ? 40.489 19.788 -34.139 1.00 21.26 82 ALA B N 1
ATOM 2457 C CA . ALA B 1 82 ? 39.615 20.954 -34.194 1.00 21.05 82 ALA B CA 1
ATOM 2458 C C . ALA B 1 82 ? 40.295 22.195 -34.766 1.00 21.99 82 ALA B C 1
ATOM 2459 O O . ALA B 1 82 ? 39.665 23.015 -35.441 1.00 22.05 82 ALA B O 1
ATOM 2461 N N . ILE B 1 83 ? 41.568 22.364 -34.447 1.00 23.01 83 ILE B N 1
ATOM 2462 C CA . ILE B 1 83 ? 42.315 23.509 -34.930 1.00 26.69 83 ILE B CA 1
ATOM 2463 C C . ILE B 1 83 ? 42.579 23.408 -36.437 1.00 25.32 83 ILE B C 1
ATOM 2464 O O . ILE B 1 83 ? 42.493 24.398 -37.154 1.00 24.37 83 ILE B O 1
ATOM 2469 N N . SER B 1 84 ? 42.854 22.209 -36.921 1.00 24.00 84 SER B N 1
ATOM 2470 C CA . SER B 1 84 ? 43.094 22.040 -38.341 1.00 26.33 84 SER B CA 1
ATOM 2471 C C . SER B 1 84 ? 41.781 22.180 -39.118 1.00 25.86 84 SER B C 1
ATOM 2472 O O . SER B 1 84 ? 41.773 22.749 -40.206 1.00 28.88 84 SER B O 1
ATOM 2475 N N . LYS B 1 85 ? 40.663 21.737 -38.541 1.00 23.88 85 LYS B N 1
ATOM 2476 C CA . LYS B 1 85 ? 39.378 21.849 -39.217 1.00 23.93 85 LYS B CA 1
ATOM 2477 C C . LYS B 1 85 ? 38.706 23.193 -39.063 1.00 25.34 85 LYS B C 1
ATOM 2478 O O . LYS B 1 85 ? 38.079 23.676 -39.997 1.00 27.15 85 LYS B O 1
ATOM 2484 N N . LEU B 1 86 ? 38.796 23.793 -37.886 1.00 24.55 86 LEU B N 1
ATOM 2485 C CA . LEU B 1 86 ? 38.119 25.070 -37.658 1.00 24.76 86 LEU B CA 1
ATOM 2486 C C . LEU B 1 86 ? 39.043 26.266 -37.736 1.00 22.43 86 LEU B C 1
ATOM 2487 O O . LEU B 1 86 ? 38.584 27.398 -37.849 1.00 24.73 86 LEU B O 1
ATOM 2492 N N . GLY B 1 87 ? 40.342 26.035 -37.628 1.00 22.70 87 GLY B N 1
ATOM 2493 C CA . GLY B 1 87 ? 41.280 27.144 -37.669 1.00 24.46 87 GLY B CA 1
ATOM 2494 C C . GLY B 1 87 ? 41.526 27.815 -36.322 1.00 24.83 87 GLY B C 1
ATOM 2495 O O . GLY B 1 87 ? 42.586 28.406 -36.127 1.00 26.09 87 GLY B O 1
ATOM 2496 N N . LYS B 1 88 ? 40.559 27.733 -35.402 1.00 25.91 88 LYS B N 1
ATOM 2497 C CA . LYS B 1 88 ? 40.656 28.327 -34.059 1.00 24.13 88 LYS B CA 1
ATOM 2498 C C . LYS B 1 88 ? 39.599 27.702 -33.157 1.00 24.64 88 LYS B C 1
ATOM 2499 O O . LYS B 1 88 ? 38.738 26.961 -33.645 1.00 23.29 88 LYS B O 1
ATOM 2505 N N . VAL B 1 89 ? 39.677 27.979 -31.849 1.00 24.39 89 VAL B N 1
ATOM 2506 C CA . VAL B 1 89 ? 38.689 27.468 -30.888 1.00 21.72 89 VAL B CA 1
ATOM 2507 C C . VAL B 1 89 ? 38.239 28.627 -30.003 1.00 19.53 89 VAL B C 1
ATOM 2508 O O . VAL B 1 89 ? 39.058 29.336 -29.433 1.00 19.55 89 VAL B O 1
ATOM 2512 N N . ASP B 1 90 ? 36.938 28.848 -29.936 1.00 19.05 90 ASP B N 1
ATOM 2513 C CA . ASP B 1 90 ? 36.388 29.923 -29.126 1.00 20.06 90 ASP B CA 1
ATOM 2514 C C . ASP B 1 90 ? 35.639 29.371 -27.919 1.00 19.70 90 ASP B C 1
ATOM 2515 O O . ASP B 1 90 ? 35.524 30.035 -26.891 1.00 19.73 90 ASP B O 1
ATOM 2520 N N . ILE B 1 91 ? 35.121 28.161 -28.069 1.00 18.14 91 ILE B N 1
ATOM 2521 C CA . ILE B 1 91 ? 34.293 27.544 -27.051 1.00 16.68 91 ILE B CA 1
ATOM 2522 C C . ILE B 1 91 ? 34.593 26.056 -26.853 1.00 17.57 91 ILE B C 1
ATOM 2523 O O . ILE B 1 91 ? 34.820 25.319 -27.810 1.00 16.95 91 ILE B O 1
ATOM 2528 N N . LEU B 1 92 ? 34.631 25.629 -25.594 1.00 14.88 92 LEU B N 1
ATOM 2529 C CA . LEU B 1 92 ? 34.813 24.233 -25.261 1.00 13.62 92 LEU B CA 1
ATOM 2530 C C . LEU B 1 92 ? 33.620 23.856 -24.381 1.00 15.01 92 LEU B C 1
ATOM 2531 O O . LEU B 1 92 ? 33.323 24.569 -23.429 1.00 16.30 92 LEU B O 1
ATOM 2536 N N . VAL B 1 93 ? 32.854 22.851 -24.793 1.00 16.02 93 VAL B N 1
ATOM 2537 C CA . VAL B 1 93 ? 31.739 22.353 -24.001 1.00 14.89 93 VAL B CA 1
ATOM 2538 C C . VAL B 1 93 ? 32.137 20.937 -23.585 1.00 16.54 93 VAL B C 1
ATOM 2539 O O . VAL B 1 93 ? 32.115 19.980 -24.384 1.00 12.81 93 VAL B O 1
ATOM 2543 N N . ASN B 1 94 ? 32.599 20.833 -22.339 1.00 15.21 94 ASN B N 1
ATOM 2544 C CA . ASN B 1 94 ? 33.036 19.569 -21.761 1.00 16.28 94 ASN B CA 1
ATOM 2545 C C . ASN B 1 94 ? 31.770 18.917 -21.204 1.00 18.82 94 ASN B C 1
ATOM 2546 O O . ASN B 1 94 ? 31.266 19.257 -20.123 1.00 17.79 94 ASN B O 1
ATOM 2551 N N . ASN B 1 95 ? 31.187 18.062 -22.027 1.00 15.92 95 ASN B N 1
ATOM 2552 C CA . ASN B 1 95 ? 29.957 17.412 -21.669 1.00 14.95 95 ASN B CA 1
ATOM 2553 C C . ASN B 1 95 ? 30.121 15.952 -21.310 1.00 17.09 95 ASN B C 1
ATOM 2554 O O . ASN B 1 95 ? 29.431 15.465 -20.417 1.00 17.51 95 ASN B O 1
ATOM 2559 N N . ALA B 1 96 ? 31.036 15.246 -21.965 1.00 13.29 96 ALA B N 1
ATOM 2560 C CA . ALA B 1 96 ? 31.204 13.829 -21.664 1.00 14.31 96 ALA B CA 1
ATOM 2561 C C . ALA B 1 96 ? 31.612 13.620 -20.199 1.00 17.27 96 ALA B C 1
ATOM 2562 O O . ALA B 1 96 ? 32.300 14.461 -19.615 1.00 16.90 96 ALA B O 1
ATOM 2564 N N . GLY B 1 97 ? 31.152 12.508 -19.629 1.00 19.29 97 GLY B N 1
ATOM 2565 C CA . GLY B 1 97 ? 31.444 12.156 -18.248 1.00 22.50 97 GLY B CA 1
ATOM 2566 C C . GLY B 1 97 ? 30.453 11.088 -17.804 1.00 24.66 97 GLY B C 1
ATOM 2567 O O . GLY B 1 97 ? 29.779 10.482 -18.641 1.00 25.01 97 GLY B O 1
ATOM 2568 N N . GLY B 1 98 ? 30.347 10.851 -16.499 1.00 23.98 98 GLY B N 1
ATOM 2569 C CA . GLY B 1 98 ? 29.409 9.859 -16.010 1.00 22.16 98 GLY B CA 1
ATOM 2570 C C . GLY B 1 98 ? 29.983 9.092 -14.842 1.00 20.73 98 GLY B C 1
ATOM 2571 O O . GLY B 1 98 ? 30.767 9.636 -14.081 1.00 20.96 98 GLY B O 1
ATOM 2572 N N . GLY B 1 99 ? 29.614 7.824 -14.725 1.00 20.68 99 GLY B N 1
ATOM 2573 C CA . GLY B 1 99 ? 30.094 6.996 -13.634 1.00 22.08 99 GLY B CA 1
ATOM 2574 C C . GLY B 1 99 ? 28.916 6.335 -12.941 1.00 21.53 99 GLY B C 1
ATOM 2575 O O . GLY B 1 99 ? 28.876 5.112 -12.786 1.00 24.44 99 GLY B O 1
ATOM 2576 N N . GLY B 1 100 ? 27.953 7.139 -12.514 1.00 21.00 100 GLY B N 1
ATOM 2577 C CA . GLY B 1 100 ? 26.779 6.596 -11.842 1.00 22.00 100 GLY B CA 1
ATOM 2578 C C . GLY B 1 100 ? 26.938 6.018 -10.432 1.00 20.98 100 GLY B C 1
ATOM 2579 O O . GLY B 1 100 ? 28.025 6.031 -9.850 1.00 20.52 100 GLY B O 1
ATOM 2580 N N . PRO B 1 101 ? 25.855 5.457 -9.885 1.00 21.85 101 PRO B N 1
ATOM 2581 C CA . PRO B 1 101 ? 25.761 4.842 -8.553 1.00 20.64 101 PRO B CA 1
ATOM 2582 C C . PRO B 1 101 ? 26.714 3.670 -8.382 1.00 20.98 101 PRO B C 1
ATOM 2583 O O . PRO B 1 101 ? 26.816 2.809 -9.260 1.00 21.77 101 PRO B O 1
ATOM 2587 N N . LYS B 1 102 ? 27.382 3.612 -7.238 1.00 18.97 102 LYS B N 1
ATOM 2588 C CA . LYS B 1 102 ? 28.316 2.532 -6.944 1.00 20.51 102 LYS B CA 1
ATOM 2589 C C . LYS B 1 102 ? 28.275 2.258 -5.427 1.00 20.73 102 LYS B C 1
ATOM 2590 O O . LYS B 1 102 ? 28.101 3.185 -4.626 1.00 20.45 102 LYS B O 1
ATOM 2596 N N . PRO B 1 103 ? 28.403 0.984 -5.019 1.00 20.74 103 PRO B N 1
ATOM 2597 C CA . PRO B 1 103 ? 28.381 0.649 -3.597 1.00 18.62 103 PRO B CA 1
ATOM 2598 C C . PRO B 1 103 ? 29.666 1.136 -2.933 1.00 19.22 103 PRO B C 1
ATOM 2599 O O . PRO B 1 103 ? 30.714 1.210 -3.573 1.00 18.72 103 PRO B O 1
ATOM 2603 N N . PHE B 1 104 ? 29.608 1.418 -1.639 1.00 18.04 104 PHE B N 1
ATOM 2604 C CA . PHE B 1 104 ? 30.777 1.898 -0.920 1.00 16.15 104 PHE B CA 1
ATOM 2605 C C . PHE B 1 104 ? 31.990 0.981 -1.075 1.00 14.24 104 PHE B C 1
ATOM 2606 O O . PHE B 1 104 ? 33.131 1.446 -1.136 1.00 16.52 104 PHE B O 1
ATOM 2614 N N . ASP B 1 105 ? 31.760 -0.319 -1.145 1.00 15.14 105 ASP B N 1
ATOM 2615 C CA . ASP B 1 105 ? 32.876 -1.251 -1.271 1.00 20.48 105 ASP B CA 1
ATOM 2616 C C . ASP B 1 105 ? 33.346 -1.545 -2.710 1.00 21.84 105 ASP B C 1
ATOM 2617 O O . ASP B 1 105 ? 33.964 -2.579 -2.972 1.00 23.72 105 ASP B O 1
ATOM 2622 N N . MET B 1 106 ? 33.029 -0.651 -3.638 1.00 19.30 106 MET B N 1
ATOM 2623 C CA . MET B 1 106 ? 33.440 -0.797 -5.024 1.00 17.88 106 MET B CA 1
ATOM 2624 C C . MET B 1 106 ? 34.970 -0.912 -5.123 1.00 18.77 106 MET B C 1
ATOM 2625 O O . MET B 1 106 ? 35.683 -0.470 -4.237 1.00 18.64 106 MET B O 1
ATOM 2630 N N . PRO B 1 107 ? 35.495 -1.523 -6.208 1.00 20.93 107 PRO B N 1
ATOM 2631 C CA . PRO B 1 107 ? 36.950 -1.662 -6.401 1.00 18.99 107 PRO B CA 1
ATOM 2632 C C . PRO B 1 107 ? 37.503 -0.254 -6.601 1.00 20.00 107 PRO B C 1
ATOM 2633 O O . PRO B 1 107 ? 36.801 0.608 -7.149 1.00 21.34 107 PRO B O 1
ATOM 2637 N N . MET B 1 108 ? 38.751 -0.006 -6.221 1.00 19.64 108 MET B N 1
ATOM 2638 C CA . MET B 1 108 ? 39.293 1.329 -6.397 1.00 20.62 108 MET B CA 1
ATOM 2639 C C . MET B 1 108 ? 39.288 1.757 -7.856 1.00 23.03 108 MET B C 1
ATOM 2640 O O . MET B 1 108 ? 39.167 2.946 -8.168 1.00 21.39 108 MET B O 1
ATOM 2645 N N . ALA B 1 109 ? 39.342 0.779 -8.754 1.00 23.45 109 ALA B N 1
ATOM 2646 C CA . ALA B 1 109 ? 39.326 1.061 -10.187 1.00 22.68 109 ALA B CA 1
ATOM 2647 C C . ALA B 1 109 ? 38.083 1.870 -10.558 1.00 22.92 109 ALA B C 1
ATOM 2648 O O . ALA B 1 109 ? 38.184 2.860 -11.298 1.00 21.74 109 ALA B O 1
ATOM 2650 N N . ASP B 1 110 ? 36.931 1.478 -10.005 1.00 21.51 110 ASP B N 1
ATOM 2651 C CA . ASP B 1 110 ? 35.663 2.162 -10.272 1.00 22.92 110 ASP B CA 1
ATOM 2652 C C . ASP B 1 110 ? 35.602 3.566 -9.704 1.00 21.74 110 ASP B C 1
ATOM 2653 O O . ASP B 1 110 ? 34.988 4.449 -10.309 1.00 20.27 110 ASP B O 1
ATOM 2658 N N . PHE B 1 111 ? 36.196 3.761 -8.521 1.00 20.93 111 PHE B N 1
ATOM 2659 C CA . PHE B 1 111 ? 36.197 5.069 -7.870 1.00 18.08 111 PHE B CA 1
ATOM 2660 C C . PHE B 1 111 ? 37.036 6.028 -8.705 1.00 17.64 111 PHE B C 1
ATOM 2661 O O . PHE B 1 111 ? 36.611 7.146 -8.993 1.00 17.71 111 PHE B O 1
ATOM 2669 N N . ARG B 1 112 ? 38.208 5.574 -9.130 1.00 18.59 112 ARG B N 1
ATOM 2670 C CA . ARG B 1 112 ? 39.112 6.411 -9.924 1.00 21.78 112 ARG B CA 1
ATOM 2671 C C . ARG B 1 112 ? 38.542 6.739 -11.317 1.00 21.80 112 ARG B C 1
ATOM 2672 O O . ARG B 1 112 ? 38.674 7.866 -11.809 1.00 21.12 112 ARG B O 1
ATOM 2680 N N . ARG B 1 113 ? 37.828 5.771 -11.884 1.00 22.53 113 ARG B N 1
ATOM 2681 C CA . ARG B 1 113 ? 37.174 5.896 -13.177 1.00 22.87 113 ARG B CA 1
ATOM 2682 C C . ARG B 1 113 ? 36.295 7.149 -13.216 1.00 21.48 113 ARG B C 1
ATOM 2683 O O . ARG B 1 113 ? 36.341 7.905 -14.180 1.00 21.52 113 ARG B O 1
ATOM 2691 N N . ALA B 1 114 ? 35.534 7.398 -12.153 1.00 18.30 114 ALA B N 1
ATOM 2692 C CA . ALA B 1 114 ? 34.668 8.568 -12.098 1.00 15.81 114 ALA B CA 1
ATOM 2693 C C . ALA B 1 114 ? 35.479 9.855 -12.166 1.00 15.39 114 ALA B C 1
ATOM 2694 O O . ALA B 1 114 ? 35.006 10.864 -12.695 1.00 16.03 114 ALA B O 1
ATOM 2696 N N . TYR B 1 115 ? 36.691 9.829 -11.620 1.00 13.03 115 TYR B N 1
ATOM 2697 C CA . TYR B 1 115 ? 37.563 10.992 -11.654 1.00 15.31 115 TYR B CA 1
ATOM 2698 C C . TYR B 1 115 ? 38.169 11.180 -13.054 1.00 16.99 115 TYR B C 1
ATOM 2699 O O . TYR B 1 115 ? 38.404 12.320 -13.490 1.00 16.68 115 TYR B O 1
ATOM 2708 N N . GLU B 1 116 ? 38.423 10.067 -13.740 1.00 18.27 116 GLU B N 1
ATOM 2709 C CA . GLU B 1 116 ? 38.945 10.117 -15.108 1.00 21.49 116 GLU B CA 1
ATOM 2710 C C . GLU B 1 116 ? 37.891 10.772 -15.989 1.00 20.80 116 GLU B C 1
ATOM 2711 O O . GLU B 1 116 ? 38.191 11.697 -16.737 1.00 23.66 116 GLU B O 1
ATOM 2717 N N . LEU B 1 117 ? 36.650 10.326 -15.843 1.00 18.64 117 LEU B N 1
ATOM 2718 C CA . LEU B 1 117 ? 35.539 10.842 -16.619 1.00 18.50 117 LEU B CA 1
ATOM 2719 C C . LEU B 1 117 ? 35.101 12.252 -16.323 1.00 19.01 117 LEU B C 1
ATOM 2720 O O . LEU B 1 117 ? 34.760 12.980 -17.242 1.00 18.58 117 LEU B O 1
ATOM 2725 N N . ASN B 1 118 ? 35.086 12.661 -15.054 1.00 17.48 118 ASN B N 1
ATOM 2726 C CA . ASN B 1 118 ? 34.562 13.986 -14.742 1.00 15.33 118 ASN B CA 1
ATOM 2727 C C . ASN B 1 118 ? 35.529 15.056 -14.360 1.00 13.84 118 ASN B C 1
ATOM 2728 O O . ASN B 1 118 ? 35.187 16.228 -14.404 1.00 15.27 118 ASN B O 1
ATOM 2733 N N . VAL B 1 119 ? 36.741 14.669 -14.006 1.00 14.39 119 VAL B N 1
ATOM 2734 C CA . VAL B 1 119 ? 37.702 15.646 -13.549 1.00 13.64 119 VAL B CA 1
ATOM 2735 C C . VAL B 1 119 ? 38.991 15.785 -14.348 1.00 11.98 119 VAL B C 1
ATOM 2736 O O . VAL B 1 119 ? 39.299 16.873 -14.842 1.00 12.16 119 VAL B O 1
ATOM 2740 N N . PHE B 1 120 ? 39.759 14.703 -14.444 1.00 13.83 120 PHE B N 1
ATOM 2741 C CA . PHE B 1 120 ? 41.048 14.756 -15.114 1.00 15.75 120 PHE B CA 1
ATOM 2742 C C . PHE B 1 120 ? 40.958 15.074 -16.614 1.00 16.89 120 PHE B C 1
ATOM 2743 O O . PHE B 1 120 ? 41.775 15.839 -17.147 1.00 15.50 120 PHE B O 1
ATOM 2751 N N . SER B 1 121 ? 39.970 14.485 -17.280 1.00 15.72 121 SER B N 1
ATOM 2752 C CA . SER B 1 121 ? 39.748 14.730 -18.702 1.00 18.33 121 SER B CA 1
ATOM 2753 C C . SER B 1 121 ? 39.387 16.203 -18.887 1.00 18.42 121 SER B C 1
ATOM 2754 O O . SER B 1 121 ? 39.956 16.887 -19.750 1.00 19.00 121 SER B O 1
ATOM 2757 N N . PHE B 1 122 ? 38.440 16.677 -18.076 1.00 16.87 122 PHE B N 1
ATOM 2758 C CA . PHE B 1 122 ? 37.982 18.064 -18.111 1.00 15.16 122 PHE B CA 1
ATOM 2759 C C . PHE B 1 122 ? 39.134 19.046 -17.889 1.00 15.14 122 PHE B C 1
ATOM 2760 O O . PHE B 1 122 ? 39.274 20.037 -18.621 1.00 15.01 122 PHE B O 1
ATOM 2768 N N . PHE B 1 123 ? 39.981 18.780 -16.904 1.00 14.42 123 PHE B N 1
ATOM 2769 C CA . PHE B 1 123 ? 41.071 19.701 -16.642 1.00 13.58 123 PHE B CA 1
ATOM 2770 C C . PHE B 1 123 ? 42.122 19.708 -17.765 1.00 12.85 123 PHE B C 1
ATOM 2771 O O . PHE B 1 123 ? 42.565 20.776 -18.215 1.00 12.77 123 PHE B O 1
ATOM 2779 N N . HIS B 1 124 ? 42.534 18.525 -18.200 1.00 12.99 124 HIS B N 1
ATOM 2780 C CA . HIS B 1 124 ? 43.542 18.441 -19.251 1.00 16.63 124 HIS B CA 1
ATOM 2781 C C . HIS B 1 124 ? 43.083 19.055 -20.585 1.00 18.26 124 HIS B C 1
ATOM 2782 O O . HIS B 1 124 ? 43.858 19.776 -21.228 1.00 21.71 124 HIS B O 1
ATOM 2789 N N . LEU B 1 125 ? 41.838 18.796 -20.984 1.00 16.53 125 LEU B N 1
ATOM 2790 C CA . LEU B 1 125 ? 41.327 19.356 -22.224 1.00 15.93 125 LEU B CA 1
ATOM 2791 C C . LEU B 1 125 ? 41.342 20.877 -22.126 1.00 16.81 125 LEU B C 1
ATOM 2792 O O . LEU B 1 125 ? 41.720 21.550 -23.077 1.00 18.61 125 LEU B O 1
ATOM 2797 N N . SER B 1 126 ? 41.015 21.427 -20.959 1.00 17.81 126 SER B N 1
ATOM 2798 C CA . SER B 1 126 ? 41.049 22.885 -20.773 1.00 16.69 126 SER B CA 1
ATOM 2799 C C . SER B 1 126 ? 42.483 23.418 -20.898 1.00 15.44 126 SER B C 1
ATOM 2800 O O . SER B 1 126 ? 42.690 24.534 -21.373 1.00 18.62 126 SER B O 1
ATOM 2803 N N . GLN B 1 127 ? 43.467 22.634 -20.462 1.00 15.45 127 GLN B N 1
ATOM 2804 C CA . GLN B 1 127 ? 44.860 23.053 -20.551 1.00 15.36 127 GLN B CA 1
ATOM 2805 C C . GLN B 1 127 ? 45.263 23.110 -22.025 1.00 17.60 127 GLN B C 1
ATOM 2806 O O . GLN B 1 127 ? 46.043 23.967 -22.421 1.00 18.46 127 GLN B O 1
ATOM 2812 N N . LEU B 1 128 ? 44.796 22.127 -22.792 1.00 17.71 128 LEU B N 1
ATOM 2813 C CA . LEU B 1 128 ? 45.086 22.001 -24.234 1.00 19.33 128 LEU B CA 1
ATOM 2814 C C . LEU B 1 128 ? 44.501 23.154 -25.033 1.00 20.29 128 LEU B C 1
ATOM 2815 O O . LEU B 1 128 ? 45.164 23.745 -25.884 1.00 23.57 128 LEU B O 1
ATOM 2820 N N . VAL B 1 129 ? 43.251 23.462 -24.731 1.00 19.76 129 VAL B N 1
ATOM 2821 C CA . VAL B 1 129 ? 42.483 24.501 -25.391 1.00 20.39 129 VAL B CA 1
ATOM 2822 C C . VAL B 1 129 ? 42.759 25.950 -24.984 1.00 20.84 129 VAL B C 1
ATOM 2823 O O . VAL B 1 129 ? 42.657 26.850 -25.807 1.00 20.22 129 VAL B O 1
ATOM 2827 N N . ALA B 1 130 ? 43.139 26.182 -23.731 1.00 22.18 130 ALA B N 1
ATOM 2828 C CA . ALA B 1 130 ? 43.391 27.544 -23.240 1.00 21.82 130 ALA B CA 1
ATOM 2829 C C . ALA B 1 130 ? 44.330 28.436 -24.076 1.00 20.86 130 ALA B C 1
ATOM 2830 O O . ALA B 1 130 ? 44.038 29.614 -24.291 1.00 20.76 130 ALA B O 1
ATOM 2832 N N . PRO B 1 131 ? 45.482 27.907 -24.519 1.00 22.90 131 PRO B N 1
ATOM 2833 C CA . PRO B 1 131 ? 46.404 28.721 -25.324 1.00 24.68 131 PRO B CA 1
ATOM 2834 C C . PRO B 1 131 ? 45.771 29.202 -26.648 1.00 24.47 131 PRO B C 1
ATOM 2835 O O . PRO B 1 131 ? 45.992 30.334 -27.089 1.00 26.70 131 PRO B O 1
ATOM 2839 N N . GLU B 1 132 ? 44.967 28.351 -27.272 1.00 24.23 132 GLU B N 1
ATOM 2840 C CA . GLU B 1 132 ? 44.291 28.722 -28.506 1.00 23.59 132 GLU B CA 1
ATOM 2841 C C . GLU B 1 132 ? 43.336 29.866 -28.260 1.00 23.67 132 GLU B C 1
ATOM 2842 O O . GLU B 1 132 ? 43.339 30.844 -28.993 1.00 20.99 132 GLU B O 1
ATOM 2848 N N . MET B 1 133 ? 42.493 29.726 -27.238 1.00 23.65 133 MET B N 1
ATOM 2849 C CA . MET B 1 133 ? 41.536 30.778 -26.882 1.00 22.64 133 MET B CA 1
ATOM 2850 C C . MET B 1 133 ? 42.288 32.052 -26.530 1.00 23.36 133 MET B C 1
ATOM 2851 O O . MET B 1 133 ? 41.871 33.144 -26.886 1.00 24.91 133 MET B O 1
ATOM 2856 N N . GLU B 1 134 ? 43.405 31.915 -25.833 1.00 24.15 134 GLU B N 1
ATOM 2857 C CA . GLU B 1 134 ? 44.182 33.073 -25.449 1.00 28.82 134 GLU B CA 1
ATOM 2858 C C . GLU B 1 134 ? 44.647 33.841 -26.690 1.00 31.84 134 GLU B C 1
ATOM 2859 O O . GLU B 1 134 ? 44.501 35.068 -26.758 1.00 30.06 134 GLU B O 1
ATOM 2865 N N . LYS B 1 135 ? 45.148 33.121 -27.696 1.00 35.32 135 LYS B N 1
ATOM 2866 C CA . LYS B 1 135 ? 45.626 33.772 -28.916 1.00 38.87 135 LYS B CA 1
ATOM 2867 C C . LYS B 1 135 ? 44.517 34.506 -29.667 1.00 38.68 135 LYS B C 1
ATOM 2868 O O . LYS B 1 135 ? 44.770 35.538 -30.284 1.00 40.99 135 LYS B O 1
ATOM 2874 N N . ASN B 1 136 ? 43.284 34.022 -29.553 1.00 37.83 136 ASN B N 1
ATOM 2875 C CA . ASN B 1 136 ? 42.152 34.668 -30.214 1.00 37.35 136 ASN B CA 1
ATOM 2876 C C . ASN B 1 136 ? 41.544 35.779 -29.355 1.00 36.03 136 ASN B C 1
ATOM 2877 O O . ASN B 1 136 ? 40.503 36.340 -29.699 1.00 36.82 136 ASN B O 1
ATOM 2882 N N . GLY B 1 137 ? 42.159 36.069 -28.215 1.00 33.51 137 GLY B N 1
ATOM 2883 C CA . GLY B 1 137 ? 41.641 37.116 -27.355 1.00 31.86 137 GLY B CA 1
ATOM 2884 C C . GLY B 1 137 ? 40.576 36.700 -26.352 1.00 30.98 137 GLY B C 1
ATOM 2885 O O . GLY B 1 137 ? 39.861 37.553 -25.820 1.00 32.21 137 GLY B O 1
ATOM 2886 N N . GLY B 1 138 ? 40.467 35.407 -26.070 1.00 29.10 138 GLY B N 1
ATOM 2887 C CA . GLY B 1 138 ? 39.475 34.966 -25.104 1.00 26.02 138 GLY B CA 1
ATOM 2888 C C . GLY B 1 138 ? 38.664 33.784 -25.586 1.00 25.36 138 GLY B C 1
ATOM 2889 O O . GLY B 1 138 ? 38.819 33.330 -26.722 1.00 26.72 138 GLY B O 1
ATOM 2890 N N . GLY B 1 139 ? 37.796 33.276 -24.726 1.00 20.35 139 GLY B N 1
ATOM 2891 C CA . GLY B 1 139 ? 36.981 32.143 -25.087 1.00 18.15 139 GLY B CA 1
ATOM 2892 C C . GLY B 1 139 ? 36.044 31.832 -23.951 1.00 18.54 139 GLY B C 1
ATOM 2893 O O . GLY B 1 139 ? 35.931 32.615 -22.996 1.00 18.74 139 GLY B O 1
ATOM 2894 N N . VAL B 1 140 ? 35.370 30.693 -24.048 1.00 17.88 140 VAL B N 1
ATOM 2895 C CA . VAL B 1 140 ? 34.433 30.261 -23.022 1.00 19.38 140 VAL B CA 1
ATOM 2896 C C . VAL B 1 140 ? 34.548 28.760 -22.839 1.00 18.86 140 VAL B C 1
ATOM 2897 O O . VAL B 1 140 ? 34.614 28.016 -23.818 1.00 15.95 140 VAL B O 1
ATOM 2901 N N . ILE B 1 141 ? 34.618 28.319 -21.586 1.00 16.45 141 ILE B N 1
ATOM 2902 C CA . ILE B 1 141 ? 34.658 26.899 -21.279 1.00 13.56 141 ILE B CA 1
ATOM 2903 C C . ILE B 1 141 ? 33.397 26.650 -20.466 1.00 14.50 141 ILE B C 1
ATOM 2904 O O . ILE B 1 141 ? 33.021 27.465 -19.605 1.00 13.25 141 ILE B O 1
ATOM 2909 N N . LEU B 1 142 ? 32.715 25.559 -20.783 1.00 13.59 142 LEU B N 1
ATOM 2910 C CA . LEU B 1 142 ? 31.475 25.203 -20.126 1.00 16.08 142 LEU B CA 1
ATOM 2911 C C . LEU B 1 142 ? 31.531 23.725 -19.815 1.00 16.55 142 LEU B C 1
ATOM 2912 O O . LEU B 1 142 ? 31.924 22.929 -20.671 1.00 18.13 142 LEU B O 1
ATOM 2917 N N . THR B 1 143 ? 31.236 23.343 -18.573 1.00 13.87 143 THR B N 1
ATOM 2918 C CA . THR B 1 143 ? 31.252 21.933 -18.241 1.00 11.11 143 THR B CA 1
ATOM 2919 C C . THR B 1 143 ? 29.895 21.525 -17.743 1.00 11.59 143 THR B C 1
ATOM 2920 O O . THR B 1 143 ? 29.147 22.344 -17.218 1.00 13.78 143 THR B O 1
ATOM 2924 N N . ILE B 1 144 ? 29.540 20.283 -17.999 1.00 11.21 144 ILE B N 1
ATOM 2925 C CA . ILE B 1 144 ? 28.275 19.746 -17.536 1.00 14.70 144 ILE B CA 1
ATOM 2926 C C . ILE B 1 144 ? 28.551 18.901 -16.259 1.00 15.58 144 ILE B C 1
ATOM 2927 O O . ILE B 1 144 ? 29.117 17.787 -16.346 1.00 14.13 144 ILE B O 1
ATOM 2932 N N . THR B 1 145 ? 28.263 19.471 -15.076 1.00 16.31 145 THR B N 1
ATOM 2933 C CA . THR B 1 145 ? 28.461 18.725 -13.814 1.00 17.27 145 THR B CA 1
ATOM 2934 C C . THR B 1 145 ? 27.204 17.923 -13.497 1.00 17.91 145 THR B C 1
ATOM 2935 O O . THR B 1 145 ? 26.685 17.196 -14.345 1.00 19.52 145 THR B O 1
ATOM 2939 N N . SER B 1 146 ? 26.676 18.091 -12.290 1.00 18.01 146 SER B N 1
ATOM 2940 C CA . SER B 1 146 ? 25.483 17.384 -11.895 1.00 15.39 146 SER B CA 1
ATOM 2941 C C . SER B 1 146 ? 24.973 17.920 -10.565 1.00 18.15 146 SER B C 1
ATOM 2942 O O . SER B 1 146 ? 25.736 18.527 -9.802 1.00 17.77 146 SER B O 1
ATOM 2945 N N . MET B 1 147 ? 23.690 17.701 -10.286 1.00 17.51 147 MET B N 1
ATOM 2946 C CA . MET B 1 147 ? 23.127 18.107 -8.994 1.00 17.92 147 MET B CA 1
ATOM 2947 C C . MET B 1 147 ? 23.753 17.219 -7.911 1.00 15.60 147 MET B C 1
ATOM 2948 O O . MET B 1 147 ? 23.761 17.580 -6.735 1.00 18.41 147 MET B O 1
ATOM 2953 N N . ALA B 1 148 ? 24.326 16.086 -8.320 1.00 15.20 148 ALA B N 1
ATOM 2954 C CA . ALA B 1 148 ? 24.979 15.169 -7.385 1.00 16.36 148 ALA B CA 1
ATOM 2955 C C . ALA B 1 148 ? 26.125 15.865 -6.624 1.00 17.38 148 ALA B C 1
ATOM 2956 O O . ALA B 1 148 ? 26.508 15.435 -5.527 1.00 16.97 148 ALA B O 1
ATOM 2958 N N . ALA B 1 149 ? 26.646 16.945 -7.205 1.00 13.88 149 ALA B N 1
ATOM 2959 C CA . ALA B 1 149 ? 27.719 17.729 -6.610 1.00 16.15 149 ALA B CA 1
ATOM 2960 C C . ALA B 1 149 ? 27.246 18.410 -5.318 1.00 15.47 149 ALA B C 1
ATOM 2961 O O . ALA B 1 149 ? 28.049 18.911 -4.539 1.00 16.27 149 ALA B O 1
ATOM 2963 N N . GLU B 1 150 ? 25.940 18.475 -5.132 1.00 16.54 150 GLU B N 1
ATOM 2964 C CA . GLU B 1 150 ? 25.377 19.070 -3.943 1.00 19.38 150 GLU B CA 1
ATOM 2965 C C . GLU B 1 150 ? 24.477 18.128 -3.175 1.00 18.93 150 GLU B C 1
ATOM 2966 O O . GLU B 1 150 ? 24.325 18.275 -1.967 1.00 20.84 150 GLU B O 1
ATOM 2972 N N . ASN B 1 151 ? 23.898 17.157 -3.867 1.00 15.70 151 ASN B N 1
ATOM 2973 C CA . ASN B 1 151 ? 23.033 16.173 -3.231 1.00 15.95 151 ASN B CA 1
ATOM 2974 C C . ASN B 1 151 ? 23.862 15.250 -2.344 1.00 15.26 151 ASN B C 1
ATOM 2975 O O . ASN B 1 151 ? 25.067 15.086 -2.557 1.00 15.78 151 ASN B O 1
ATOM 2980 N N . LYS B 1 152 ? 23.199 14.614 -1.381 1.00 16.30 152 LYS B N 1
ATOM 2981 C CA . LYS B 1 152 ? 23.839 13.672 -0.455 1.00 15.78 152 LYS B CA 1
ATOM 2982 C C . LYS B 1 152 ? 22.934 12.488 -0.407 1.00 11.11 152 LYS B C 1
ATOM 2983 O O . LYS B 1 152 ? 21.743 12.637 -0.135 1.00 14.32 152 LYS B O 1
ATOM 2989 N N . ASN B 1 153 ? 23.485 11.309 -0.622 1.00 11.96 153 ASN B N 1
ATOM 2990 C CA . ASN B 1 153 ? 22.678 10.112 -0.584 1.00 12.10 153 ASN B CA 1
ATOM 2991 C C . ASN B 1 153 ? 23.590 8.898 -0.606 1.00 11.42 153 ASN B C 1
ATOM 2992 O O . ASN B 1 153 ? 24.814 9.015 -0.694 1.00 16.39 153 ASN B O 1
ATOM 2997 N N . ILE B 1 154 ? 22.999 7.725 -0.485 1.00 12.07 154 ILE B N 1
ATOM 2998 C CA . ILE B 1 154 ? 23.755 6.493 -0.483 1.00 14.00 154 ILE B CA 1
ATOM 2999 C C . ILE B 1 154 ? 24.082 6.039 -1.917 1.00 14.37 154 ILE B C 1
ATOM 3000 O O . ILE B 1 154 ? 23.401 6.430 -2.869 1.00 13.89 154 ILE B O 1
ATOM 3005 N N . ASN B 1 155 ? 25.136 5.239 -2.049 1.00 15.72 155 ASN B N 1
ATOM 3006 C CA . ASN B 1 155 ? 25.594 4.696 -3.337 1.00 19.34 155 ASN B CA 1
ATOM 3007 C C . ASN B 1 155 ? 26.007 5.772 -4.362 1.00 18.57 155 ASN B C 1
ATOM 3008 O O . ASN B 1 155 ? 25.892 5.560 -5.568 1.00 18.41 155 ASN B O 1
ATOM 3013 N N . MET B 1 156 ? 26.539 6.892 -3.878 1.00 16.31 156 MET B N 1
ATOM 3014 C CA . MET B 1 156 ? 26.937 7.999 -4.732 1.00 15.12 156 MET B CA 1
ATOM 3015 C C . MET B 1 156 ? 28.308 8.554 -4.419 1.00 14.94 156 MET B C 1
ATOM 3016 O O . MET B 1 156 ? 28.647 9.618 -4.915 1.00 16.91 156 MET B O 1
ATOM 3021 N N . THR B 1 157 ? 29.127 7.841 -3.652 1.00 14.48 157 THR B N 1
ATOM 3022 C CA . THR B 1 157 ? 30.440 8.372 -3.301 1.00 16.59 157 THR B CA 1
ATOM 3023 C C . THR B 1 157 ? 31.332 8.839 -4.468 1.00 17.21 157 THR B C 1
ATOM 3024 O O . THR B 1 157 ? 31.789 9.982 -4.460 1.00 17.19 157 THR B O 1
ATOM 3028 N N . SER B 1 158 ? 31.563 7.969 -5.458 1.00 16.63 158 SER B N 1
ATOM 3029 C CA . SER B 1 158 ? 32.411 8.285 -6.622 1.00 14.82 158 SER B CA 1
ATOM 3030 C C . SER B 1 158 ? 31.821 9.352 -7.545 1.00 12.37 158 SER B C 1
ATOM 3031 O O . SER B 1 158 ? 32.462 10.353 -7.861 1.00 13.30 158 SER B O 1
ATOM 3034 N N . TYR B 1 159 ? 30.572 9.160 -7.924 1.00 14.82 159 TYR B N 1
ATOM 3035 C CA . TYR B 1 159 ? 29.895 10.084 -8.806 1.00 14.21 159 TYR B CA 1
ATOM 3036 C C . TYR B 1 159 ? 29.753 11.478 -8.206 1.00 14.82 159 TYR B C 1
ATOM 3037 O O . TYR B 1 159 ? 30.193 12.476 -8.779 1.00 12.48 159 TYR B O 1
ATOM 3046 N N . ALA B 1 160 ? 29.163 11.552 -7.024 1.00 14.47 160 ALA B N 1
ATOM 3047 C CA . ALA B 1 160 ? 28.969 12.837 -6.389 1.00 13.87 160 ALA B CA 1
ATOM 3048 C C . ALA B 1 160 ? 30.262 13.580 -6.055 1.00 11.91 160 ALA B C 1
ATOM 3049 O O . ALA B 1 160 ? 30.342 14.797 -6.260 1.00 13.25 160 ALA B O 1
ATOM 3051 N N . SER B 1 161 ? 31.269 12.892 -5.521 1.00 11.96 161 SER B N 1
ATOM 3052 C CA . SER B 1 161 ? 32.477 13.614 -5.180 1.00 11.41 161 SER B CA 1
ATOM 3053 C C . SER B 1 161 ? 33.245 14.081 -6.408 1.00 13.26 161 SER B C 1
ATOM 3054 O O . SER B 1 161 ? 33.775 15.195 -6.399 1.00 8.88 161 SER B O 1
ATOM 3057 N N . SER B 1 162 ? 33.285 13.256 -7.464 1.00 13.65 162 SER B N 1
ATOM 3058 C CA . SER B 1 162 ? 33.974 13.662 -8.706 1.00 12.83 162 SER B CA 1
ATOM 3059 C C . SER B 1 162 ? 33.275 14.872 -9.348 1.00 10.82 162 SER B C 1
ATOM 3060 O O . SER B 1 162 ? 33.943 15.782 -9.821 1.00 11.32 162 SER B O 1
ATOM 3063 N N . LYS B 1 163 ? 31.945 14.917 -9.318 1.00 9.99 163 LYS B N 1
ATOM 3064 C CA . LYS B 1 163 ? 31.229 16.059 -9.876 1.00 11.84 163 LYS B CA 1
ATOM 3065 C C . LYS B 1 163 ? 31.449 17.293 -8.988 1.00 14.44 163 LYS B C 1
ATOM 3066 O O . LYS B 1 163 ? 31.433 18.428 -9.475 1.00 12.00 163 LYS B O 1
ATOM 3072 N N . ALA B 1 164 ? 31.596 17.089 -7.675 1.00 13.66 164 ALA B N 1
ATOM 3073 C CA . ALA B 1 164 ? 31.843 18.204 -6.760 1.00 11.29 164 ALA B CA 1
ATOM 3074 C C . ALA B 1 164 ? 33.234 18.780 -7.040 1.00 7.50 164 ALA B C 1
ATOM 3075 O O . ALA B 1 164 ? 33.458 19.980 -6.915 1.00 12.56 164 ALA B O 1
ATOM 3077 N N . ALA B 1 165 ? 34.177 17.918 -7.397 1.00 8.73 165 ALA B N 1
ATOM 3078 C CA . ALA B 1 165 ? 35.532 18.359 -7.729 1.00 9.08 165 ALA B CA 1
ATOM 3079 C C . ALA B 1 165 ? 35.476 19.247 -8.983 1.00 11.45 165 ALA B C 1
ATOM 3080 O O . ALA B 1 165 ? 36.034 20.362 -8.992 1.00 11.28 165 ALA B O 1
ATOM 3082 N N . ALA B 1 166 ? 34.756 18.774 -10.006 1.00 12.32 166 ALA B N 1
ATOM 3083 C CA . ALA B 1 166 ? 34.598 19.501 -11.264 1.00 12.00 166 ALA B CA 1
ATOM 3084 C C . ALA B 1 166 ? 33.925 20.859 -11.048 1.00 12.03 166 ALA B C 1
ATOM 3085 O O . ALA B 1 166 ? 34.383 21.870 -11.588 1.00 14.39 166 ALA B O 1
ATOM 3087 N N . SER B 1 167 ? 32.867 20.907 -10.230 1.00 12.13 167 SER B N 1
ATOM 3088 C CA . SER B 1 167 ? 32.200 22.182 -9.951 1.00 10.32 167 SER B CA 1
ATOM 3089 C C . SER B 1 167 ? 33.135 23.173 -9.250 1.00 11.40 167 SER B C 1
ATOM 3090 O O . SER B 1 167 ? 33.127 24.372 -9.561 1.00 11.22 167 SER B O 1
ATOM 3093 N N . HIS B 1 168 ? 33.945 22.702 -8.300 1.00 13.17 168 HIS B N 1
ATOM 3094 C CA . HIS B 1 168 ? 34.849 23.629 -7.621 1.00 14.17 168 HIS B CA 1
ATOM 3095 C C . HIS B 1 168 ? 36.009 24.002 -8.544 1.00 13.42 168 HIS B C 1
ATOM 3096 O O . HIS B 1 168 ? 36.567 25.098 -8.440 1.00 13.98 168 HIS B O 1
ATOM 3103 N N . LEU B 1 169 ? 36.375 23.092 -9.446 1.00 16.21 169 LEU B N 1
ATOM 3104 C CA . LEU B 1 169 ? 37.427 23.365 -10.430 1.00 14.75 169 LEU B CA 1
ATOM 3105 C C . LEU B 1 169 ? 36.979 24.595 -11.229 1.00 13.22 169 LEU B C 1
ATOM 3106 O O . LEU B 1 169 ? 37.750 25.519 -11.438 1.00 16.54 169 LEU B O 1
ATOM 3111 N N . VAL B 1 170 ? 35.717 24.605 -11.640 1.00 13.17 170 VAL B N 1
ATOM 3112 C CA . VAL B 1 170 ? 35.155 25.722 -12.387 1.00 13.10 170 VAL B CA 1
ATOM 3113 C C . VAL B 1 170 ? 35.336 27.059 -11.648 1.00 16.98 170 VAL B C 1
ATOM 3114 O O . VAL B 1 170 ? 35.755 28.057 -12.250 1.00 14.43 170 VAL B O 1
ATOM 3118 N N . ARG B 1 171 ? 35.038 27.075 -10.341 1.00 15.43 171 ARG B N 1
ATOM 3119 C CA . ARG B 1 171 ? 35.148 28.311 -9.557 1.00 14.58 171 ARG B CA 1
ATOM 3120 C C . ARG B 1 171 ? 36.581 28.823 -9.467 1.00 13.31 171 ARG B C 1
ATOM 3121 O O . ARG B 1 171 ? 36.824 30.036 -9.488 1.00 14.30 171 ARG B O 1
ATOM 3129 N N . ASN B 1 172 ? 37.533 27.903 -9.360 1.00 14.24 172 ASN B N 1
ATOM 3130 C CA . ASN B 1 172 ? 38.939 28.292 -9.267 1.00 16.29 172 ASN B CA 1
ATOM 3131 C C . ASN B 1 172 ? 39.591 28.617 -10.628 1.00 16.75 172 ASN B C 1
ATOM 3132 O O . ASN B 1 172 ? 40.345 29.596 -10.725 1.00 13.42 172 ASN B O 1
ATOM 3137 N N . MET B 1 173 ? 39.304 27.801 -11.655 1.00 17.20 173 MET B N 1
ATOM 3138 C CA . MET B 1 173 ? 39.821 28.010 -13.029 1.00 17.07 173 MET B CA 1
ATOM 3139 C C . MET B 1 173 ? 39.441 29.388 -13.548 1.00 15.72 173 MET B C 1
ATOM 3140 O O . MET B 1 173 ? 40.212 30.012 -14.271 1.00 16.81 173 MET B O 1
ATOM 3145 N N . ALA B 1 174 ? 38.260 29.868 -13.163 1.00 14.60 174 ALA B N 1
ATOM 3146 C CA . ALA B 1 174 ? 37.793 31.177 -13.569 1.00 13.35 174 ALA B CA 1
ATOM 3147 C C . ALA B 1 174 ? 38.815 32.235 -13.205 1.00 17.31 174 ALA B C 1
ATOM 3148 O O . ALA B 1 174 ? 38.940 33.254 -13.899 1.00 17.26 174 ALA B O 1
ATOM 3150 N N . PHE B 1 175 ? 39.548 32.005 -12.117 1.00 16.39 175 PHE B N 1
ATOM 3151 C CA . PHE B 1 175 ? 40.567 32.954 -11.694 1.00 17.44 175 PHE B CA 1
ATOM 3152 C C . PHE B 1 175 ? 41.828 32.889 -12.551 1.00 17.46 175 PHE B C 1
ATOM 3153 O O . PHE B 1 175 ? 42.317 33.927 -13.023 1.00 21.54 175 PHE B O 1
ATOM 3161 N N . ASP B 1 176 ? 42.348 31.685 -12.771 1.00 15.02 176 ASP B N 1
ATOM 3162 C CA . ASP B 1 176 ? 43.568 31.528 -13.556 1.00 17.50 176 ASP B CA 1
ATOM 3163 C C . ASP B 1 176 ? 43.398 32.022 -14.983 1.00 19.08 176 ASP B C 1
ATOM 3164 O O . ASP B 1 176 ? 44.292 32.624 -15.558 1.00 19.82 176 ASP B O 1
ATOM 3169 N N . LEU B 1 177 ? 42.245 31.722 -15.556 1.00 20.51 177 LEU B N 1
ATOM 3170 C CA . LEU B 1 177 ? 41.945 32.073 -16.939 1.00 20.68 177 LEU B CA 1
ATOM 3171 C C . LEU B 1 177 ? 41.269 33.420 -17.159 1.00 20.89 177 LEU B C 1
ATOM 3172 O O . LEU B 1 177 ? 41.168 33.870 -18.298 1.00 21.25 177 LEU B O 1
ATOM 3177 N N . GLY B 1 178 ? 40.844 34.091 -16.091 1.00 20.16 178 GLY B N 1
ATOM 3178 C CA . GLY B 1 178 ? 40.191 35.381 -16.258 1.00 21.03 178 GLY B CA 1
ATOM 3179 C C . GLY B 1 178 ? 41.121 36.389 -16.908 1.00 24.60 178 GLY B C 1
ATOM 3180 O O . GLY B 1 178 ? 40.697 37.280 -17.654 1.00 23.31 178 GLY B O 1
ATOM 3181 N N . GLU B 1 179 ? 42.405 36.251 -16.611 1.00 28.97 179 GLU B N 1
ATOM 3182 C CA . GLU B 1 179 ? 43.430 37.130 -17.157 1.00 34.09 179 GLU B CA 1
ATOM 3183 C C . GLU B 1 179 ? 43.585 36.930 -18.669 1.00 33.18 179 GLU B C 1
ATOM 3184 O O . GLU B 1 179 ? 43.991 37.846 -19.368 1.00 34.50 179 GLU B O 1
ATOM 3190 N N . LYS B 1 180 ? 43.241 35.743 -19.164 1.00 31.36 180 LYS B N 1
ATOM 3191 C CA . LYS B 1 180 ? 43.312 35.445 -20.598 1.00 30.03 180 LYS B CA 1
ATOM 3192 C C . LYS B 1 180 ? 41.966 35.802 -21.243 1.00 28.91 180 LYS B C 1
ATOM 3193 O O . LYS B 1 180 ? 41.746 35.555 -22.428 1.00 29.99 180 LYS B O 1
ATOM 3199 N N . ASN B 1 181 ? 41.059 36.353 -20.447 1.00 27.54 181 ASN B N 1
ATOM 3200 C CA . ASN B 1 181 ? 39.718 36.724 -20.889 1.00 26.03 181 ASN B CA 1
ATOM 3201 C C . ASN B 1 181 ? 38.872 35.532 -21.297 1.00 22.48 181 ASN B C 1
ATOM 3202 O O . ASN B 1 181 ? 38.080 35.597 -22.239 1.00 19.27 181 ASN B O 1
ATOM 3207 N N . ILE B 1 182 ? 39.075 34.427 -20.591 1.00 18.99 182 ILE B N 1
ATOM 3208 C CA . ILE B 1 182 ? 38.320 33.203 -20.817 1.00 17.17 182 ILE B CA 1
ATOM 3209 C C . ILE B 1 182 ? 37.316 33.089 -19.660 1.00 19.19 182 ILE B C 1
ATOM 3210 O O . ILE B 1 182 ? 37.677 33.330 -18.512 1.00 19.49 182 ILE B O 1
ATOM 3215 N N . ARG B 1 183 ? 36.048 32.833 -19.964 1.00 19.57 183 ARG B N 1
ATOM 3216 C CA . ARG B 1 183 ? 35.041 32.670 -18.922 1.00 18.93 183 ARG B CA 1
ATOM 3217 C C . ARG B 1 183 ? 34.879 31.164 -18.718 1.00 19.93 183 ARG B C 1
ATOM 3218 O O . ARG B 1 183 ? 35.062 30.395 -19.667 1.00 21.06 183 ARG B O 1
ATOM 3226 N N . VAL B 1 184 ? 34.634 30.727 -17.480 1.00 19.03 184 VAL B N 1
ATOM 3227 C CA . VAL B 1 184 ? 34.477 29.295 -17.201 1.00 17.48 184 VAL B CA 1
ATOM 3228 C C . VAL B 1 184 ? 33.212 29.111 -16.378 1.00 17.62 184 VAL B C 1
ATOM 3229 O O . VAL B 1 184 ? 33.061 29.763 -15.357 1.00 22.28 184 VAL B O 1
ATOM 3233 N N . ASN B 1 185 ? 32.294 28.262 -16.816 1.00 16.73 185 ASN B N 1
ATOM 3234 C CA . ASN B 1 185 ? 31.052 28.036 -16.068 1.00 13.98 185 ASN B CA 1
ATOM 3235 C C . ASN B 1 185 ? 30.661 26.575 -16.164 1.00 13.49 185 ASN B C 1
ATOM 3236 O O . ASN B 1 185 ? 31.304 25.789 -16.871 1.00 12.95 185 ASN B O 1
ATOM 3241 N N . GLY B 1 186 ? 29.604 26.206 -15.448 1.00 12.18 186 GLY B N 1
ATOM 3242 C CA . GLY B 1 186 ? 29.127 24.842 -15.477 1.00 10.88 186 GLY B CA 1
ATOM 3243 C C . GLY B 1 186 ? 27.620 24.833 -15.364 1.00 8.43 186 GLY B C 1
ATOM 3244 O O . GLY B 1 186 ? 27.004 25.861 -15.067 1.00 13.03 186 GLY B O 1
ATOM 3245 N N . ILE B 1 187 ? 27.019 23.713 -15.730 1.00 11.86 187 ILE B N 1
ATOM 3246 C CA . ILE B 1 187 ? 25.588 23.536 -15.610 1.00 13.08 187 ILE B CA 1
ATOM 3247 C C . ILE B 1 187 ? 25.438 22.225 -14.874 1.00 12.70 187 ILE B C 1
ATOM 3248 O O . ILE B 1 187 ? 26.148 21.243 -15.160 1.00 11.99 187 ILE B O 1
ATOM 3253 N N . ALA B 1 188 ? 24.581 22.262 -13.856 1.00 15.07 188 ALA B N 1
ATOM 3254 C CA . ALA B 1 188 ? 24.280 21.112 -13.027 1.00 13.87 188 ALA B CA 1
ATOM 3255 C C . ALA B 1 188 ? 22.822 20.727 -13.297 1.00 13.45 188 ALA B C 1
ATOM 3256 O O . ALA B 1 188 ? 21.886 21.376 -12.827 1.00 14.48 188 ALA B O 1
ATOM 3258 N N . PRO B 1 189 ? 22.608 19.711 -14.145 1.00 14.64 189 PRO B N 1
ATOM 3259 C CA . PRO B 1 189 ? 21.234 19.301 -14.439 1.00 15.74 189 PRO B CA 1
ATOM 3260 C C . PRO B 1 189 ? 20.686 18.321 -13.409 1.00 16.75 189 PRO B C 1
ATOM 3261 O O . PRO B 1 189 ? 21.447 17.569 -12.773 1.00 16.18 189 PRO B O 1
ATOM 3265 N N . GLY B 1 190 ? 19.367 18.357 -13.254 1.00 18.07 190 GLY B N 1
ATOM 3266 C CA . GLY B 1 190 ? 18.676 17.412 -12.405 1.00 19.47 190 GLY B CA 1
ATOM 3267 C C . GLY B 1 190 ? 18.452 16.219 -13.330 1.00 20.43 190 GLY B C 1
ATOM 3268 O O . GLY B 1 190 ? 19.312 15.948 -14.180 1.00 21.63 190 GLY B O 1
ATOM 3269 N N . ALA B 1 191 ? 17.323 15.518 -13.210 1.00 18.79 191 ALA B N 1
ATOM 3270 C CA . ALA B 1 191 ? 17.054 14.376 -14.088 1.00 18.78 191 ALA B CA 1
ATOM 3271 C C . ALA B 1 191 ? 16.636 14.823 -15.505 1.00 18.43 191 ALA B C 1
ATOM 3272 O O . ALA B 1 191 ? 15.608 15.479 -15.697 1.00 17.89 191 ALA B O 1
ATOM 3274 N N . ILE B 1 192 ? 17.455 14.470 -16.490 1.00 20.41 192 ILE B N 1
ATOM 3275 C CA . ILE B 1 192 ? 17.204 14.814 -17.895 1.00 19.78 192 ILE B CA 1
ATOM 3276 C C . ILE B 1 192 ? 16.934 13.517 -18.663 1.00 20.73 192 ILE B C 1
ATOM 3277 O O . ILE B 1 192 ? 17.705 12.554 -18.562 1.00 18.94 192 ILE B O 1
ATOM 3282 N N . LEU B 1 193 ? 15.842 13.494 -19.418 1.00 21.03 193 LEU B N 1
ATOM 3283 C CA . LEU B 1 193 ? 15.464 12.324 -20.203 1.00 26.13 193 LEU B CA 1
ATOM 3284 C C . LEU B 1 193 ? 16.460 11.914 -21.301 1.00 27.95 193 LEU B C 1
ATOM 3285 O O . LEU B 1 193 ? 16.398 12.420 -22.419 1.00 28.85 193 LEU B O 1
ATOM 3290 N N . THR B 1 194 ? 17.388 11.023 -20.976 1.00 27.62 194 THR B N 1
ATOM 3291 C CA . THR B 1 194 ? 18.357 10.539 -21.951 1.00 26.66 194 THR B CA 1
ATOM 3292 C C . THR B 1 194 ? 18.514 9.066 -21.636 1.00 29.45 194 THR B C 1
ATOM 3293 O O . THR B 1 194 ? 17.988 8.586 -20.628 1.00 28.83 194 THR B O 1
ATOM 3297 N N . ASP B 1 195 ? 19.244 8.345 -22.474 1.00 31.72 195 ASP B N 1
ATOM 3298 C CA . ASP B 1 195 ? 19.452 6.921 -22.244 1.00 33.79 195 ASP B CA 1
ATOM 3299 C C . ASP B 1 195 ? 20.246 6.655 -20.967 1.00 31.06 195 ASP B C 1
ATOM 3300 O O . ASP B 1 195 ? 20.088 5.604 -20.352 1.00 30.64 195 ASP B O 1
ATOM 3305 N N . ALA B 1 196 ? 21.084 7.615 -20.569 1.00 29.58 196 ALA B N 1
ATOM 3306 C CA . ALA B 1 196 ? 21.872 7.486 -19.343 1.00 27.21 196 ALA B CA 1
ATOM 3307 C C . ALA B 1 196 ? 20.894 7.371 -18.174 1.00 26.62 196 ALA B C 1
ATOM 3308 O O . ALA B 1 196 ? 21.015 6.475 -17.347 1.00 23.90 196 ALA B O 1
ATOM 3310 N N . LEU B 1 197 ? 19.893 8.250 -18.149 1.00 26.85 197 LEU B N 1
ATOM 3311 C CA . LEU B 1 197 ? 18.885 8.233 -17.101 1.00 27.52 197 LEU B CA 1
ATOM 3312 C C . LEU B 1 197 ? 18.024 6.993 -17.253 1.00 29.99 197 LEU B C 1
ATOM 3313 O O . LEU B 1 197 ? 17.702 6.334 -16.270 1.00 29.02 197 LEU B O 1
ATOM 3318 N N . LYS B 1 198 ? 17.666 6.662 -18.489 1.00 33.53 198 LYS B N 1
ATOM 3319 C CA . LYS B 1 198 ? 16.828 5.496 -18.743 1.00 37.44 198 LYS B CA 1
ATOM 3320 C C . LYS B 1 198 ? 17.414 4.187 -18.235 1.00 38.26 198 LYS B C 1
ATOM 3321 O O . LYS B 1 198 ? 16.673 3.274 -17.875 1.00 40.91 198 LYS B O 1
ATOM 3327 N N . SER B 1 199 ? 18.736 4.118 -18.152 1.00 37.96 199 SER B N 1
ATOM 3328 C CA . SER B 1 199 ? 19.414 2.913 -17.684 1.00 39.87 199 SER B CA 1
ATOM 3329 C C . SER B 1 199 ? 19.341 2.721 -16.169 1.00 40.66 199 SER B C 1
ATOM 3330 O O . SER B 1 199 ? 19.624 1.631 -15.659 1.00 41.03 199 SER B O 1
ATOM 3333 N N . VAL B 1 200 ? 18.935 3.765 -15.456 1.00 39.77 200 VAL B N 1
ATOM 3334 C CA . VAL B 1 200 ? 18.905 3.710 -14.0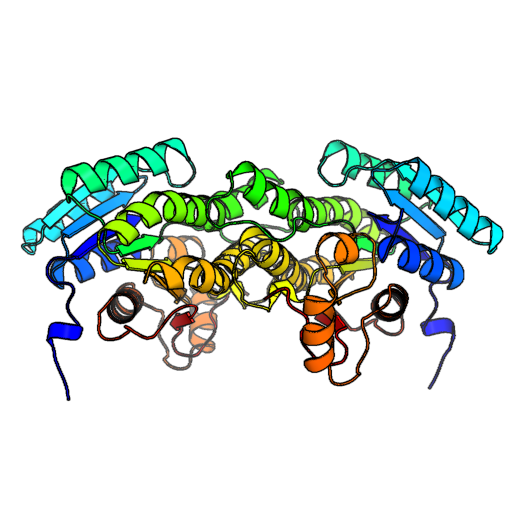04 1.00 38.70 200 VAL B CA 1
ATOM 3335 C C . VAL B 1 200 ? 17.537 4.034 -13.371 1.00 38.94 200 VAL B C 1
ATOM 3336 O O . VAL B 1 200 ? 17.308 3.767 -12.191 1.00 39.42 200 VAL B O 1
ATOM 3340 N N . ILE B 1 201 ? 16.607 4.532 -14.177 1.00 39.11 201 ILE B N 1
ATOM 3341 C CA . ILE B 1 201 ? 15.287 4.910 -13.686 1.00 40.45 201 ILE B CA 1
ATOM 3342 C C . ILE B 1 201 ? 14.248 3.790 -13.792 1.00 41.49 201 ILE B C 1
ATOM 3343 O O . ILE B 1 201 ? 14.438 2.819 -14.523 1.00 42.63 201 ILE B O 1
ATOM 3348 N N . THR B 1 202 ? 13.187 3.907 -12.999 1.00 41.55 202 THR B N 1
ATOM 3349 C CA . THR B 1 202 ? 12.075 2.960 -12.999 1.00 41.83 202 THR B CA 1
ATOM 3350 C C . THR B 1 202 ? 10.833 3.824 -12.815 1.00 41.86 202 THR B C 1
ATOM 3351 O O . THR B 1 202 ? 10.927 4.999 -12.455 1.00 40.63 202 THR B O 1
ATOM 3355 N N . PRO B 1 203 ? 9.652 3.265 -13.085 1.00 43.33 203 PRO B N 1
ATOM 3356 C CA . PRO B 1 203 ? 8.421 4.044 -12.931 1.00 43.81 203 PRO B CA 1
ATOM 3357 C C . PRO B 1 203 ? 8.229 4.582 -11.525 1.00 43.08 203 PRO B C 1
ATOM 3358 O O . PRO B 1 203 ? 7.878 5.739 -11.369 1.00 42.39 203 PRO B O 1
ATOM 3362 N N . GLU B 1 204 ? 8.495 3.759 -10.511 1.00 44.34 204 GLU B N 1
ATOM 3363 C CA . GLU B 1 204 ? 8.365 4.179 -9.110 1.00 45.72 204 GLU B CA 1
ATOM 3364 C C . GLU B 1 204 ? 9.324 5.338 -8.834 1.00 43.04 204 GLU B C 1
ATOM 3365 O O . GLU B 1 204 ? 8.926 6.361 -8.267 1.00 42.87 204 GLU B O 1
ATOM 3371 N N . ILE B 1 205 ? 10.585 5.168 -9.232 1.00 39.61 205 ILE B N 1
ATOM 3372 C CA . ILE B 1 205 ? 11.594 6.205 -9.051 1.00 37.73 205 ILE B CA 1
ATOM 3373 C C . ILE B 1 205 ? 11.140 7.447 -9.814 1.00 37.47 205 ILE B C 1
ATOM 3374 O O . ILE B 1 205 ? 11.272 8.572 -9.321 1.00 36.56 205 ILE B O 1
ATOM 3379 N N . GLU B 1 206 ? 10.546 7.245 -10.989 1.00 36.28 206 GLU B N 1
ATOM 3380 C CA . GLU B 1 206 ? 10.085 8.373 -11.771 1.00 36.10 206 GLU B CA 1
ATOM 3381 C C . GLU B 1 206 ? 9.005 9.177 -11.039 1.00 34.07 206 GLU B C 1
ATOM 3382 O O . GLU B 1 206 ? 9.091 10.404 -10.960 1.00 32.19 206 GLU B O 1
ATOM 3388 N N . GLN B 1 207 ? 8.022 8.487 -10.461 1.00 34.55 207 GLN B N 1
ATOM 3389 C CA . GLN B 1 207 ? 6.941 9.158 -9.735 1.00 35.89 207 GLN B CA 1
ATOM 3390 C C . GLN B 1 207 ? 7.494 9.957 -8.569 1.00 32.93 207 GLN B C 1
ATOM 3391 O O . GLN B 1 207 ? 7.123 11.109 -8.362 1.00 31.26 207 GLN B O 1
ATOM 3397 N N . LYS B 1 208 ? 8.367 9.328 -7.795 1.00 31.91 208 LYS B N 1
ATOM 3398 C CA . LYS B 1 208 ? 8.978 9.979 -6.652 1.00 31.47 208 LYS B CA 1
ATOM 3399 C C . LYS B 1 208 ? 9.698 11.250 -7.100 1.00 28.82 208 LYS B C 1
ATOM 3400 O O . LYS B 1 208 ? 9.564 12.299 -6.471 1.00 26.15 208 LYS B O 1
ATOM 3406 N N . MET B 1 209 ? 10.440 11.148 -8.202 1.00 26.88 209 MET B N 1
ATOM 3407 C CA . MET B 1 209 ? 11.182 12.276 -8.765 1.00 25.20 209 MET B CA 1
ATOM 3408 C C . MET B 1 209 ? 10.247 13.411 -9.094 1.00 22.69 209 MET B C 1
ATOM 3409 O O . MET B 1 209 ? 10.521 14.570 -8.760 1.00 23.40 209 MET B O 1
ATOM 3414 N N . LEU B 1 210 ? 9.138 13.081 -9.739 1.00 20.17 210 LEU B N 1
ATOM 3415 C CA . LEU B 1 210 ? 8.157 14.098 -10.093 1.00 22.33 210 LEU B CA 1
ATOM 3416 C C . LEU B 1 210 ? 7.488 14.669 -8.843 1.00 24.49 210 LEU B C 1
ATOM 3417 O O . LEU B 1 210 ? 7.094 15.840 -8.825 1.00 22.10 210 LEU B O 1
ATOM 3422 N N . GLN B 1 211 ? 7.366 13.841 -7.805 1.00 25.63 211 GLN B N 1
ATOM 3423 C CA . GLN B 1 211 ? 6.770 14.281 -6.550 1.00 30.56 211 GLN B CA 1
ATOM 3424 C C . GLN B 1 211 ? 7.618 15.398 -5.940 1.00 29.94 211 GLN B C 1
ATOM 3425 O O . GLN B 1 211 ? 7.090 16.301 -5.296 1.00 30.98 211 GLN B O 1
ATOM 3431 N N . HIS B 1 212 ? 8.927 15.364 -6.156 1.00 26.78 212 HIS B N 1
ATOM 3432 C CA . HIS B 1 212 ? 9.784 16.394 -5.578 1.00 27.55 212 HIS B CA 1
ATOM 3433 C C . HIS B 1 212 ? 10.222 17.480 -6.563 1.00 25.49 212 HIS B C 1
ATOM 3434 O O . HIS B 1 212 ? 11.220 18.169 -6.331 1.00 25.50 212 HIS B O 1
ATOM 3441 N N . THR B 1 213 ? 9.472 17.655 -7.646 1.00 21.39 213 THR B N 1
ATOM 3442 C CA . THR B 1 213 ? 9.815 18.664 -8.647 1.00 17.68 213 THR B CA 1
ATOM 3443 C C . THR B 1 213 ? 8.655 19.643 -8.823 1.00 15.86 213 THR B C 1
ATOM 3444 O O . THR B 1 213 ? 7.602 19.260 -9.315 1.00 17.43 213 THR B O 1
ATOM 3448 N N . PRO B 1 214 ? 8.818 20.901 -8.367 1.00 13.24 214 PRO B N 1
ATOM 3449 C CA . PRO B 1 214 ? 7.797 21.952 -8.465 1.00 15.07 214 PRO B CA 1
ATOM 3450 C C . PRO B 1 214 ? 7.206 22.116 -9.883 1.00 16.39 214 PRO B C 1
ATOM 3451 O O . PRO B 1 214 ? 5.981 22.175 -10.043 1.00 16.94 214 PRO B O 1
ATOM 3455 N N . ILE B 1 215 ? 8.068 22.301 -10.886 1.00 16.86 215 ILE B N 1
ATOM 3456 C CA . ILE B 1 215 ? 7.608 22.410 -12.289 1.00 18.22 215 ILE B CA 1
ATOM 3457 C C . ILE B 1 215 ? 7.599 20.935 -12.701 1.00 17.66 215 ILE B C 1
ATOM 3458 O O . ILE B 1 215 ? 8.605 20.383 -13.158 1.00 16.59 215 ILE B O 1
ATOM 3463 N N . ARG B 1 216 ? 6.449 20.309 -12.469 1.00 17.09 216 ARG B N 1
ATOM 3464 C CA . ARG B 1 216 ? 6.266 18.885 -12.631 1.00 18.00 216 ARG B CA 1
ATOM 3465 C C . ARG B 1 216 ? 6.422 18.157 -13.955 1.00 18.64 216 ARG B C 1
ATOM 3466 O O . ARG B 1 216 ? 5.437 17.755 -14.589 1.00 20.48 216 ARG B O 1
ATOM 3474 N N . ARG B 1 217 ? 7.678 17.885 -14.287 1.00 16.94 217 ARG B N 1
ATOM 3475 C CA . ARG B 1 217 ? 8.064 17.142 -15.482 1.00 17.66 217 ARG B CA 1
ATOM 3476 C C . ARG B 1 217 ? 9.550 16.892 -15.404 1.00 18.23 217 ARG B C 1
ATOM 3477 O O . ARG B 1 217 ? 10.267 17.613 -14.719 1.00 17.60 217 ARG B O 1
ATOM 3485 N N . LEU B 1 218 ? 10.015 15.857 -16.087 1.00 18.75 218 LEU B N 1
ATOM 3486 C CA . LEU B 1 218 ? 11.438 15.573 -16.120 1.00 20.38 218 LEU B CA 1
ATOM 3487 C C . LEU B 1 218 ? 12.084 16.508 -17.158 1.00 19.15 218 LEU B C 1
ATOM 3488 O O . LEU B 1 218 ? 11.394 17.143 -17.963 1.00 17.44 218 LEU B O 1
ATOM 3493 N N . GLY B 1 219 ? 13.390 16.677 -17.070 1.00 17.99 219 GLY B N 1
ATOM 3494 C CA . GLY B 1 219 ? 14.059 17.571 -17.992 1.00 19.59 219 GLY B CA 1
ATOM 3495 C C . GLY B 1 219 ? 14.279 16.977 -19.368 1.00 19.71 219 GLY B C 1
ATOM 3496 O O . GLY B 1 219 ? 14.267 15.745 -19.548 1.00 18.97 219 GLY B O 1
ATOM 3497 N N . GLN B 1 220 ? 14.517 17.871 -20.326 1.00 21.43 220 GLN B N 1
ATOM 3498 C CA . GLN B 1 220 ? 14.761 17.526 -21.728 1.00 19.96 220 GLN B CA 1
ATOM 3499 C C . GLN B 1 220 ? 16.127 18.075 -22.117 1.00 15.75 220 GLN B C 1
ATOM 3500 O O . GLN B 1 220 ? 16.524 19.123 -21.632 1.00 16.25 220 GLN B O 1
ATOM 3506 N N . PRO B 1 221 ? 16.839 17.410 -23.042 1.00 15.47 221 PRO B N 1
ATOM 3507 C CA . PRO B 1 221 ? 18.149 17.928 -23.425 1.00 13.80 221 PRO B CA 1
ATOM 3508 C C . PRO B 1 221 ? 18.098 19.369 -23.904 1.00 12.79 221 PRO B C 1
ATOM 3509 O O . PRO B 1 221 ? 19.069 20.098 -23.741 1.00 15.69 221 PRO B O 1
ATOM 3513 N N . GLN B 1 222 ? 16.965 19.807 -24.452 1.00 12.27 222 GLN B N 1
ATOM 3514 C CA . GLN B 1 222 ? 16.856 21.185 -24.923 1.00 14.33 222 GLN B CA 1
ATOM 3515 C C . GLN B 1 222 ? 16.940 22.213 -23.768 1.00 14.24 222 GLN B C 1
ATOM 3516 O O . GLN B 1 222 ? 17.476 23.308 -23.936 1.00 14.26 222 GLN B O 1
ATOM 3522 N N . ASP B 1 223 ? 16.444 21.843 -22.589 1.00 15.08 223 ASP B N 1
ATOM 3523 C CA . ASP B 1 223 ? 16.514 22.727 -21.416 1.00 12.11 223 ASP B CA 1
ATOM 3524 C C . ASP B 1 223 ? 17.971 23.019 -21.107 1.00 10.65 223 ASP B C 1
ATOM 3525 O O . ASP B 1 223 ? 18.342 24.156 -20.822 1.00 11.69 223 ASP B O 1
ATOM 3530 N N . ILE B 1 224 ? 18.812 21.998 -21.232 1.00 10.55 224 ILE B N 1
ATOM 3531 C CA . ILE B 1 224 ? 20.237 22.163 -20.952 1.00 12.10 224 ILE B CA 1
ATOM 3532 C C . ILE B 1 224 ? 20.928 22.924 -22.071 1.00 13.25 224 ILE B C 1
ATOM 3533 O O . ILE B 1 224 ? 21.781 23.777 -21.812 1.00 12.49 224 ILE B O 1
ATOM 3538 N N . ALA B 1 225 ? 20.514 22.653 -23.312 1.00 14.25 225 ALA B N 1
ATOM 3539 C CA . ALA B 1 225 ? 21.093 23.309 -24.487 1.00 12.71 225 ALA B CA 1
ATOM 3540 C C . ALA B 1 225 ? 20.800 24.796 -24.454 1.00 10.98 225 ALA B C 1
ATOM 3541 O O . ALA B 1 225 ? 21.658 25.622 -24.778 1.00 14.76 225 ALA B O 1
ATOM 3543 N N . ASN B 1 226 ? 19.591 25.147 -24.042 1.00 14.20 226 ASN B N 1
ATOM 3544 C CA . ASN B 1 226 ? 19.200 26.554 -23.930 1.00 13.64 226 ASN B CA 1
ATOM 3545 C C . ASN B 1 226 ? 20.097 27.275 -22.930 1.00 15.22 226 ASN B C 1
ATOM 3546 O O . ASN B 1 226 ? 20.557 28.388 -23.177 1.00 12.63 226 ASN B O 1
ATOM 3551 N N . ALA B 1 227 ? 20.371 26.618 -21.803 1.00 16.03 227 ALA B N 1
ATOM 3552 C CA . ALA B 1 227 ? 21.201 27.211 -20.758 1.00 14.98 227 ALA B CA 1
ATOM 3553 C C . ALA B 1 227 ? 22.636 27.320 -21.223 1.00 11.15 227 ALA B C 1
ATOM 3554 O O . ALA B 1 227 ? 23.315 28.299 -20.923 1.00 14.29 227 ALA B O 1
ATOM 3556 N N . ALA B 1 228 ? 23.099 26.302 -21.937 1.00 11.22 228 ALA B N 1
ATOM 3557 C CA . ALA B 1 228 ? 24.456 26.285 -22.479 1.00 13.72 228 ALA B CA 1
ATOM 3558 C C . ALA B 1 228 ? 24.665 27.449 -23.455 1.00 12.92 228 ALA B C 1
ATOM 3559 O O . ALA B 1 228 ? 25.689 28.146 -23.409 1.00 13.35 228 ALA B O 1
ATOM 3561 N N . LEU B 1 229 ? 23.665 27.695 -24.294 1.00 15.14 229 LEU B N 1
ATOM 3562 C CA . LEU B 1 229 ? 23.743 28.769 -25.277 1.00 15.14 229 LEU B CA 1
ATOM 3563 C C . LEU B 1 229 ? 23.925 30.105 -24.582 1.00 15.28 229 LEU B C 1
ATOM 3564 O O . LEU B 1 229 ? 24.875 30.833 -24.882 1.00 14.57 229 LEU B O 1
ATOM 3569 N N . PHE B 1 230 ? 23.044 30.405 -23.627 1.00 14.38 230 PHE B N 1
ATOM 3570 C CA . PHE B 1 230 ? 23.124 31.651 -22.878 1.00 15.41 230 PHE B CA 1
ATOM 3571 C C . PHE B 1 230 ? 24.497 31.840 -22.228 1.00 14.98 230 PHE B C 1
ATOM 3572 O O . PHE B 1 230 ? 25.155 32.865 -22.425 1.00 15.31 230 PHE B O 1
ATOM 3580 N N . LEU B 1 231 ? 24.931 30.845 -21.462 1.00 16.12 231 LEU B N 1
ATOM 3581 C CA . LEU B 1 231 ? 26.213 30.927 -20.770 1.00 16.37 231 LEU B CA 1
ATOM 3582 C C . LEU B 1 231 ? 27.407 31.088 -21.681 1.00 17.75 231 LEU B C 1
ATOM 3583 O O . LEU B 1 231 ? 28.399 31.685 -21.264 1.00 18.56 231 LEU B O 1
ATOM 3588 N N . CYS B 1 232 ? 27.324 30.562 -22.905 1.00 18.13 232 CYS B N 1
ATOM 3589 C CA . CYS B 1 232 ? 28.432 30.676 -23.862 1.00 18.27 232 CYS B CA 1
ATOM 3590 C C . CYS B 1 232 ? 28.304 31.857 -24.835 1.00 19.92 232 CYS B C 1
ATOM 3591 O O . CYS B 1 232 ? 29.215 32.124 -25.626 1.00 20.13 232 CYS B O 1
ATOM 3594 N N . SER B 1 233 ? 27.186 32.569 -24.755 1.00 20.33 233 SER B N 1
ATOM 3595 C CA . SER B 1 233 ? 26.911 33.712 -25.618 1.00 21.59 233 SER B CA 1
ATOM 3596 C C . SER B 1 233 ? 27.419 35.038 -25.046 1.00 24.93 233 SER B C 1
ATOM 3597 O O . SER B 1 233 ? 27.639 35.165 -23.843 1.00 26.25 233 SER B O 1
ATOM 3600 N N . PRO B 1 234 ? 27.579 36.064 -25.903 1.00 25.92 234 PRO B N 1
ATOM 3601 C CA . PRO B 1 234 ? 28.048 37.382 -25.455 1.00 23.43 234 PRO B CA 1
ATOM 3602 C C . PRO B 1 234 ? 27.069 37.998 -24.447 1.00 22.90 234 PRO B C 1
ATOM 3603 O O . PRO B 1 234 ? 27.406 38.954 -23.748 1.00 25.63 234 PRO B O 1
ATOM 3607 N N . ALA B 1 235 ? 25.851 37.466 -24.380 1.00 21.88 235 ALA B N 1
ATOM 3608 C CA . ALA B 1 235 ? 24.864 37.980 -23.430 1.00 20.98 235 ALA B CA 1
ATOM 3609 C C . ALA B 1 235 ? 25.276 37.700 -21.960 1.00 20.44 235 ALA B C 1
ATOM 3610 O O . ALA B 1 235 ? 24.742 38.324 -21.040 1.00 20.72 235 ALA B O 1
ATOM 3612 N N . ALA B 1 236 ? 26.223 36.781 -21.764 1.00 17.09 236 ALA B N 1
ATOM 3613 C CA . ALA B 1 236 ? 26.729 36.414 -20.449 1.00 16.42 236 ALA B CA 1
ATOM 3614 C C . ALA B 1 236 ? 28.200 36.785 -20.307 1.00 15.79 236 ALA B C 1
ATOM 3615 O O . ALA B 1 236 ? 28.956 36.086 -19.634 1.00 17.13 236 ALA B O 1
ATOM 3617 N N . SER B 1 237 ? 28.602 37.912 -20.883 1.00 15.53 237 SER B N 1
ATOM 3618 C CA . SER B 1 237 ? 30.001 38.322 -20.838 1.00 16.62 237 SER B CA 1
ATOM 3619 C C . SER B 1 237 ? 30.588 38.582 -19.453 1.00 16.42 237 SER B C 1
ATOM 3620 O O . SER B 1 237 ? 31.805 38.662 -19.305 1.00 16.94 237 SER B O 1
ATOM 3623 N N . TRP B 1 238 ? 29.732 38.765 -18.452 1.00 19.27 238 TRP B N 1
ATOM 3624 C CA . TRP B 1 238 ? 30.228 38.997 -17.092 1.00 19.91 238 TRP B CA 1
ATOM 3625 C C . TRP B 1 238 ? 29.845 37.871 -16.127 1.00 18.13 238 TRP B C 1
ATOM 3626 O O . TRP B 1 238 ? 29.848 38.067 -14.918 1.00 18.88 238 TRP B O 1
ATOM 3637 N N . VAL B 1 239 ? 29.549 36.689 -16.671 1.00 15.51 239 VAL B N 1
ATOM 3638 C CA . VAL B 1 239 ? 29.197 35.510 -15.886 1.00 15.18 239 VAL B CA 1
ATOM 3639 C C . VAL B 1 239 ? 30.330 34.497 -16.023 1.00 17.88 239 VAL B C 1
ATOM 3640 O O . VAL B 1 239 ? 30.566 33.946 -17.105 1.00 15.69 239 VAL B O 1
ATOM 3644 N N . SER B 1 240 ? 31.013 34.234 -14.909 1.00 16.58 240 SER B N 1
ATOM 3645 C CA . SER B 1 240 ? 32.131 33.305 -14.866 1.00 15.34 240 SER B CA 1
ATOM 3646 C C . SER B 1 240 ? 32.215 32.700 -13.460 1.00 15.74 240 SER B C 1
ATOM 3647 O O . SER B 1 240 ? 31.829 33.334 -12.492 1.00 19.40 240 SER B O 1
ATOM 3650 N N . GLY B 1 241 ? 32.716 31.475 -13.369 1.00 17.07 241 GLY B N 1
ATOM 3651 C CA . GLY B 1 241 ? 32.843 30.789 -12.100 1.00 14.80 241 GLY B CA 1
ATOM 3652 C C . GLY B 1 241 ? 31.517 30.290 -11.563 1.00 17.40 241 GLY B C 1
ATOM 3653 O O . GLY B 1 241 ? 31.482 29.744 -10.458 1.00 20.11 241 GLY B O 1
ATOM 3654 N N . GLN B 1 242 ? 30.432 30.446 -12.324 1.00 13.94 242 GLN B N 1
ATOM 3655 C CA . GLN B 1 242 ? 29.112 30.012 -11.864 1.00 13.54 242 GLN B CA 1
ATOM 3656 C C . GLN B 1 242 ? 28.703 28.627 -12.297 1.00 15.83 242 GLN B C 1
ATOM 3657 O O . GLN B 1 242 ? 29.201 28.110 -13.295 1.00 15.66 242 GLN B O 1
ATOM 3663 N N . ILE B 1 243 ? 27.827 28.011 -11.511 1.00 14.65 243 ILE B N 1
ATOM 3664 C CA . ILE B 1 243 ? 27.289 26.699 -11.820 1.00 13.81 243 ILE B CA 1
ATOM 3665 C C . ILE B 1 243 ? 25.783 26.916 -11.811 1.00 16.14 243 ILE B C 1
ATOM 3666 O O . ILE B 1 243 ? 25.199 27.261 -10.763 1.00 14.59 243 ILE B O 1
ATOM 3671 N N . LEU B 1 244 ? 25.151 26.780 -12.975 1.00 14.08 244 LEU B N 1
ATOM 3672 C CA . LEU B 1 244 ? 23.713 26.981 -13.067 1.00 14.51 244 LEU B CA 1
ATOM 3673 C C . LEU B 1 244 ? 23.017 25.636 -12.957 1.00 15.03 244 LEU B C 1
ATOM 3674 O O . LEU B 1 244 ? 23.396 24.665 -13.624 1.00 15.47 244 LEU B O 1
ATOM 3679 N N . THR B 1 245 ? 22.029 25.562 -12.070 1.00 13.52 245 THR B N 1
ATOM 3680 C CA . THR B 1 245 ? 21.293 24.329 -11.851 1.00 13.15 245 THR B CA 1
ATOM 3681 C C . THR B 1 245 ? 19.973 24.391 -12.603 1.00 10.61 245 THR B C 1
ATOM 3682 O O . THR B 1 245 ? 19.228 25.362 -12.484 1.00 11.97 245 THR B O 1
ATOM 3686 N N . VAL B 1 246 ? 19.701 23.364 -13.400 1.00 11.73 246 VAL B N 1
ATOM 3687 C CA . VAL B 1 246 ? 18.463 23.286 -14.192 1.00 12.95 246 VAL B CA 1
ATOM 3688 C C . VAL B 1 246 ? 17.770 22.069 -13.622 1.00 13.17 246 VAL B C 1
ATOM 3689 O O . VAL B 1 246 ? 18.169 20.930 -13.895 1.00 15.35 246 VAL B O 1
ATOM 3693 N N . SER B 1 247 ? 16.710 22.304 -12.859 1.00 12.89 247 SER B N 1
ATOM 3694 C CA . SER B 1 247 ? 16.086 21.208 -12.130 1.00 13.91 247 SER B CA 1
ATOM 3695 C C . SER B 1 247 ? 14.600 21.296 -11.915 1.00 12.78 247 SER B C 1
ATOM 3696 O O . SER B 1 247 ? 14.036 20.501 -11.155 1.00 13.29 247 SER B O 1
ATOM 3699 N N . GLY B 1 248 ? 13.963 22.280 -12.519 1.00 11.38 248 GLY B N 1
ATOM 3700 C CA . GLY B 1 248 ? 12.543 22.423 -12.322 1.00 13.33 248 GLY B CA 1
ATOM 3701 C C . GLY B 1 248 ? 12.250 22.878 -10.897 1.00 15.11 248 GLY B C 1
ATOM 3702 O O . GLY B 1 248 ? 11.096 22.858 -10.463 1.00 13.01 248 GLY B O 1
ATOM 3703 N N . GLY B 1 249 ? 13.299 23.300 -10.187 1.00 16.48 249 GLY B N 1
ATOM 3704 C CA . GLY B 1 249 ? 13.171 23.776 -8.820 1.00 18.22 249 GLY B CA 1
ATOM 3705 C C . GLY B 1 249 ? 13.156 22.688 -7.768 1.00 18.25 249 GLY B C 1
ATOM 3706 O O . GLY B 1 249 ? 13.025 22.975 -6.583 1.00 19.91 249 GLY B O 1
ATOM 3707 N N . GLY B 1 250 ? 13.383 21.451 -8.178 1.00 16.83 250 GLY B N 1
ATOM 3708 C CA . GLY B 1 250 ? 13.334 20.359 -7.242 1.00 19.28 250 GLY B CA 1
ATOM 3709 C C . GLY B 1 250 ? 14.579 19.526 -7.215 1.00 20.35 250 GLY B C 1
ATOM 3710 O O . GLY B 1 250 ? 15.660 19.972 -7.606 1.00 22.68 250 GLY B O 1
ATOM 3711 N N . VAL B 1 251 ? 14.432 18.312 -6.702 1.00 20.20 251 VAL B N 1
ATOM 3712 C CA . VAL B 1 251 ? 15.547 17.394 -6.584 1.00 21.09 251 VAL B CA 1
ATOM 3713 C C . VAL B 1 251 ? 15.027 16.059 -7.034 1.00 21.41 251 VAL B C 1
ATOM 3714 O O . VAL B 1 251 ? 13.899 15.678 -6.720 1.00 23.39 251 VAL B O 1
ATOM 3718 N N . GLN B 1 252 ? 15.817 15.381 -7.846 1.00 20.98 252 GLN B N 1
ATOM 3719 C CA . GLN B 1 252 ? 15.429 14.073 -8.331 1.00 21.09 252 GLN B CA 1
ATOM 3720 C C . GLN B 1 252 ? 16.578 13.144 -7.958 1.00 21.71 252 GLN B C 1
ATOM 3721 O O . GLN B 1 252 ? 17.744 13.378 -8.330 1.00 23.47 252 GLN B O 1
ATOM 3727 N N . GLU B 1 253 ? 16.279 12.162 -7.119 1.00 21.18 253 GLU B N 1
ATOM 3728 C CA . GLU B 1 253 ? 17.300 11.224 -6.692 1.00 21.95 253 GLU B CA 1
ATOM 3729 C C . GLU B 1 253 ? 16.781 9.826 -6.868 1.00 22.98 253 GLU B C 1
ATOM 3730 O O . GLU B 1 253 ? 15.603 9.625 -7.139 1.00 23.08 253 GLU B O 1
ATOM 3736 N N . LEU B 1 254 ? 17.674 8.862 -6.734 1.00 25.07 254 LEU B N 1
ATOM 3737 C CA . LEU B 1 254 ? 17.306 7.475 -6.890 1.00 29.93 254 LEU B CA 1
ATOM 3738 C C . LEU B 1 254 ? 16.688 6.941 -5.608 1.00 34.17 254 LEU B C 1
ATOM 3739 O O . LEU B 1 254 ? 15.970 5.942 -5.634 1.00 34.00 254 LEU B O 1
ATOM 3744 N N . ASN B 1 255 ? 16.927 7.665 -4.511 1.00 40.16 255 ASN B N 1
ATOM 3745 C CA . ASN B 1 255 ? 16.436 7.328 -3.170 1.00 43.75 255 ASN B CA 1
ATOM 3746 C C . ASN B 1 255 ? 15.773 8.529 -2.507 1.00 44.69 255 ASN B C 1
ATOM 3747 O O . ASN B 1 255 ? 14.630 8.366 -2.033 1.00 46.98 255 ASN B O 1
#